Protein AF-0000000080322980 (afdb_homodimer)

Sequence (576 aa):
MQPLLIETKTVLQHTIFIKEVNVKSLNNPLHFHNEYEMVLITKSNGRRIVGDSVENFSAGDLVIMGPDLPHVMYNDKEYYEAENKLEVSAIVTYFRLDWLNEDFVASSEVSQFNQLLKDINMGIRVYGDSRKKVIKLLNELLLNTGLKRIINLLNILNLLSETREYECLSSLGYVNPHTQKDVQRIDKVYNYIMNNFTEQIPLKDIAMLANMTTASFCKYFKAQTQKTFTHFVNEVRIGYACKLLYNDSLSISQVCFRSGFNNLTNFNRNFKHYTKISPSDFKKKLKIMQPLLIETKTVLQHTIFIKEVNVKSLNNPLHFHNEYEMVLITKSNGRRIVGDSVENFSAGDLVIMGPDLPHVMYNDKEYYEAENKLEVSAIVTYFRLDWLNEDFVASSEVSQFNQLLKDINMGIRVYGDSRKKVIKLLNELLLNTGLKRIINLLNILNLLSETREYECLSSLGYVNPHTQKDVQRIDKVYNYIMNNFTEQIPLKDIAMLANMTTASFCKYFKAQTQKTFTHFVNEVRIGYACKLLYNDSLSISQVCFRSGFNNLTNFNRNFKHYTKISPSDFKKKLKI

pLDDT: mean 91.13, std 12.01, range [19.55, 98.69]

Structure (mmCIF, N/CA/C/O backbone):
data_AF-0000000080322980-model_v1
#
loop_
_entity.id
_entity.type
_entity.pdbx_description
1 polymer 'HTH araC/xylS-type domain-containing protein'
#
loop_
_atom_site.group_PDB
_atom_site.id
_atom_site.type_symbol
_atom_site.label_atom_id
_atom_site.label_alt_id
_atom_site.label_comp_id
_atom_site.label_asym_id
_atom_site.label_entity_id
_atom_site.label_seq_id
_atom_site.pdbx_PDB_ins_code
_atom_site.Cartn_x
_atom_site.Cartn_y
_atom_site.Cartn_z
_atom_site.occupancy
_atom_site.B_iso_or_equiv
_atom_site.auth_seq_id
_atom_site.auth_comp_id
_atom_site.auth_asym_id
_atom_site.auth_atom_id
_atom_site.pdbx_PDB_model_num
ATOM 1 N N . MET A 1 1 ? -11.734 -16.688 -33.312 1 19.55 1 MET A N 1
ATOM 2 C CA . MET A 1 1 ? -12.195 -17.016 -31.984 1 19.55 1 MET A CA 1
ATOM 3 C C . MET A 1 1 ? -11.125 -16.688 -30.938 1 19.55 1 MET A C 1
ATOM 5 O O . MET A 1 1 ? -10 -17.188 -31.031 1 19.55 1 MET A O 1
ATOM 9 N N . GLN A 1 2 ? -10.883 -15.484 -30.297 1 27 2 GLN A N 1
ATOM 10 C CA . GLN A 1 2 ? -9.852 -14.805 -29.516 1 27 2 GLN A CA 1
ATOM 11 C C . GLN A 1 2 ? -9.344 -15.688 -28.391 1 27 2 GLN A C 1
ATOM 13 O O . GLN A 1 2 ? -10.094 -16.5 -27.844 1 27 2 GLN A O 1
ATOM 18 N N . PRO A 1 3 ? -8.133 -16 -28.281 1 35.12 3 PRO A N 1
ATOM 19 C CA . PRO A 1 3 ? -7.785 -16.797 -27.109 1 35.12 3 PRO A CA 1
ATOM 20 C C . PRO A 1 3 ? -8.758 -16.594 -25.953 1 35.12 3 PRO A C 1
ATOM 22 O O . PRO A 1 3 ? -9.352 -15.523 -25.812 1 35.12 3 PRO A O 1
ATOM 25 N N . LEU A 1 4 ? -9.398 -17.5 -25.469 1 36.44 4 LEU A N 1
ATOM 26 C CA . LEU A 1 4 ? -10.445 -17.312 -24.453 1 36.44 4 LEU A CA 1
ATOM 27 C C . LEU A 1 4 ? -9.961 -16.391 -23.344 1 36.44 4 LEU A C 1
ATOM 29 O O . LEU A 1 4 ? -9.07 -16.766 -22.562 1 36.44 4 LEU A O 1
ATOM 33 N N . LEU A 1 5 ? -9.586 -15.133 -23.547 1 40.34 5 LEU A N 1
ATOM 34 C CA . LEU A 1 5 ? -9.602 -14.094 -22.531 1 40.34 5 LEU A CA 1
ATOM 35 C C . LEU A 1 5 ? -10.672 -14.383 -21.484 1 40.34 5 LEU A C 1
ATOM 37 O O . LEU A 1 5 ? -11.867 -14.297 -21.766 1 40.34 5 LEU A O 1
ATOM 41 N N . ILE A 1 6 ? -10.57 -15.516 -20.938 1 45.19 6 ILE A N 1
ATOM 42 C CA . ILE A 1 6 ? -11.539 -15.492 -19.844 1 45.19 6 ILE A CA 1
ATOM 43 C C . ILE A 1 6 ? -11.688 -14.07 -19.312 1 45.19 6 ILE A C 1
ATOM 45 O O . ILE A 1 6 ? -10.711 -13.469 -18.875 1 45.19 6 ILE A O 1
ATOM 49 N N . GLU A 1 7 ? -12.469 -13.297 -20.031 1 46.16 7 GLU A N 1
ATOM 50 C CA . GLU A 1 7 ? -12.875 -11.945 -19.656 1 46.16 7 GLU A CA 1
ATOM 51 C C . GLU A 1 7 ? -12.969 -11.797 -18.141 1 46.16 7 GLU A C 1
ATOM 53 O O . GLU A 1 7 ? -14 -12.109 -17.547 1 46.16 7 GLU A O 1
ATOM 58 N N . THR A 1 8 ? -11.961 -12.234 -17.547 1 46.16 8 THR A N 1
ATOM 59 C CA . THR A 1 8 ? -12 -11.68 -16.203 1 46.16 8 THR A CA 1
ATOM 60 C C . THR A 1 8 ? -12.391 -10.203 -16.219 1 46.16 8 THR A C 1
ATOM 62 O O . THR A 1 8 ? -12.352 -9.523 -15.195 1 46.16 8 THR A O 1
ATOM 65 N N . LYS A 1 9 ? -12.18 -9.664 -17.562 1 48.47 9 LYS A N 1
ATOM 66 C CA . LYS A 1 9 ? -12.664 -8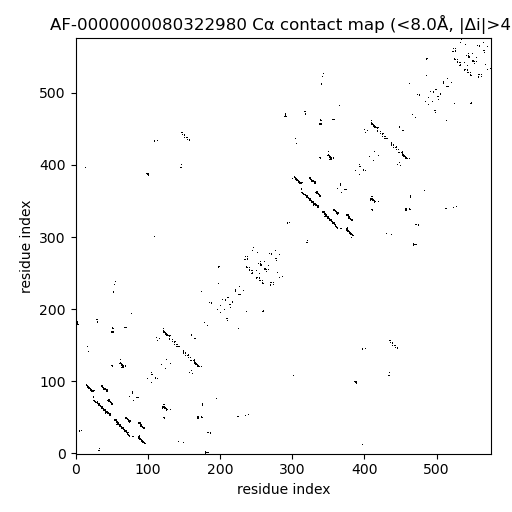.289 -17.703 1 48.47 9 LYS A CA 1
ATOM 67 C C . LYS A 1 9 ? -13.891 -8.055 -16.828 1 48.47 9 LYS A C 1
ATOM 69 O O . LYS A 1 9 ? -14.164 -6.918 -16.422 1 48.47 9 LYS A O 1
ATOM 74 N N . THR A 1 10 ? -14.773 -8.844 -17.359 1 46.5 10 THR A N 1
ATOM 75 C CA . THR A 1 10 ? -16.016 -8.453 -16.703 1 46.5 10 THR A CA 1
ATOM 76 C C . THR A 1 10 ? -15.758 -8.008 -15.273 1 46.5 10 THR A C 1
ATOM 78 O O . THR A 1 10 ? -16.391 -7.066 -14.789 1 46.5 10 THR A O 1
ATOM 81 N N . VAL A 1 11 ? -14.984 -8.875 -14.508 1 47.97 11 VAL A N 1
ATOM 82 C CA . VAL A 1 11 ? -15.266 -8.906 -13.078 1 47.97 11 VAL A CA 1
ATOM 83 C C . VAL A 1 11 ? -14.438 -7.832 -12.367 1 47.97 11 VAL A C 1
ATOM 85 O O . VAL A 1 11 ? -14.836 -7.316 -11.32 1 47.97 11 VAL A O 1
ATOM 88 N N . LEU A 1 12 ? -13.016 -7.57 -12.875 1 63.69 12 LEU A N 1
ATOM 89 C CA . LEU A 1 12 ? -12.445 -7.02 -11.656 1 63.69 12 LEU A CA 1
ATOM 90 C C . LEU A 1 12 ? -12.797 -5.547 -11.5 1 63.69 12 LEU A C 1
ATOM 92 O O . LEU A 1 12 ? -12.195 -4.688 -12.156 1 63.69 12 LEU A O 1
ATOM 96 N N . GLN A 1 13 ? -13.836 -5.211 -11.305 1 72.31 13 GLN A N 1
ATOM 97 C CA . GLN A 1 13 ? -14.234 -3.867 -10.898 1 72.31 13 GLN A CA 1
ATOM 98 C C . GLN A 1 13 ? -13.344 -3.34 -9.781 1 72.31 13 GLN A C 1
ATOM 100 O O . GLN A 1 13 ? -13.25 -2.127 -9.578 1 72.31 13 GLN A O 1
ATOM 105 N N . HIS A 1 14 ? -12.57 -4.355 -9.234 1 85.88 14 HIS A N 1
ATOM 106 C CA . HIS A 1 14 ? -11.75 -4.012 -8.078 1 85.88 14 HIS A CA 1
ATOM 107 C C . HIS A 1 14 ? -10.297 -4.414 -8.297 1 85.88 14 HIS A C 1
ATOM 109 O O . HIS A 1 14 ? -9.992 -5.207 -9.188 1 85.88 14 HIS A O 1
ATOM 115 N N . THR A 1 15 ? -9.438 -3.838 -7.605 1 92.19 15 THR A N 1
ATOM 116 C CA . THR A 1 15 ? -8.016 -4.129 -7.668 1 92.19 15 THR A CA 1
ATOM 117 C C . THR A 1 15 ? -7.742 -5.594 -7.336 1 92.19 15 THR A C 1
ATOM 119 O O . THR A 1 15 ? -6.82 -6.199 -7.887 1 92.19 15 THR A O 1
ATOM 122 N N . ILE A 1 16 ? -8.586 -6.133 -6.48 1 94.69 16 ILE A N 1
ATOM 123 C CA . ILE A 1 16 ? -8.438 -7.508 -6.023 1 94.69 16 ILE A CA 1
ATOM 124 C C . ILE A 1 16 ? -9.773 -8.234 -6.137 1 94.69 16 ILE A C 1
ATOM 126 O O . ILE A 1 16 ? -10.82 -7.684 -5.789 1 94.69 16 ILE A O 1
ATOM 130 N N . PHE A 1 17 ? -9.789 -9.359 -6.684 1 93.12 17 PHE A N 1
ATOM 131 C CA . PHE A 1 17 ? -10.953 -10.234 -6.758 1 93.12 17 PHE A CA 1
ATOM 132 C C . PHE A 1 17 ? -10.617 -11.633 -6.254 1 93.12 17 PHE A C 1
ATOM 134 O O . PHE A 1 17 ? -9.703 -12.281 -6.77 1 93.12 17 PHE A O 1
ATOM 141 N N . ILE A 1 18 ? -11.312 -12.078 -5.23 1 92.62 18 ILE A N 1
ATOM 142 C CA . ILE A 1 18 ? -11.062 -13.383 -4.641 1 92.62 18 ILE A CA 1
ATOM 143 C C . ILE A 1 18 ? -12.297 -14.266 -4.801 1 92.62 18 ILE A C 1
ATOM 145 O O . ILE A 1 18 ? -13.422 -13.82 -4.57 1 92.62 18 ILE A O 1
ATOM 149 N N . LYS A 1 19 ? -12.086 -15.453 -5.215 1 91.25 19 LYS A N 1
ATOM 150 C CA . LYS A 1 19 ? -13.195 -16.391 -5.332 1 91.25 19 LYS A CA 1
ATOM 151 C C . LYS A 1 19 ? -12.805 -17.781 -4.84 1 91.25 19 LYS A C 1
ATOM 153 O O . LYS A 1 19 ? -11.641 -18.172 -4.945 1 91.25 19 LYS A O 1
ATOM 158 N N . GLU A 1 20 ? -13.742 -18.453 -4.297 1 92.81 20 GLU A N 1
ATOM 159 C CA . GLU A 1 20 ? -13.602 -19.859 -3.979 1 92.81 20 GLU A CA 1
ATOM 160 C C . GLU A 1 20 ? -14.102 -20.734 -5.129 1 92.81 20 GLU A C 1
ATOM 162 O O . GLU A 1 20 ? -15.164 -20.484 -5.695 1 92.81 20 GLU A O 1
ATOM 167 N N . VAL A 1 21 ? -13.328 -21.625 -5.453 1 94.62 21 VAL A N 1
ATOM 168 C CA . VAL A 1 21 ? -13.688 -22.562 -6.512 1 94.62 21 VAL A CA 1
ATOM 169 C C . VAL A 1 21 ? -14.031 -23.922 -5.902 1 94.62 21 VAL A C 1
ATOM 171 O O . VAL A 1 21 ? -13.227 -24.5 -5.168 1 94.62 21 VAL A O 1
ATOM 174 N N . ASN A 1 22 ? -15.188 -24.359 -6.074 1 94.94 22 ASN A N 1
ATOM 175 C CA . ASN A 1 22 ? -15.672 -25.688 -5.715 1 94.94 22 ASN A CA 1
ATOM 176 C C . ASN A 1 22 ? -16.344 -26.375 -6.898 1 94.94 22 ASN A C 1
ATOM 178 O O . ASN A 1 22 ? -17.469 -26.047 -7.254 1 94.94 22 ASN A O 1
ATOM 182 N N . VAL A 1 23 ? -15.633 -27.344 -7.449 1 94.12 23 VAL A N 1
ATOM 183 C CA . VAL A 1 23 ? -16.141 -28.031 -8.633 1 94.12 23 VAL A CA 1
ATOM 184 C C . VAL A 1 23 ? -15.781 -29.516 -8.57 1 94.12 23 VAL A C 1
ATOM 186 O O . VAL A 1 23 ? -14.992 -29.922 -7.727 1 94.12 23 VAL A O 1
ATOM 189 N N . LYS A 1 24 ? -16.391 -30.25 -9.383 1 93.62 24 LYS A N 1
ATOM 190 C CA . LYS A 1 24 ? -16.094 -31.688 -9.445 1 93.62 24 LYS A CA 1
ATOM 191 C C . LYS A 1 24 ? -14.734 -31.938 -10.07 1 93.62 24 LYS A C 1
ATOM 193 O O . LYS A 1 24 ? -14.008 -32.844 -9.648 1 93.62 24 LYS A O 1
ATOM 198 N N . SER A 1 25 ? -14.391 -31.172 -11.141 1 93.75 25 SER A N 1
ATOM 199 C CA . SER A 1 25 ? -13.117 -31.281 -11.844 1 93.75 25 SER A CA 1
ATOM 200 C C . SER A 1 25 ? -12.766 -29.984 -12.57 1 93.75 25 SER A C 1
ATOM 202 O O . SER A 1 25 ? -13.641 -29.172 -12.859 1 93.75 25 SER A O 1
ATOM 204 N N . LEU A 1 26 ? -11.492 -29.844 -12.711 1 92.12 26 LEU A N 1
ATOM 205 C CA . LEU A 1 26 ? -11.023 -28.672 -13.461 1 92.12 26 LEU A CA 1
ATOM 206 C C . LEU A 1 26 ? -11.211 -28.891 -14.961 1 92.12 26 LEU A C 1
ATOM 208 O O . LEU A 1 26 ? -10.969 -29.984 -15.469 1 92.12 26 LEU A O 1
ATOM 212 N N . ASN A 1 27 ? -11.695 -27.828 -15.656 1 87.19 27 ASN A N 1
ATOM 213 C CA . ASN A 1 27 ? -11.969 -27.969 -17.078 1 87.19 27 ASN A CA 1
ATOM 214 C C . ASN A 1 27 ? -11.562 -26.719 -17.859 1 87.19 27 ASN A C 1
ATOM 216 O O . ASN A 1 27 ? -11.93 -26.562 -19.031 1 87.19 27 ASN A O 1
ATOM 220 N N . ASN A 1 28 ? -10.852 -25.875 -17.25 1 89.19 28 ASN A N 1
ATOM 221 C CA . ASN A 1 28 ? -10.414 -24.688 -17.969 1 89.19 28 ASN A CA 1
ATOM 222 C C . ASN A 1 28 ? -9.305 -25 -18.969 1 89.19 28 ASN A C 1
ATOM 224 O O . ASN A 1 28 ? -8.367 -25.734 -18.641 1 89.19 28 ASN A O 1
ATOM 228 N N . PRO A 1 29 ? -9.391 -24.5 -20.156 1 91.44 29 PRO A N 1
ATOM 229 C CA . PRO A 1 29 ? -8.312 -24.672 -21.125 1 91.44 29 PRO A CA 1
ATOM 230 C C . PRO A 1 29 ? -7.078 -23.844 -20.797 1 91.44 29 PRO A C 1
ATOM 232 O O . PRO A 1 29 ? -7.121 -23.016 -19.891 1 91.44 29 PRO A O 1
ATOM 235 N N . LEU A 1 30 ? -6.043 -24.172 -21.562 1 92.56 30 LEU A N 1
ATOM 236 C CA . LEU A 1 30 ? -4.867 -23.312 -21.484 1 92.56 30 LEU A CA 1
ATOM 237 C C . LEU A 1 30 ? -5.238 -21.859 -21.75 1 92.56 30 LEU A C 1
ATOM 239 O O . LEU A 1 30 ? -5.957 -21.562 -22.703 1 92.56 30 LEU A O 1
ATOM 243 N N . HIS A 1 31 ? -4.832 -20.953 -20.828 1 90.5 31 HIS A N 1
ATOM 244 C CA . HIS A 1 31 ? -5.219 -19.547 -20.969 1 90.5 31 HIS A CA 1
ATOM 245 C C . HIS A 1 31 ? -4.203 -18.625 -20.297 1 90.5 31 HIS A C 1
ATOM 247 O O . HIS A 1 31 ? -3.275 -19.094 -19.625 1 90.5 31 HIS A O 1
ATOM 253 N N . PHE A 1 32 ? -4.328 -17.422 -20.625 1 89.25 32 PHE A N 1
ATOM 254 C CA . PHE A 1 32 ? -3.588 -16.344 -19.969 1 89.25 32 PHE A CA 1
ATOM 255 C C . PHE A 1 32 ? -4.449 -15.102 -19.812 1 89.25 32 PHE A C 1
ATOM 257 O O . PHE A 1 32 ? -5.52 -15.008 -20.422 1 89.25 32 PHE A O 1
ATOM 264 N N . HIS A 1 33 ? -4.109 -14.234 -18.969 1 89.12 33 HIS A N 1
ATOM 265 C CA . HIS A 1 33 ? -4.809 -12.977 -18.719 1 89.12 33 HIS A CA 1
ATOM 266 C C . HIS A 1 33 ? -3.857 -11.914 -18.172 1 89.12 33 HIS A C 1
ATOM 268 O O . HIS A 1 33 ? -2.693 -12.203 -17.891 1 89.12 33 HIS A O 1
ATOM 274 N N . ASN A 1 34 ? -4.348 -10.703 -18.094 1 91.69 34 ASN A N 1
ATOM 275 C CA . ASN A 1 34 ? -3.51 -9.555 -17.781 1 91.69 34 ASN A CA 1
ATOM 276 C C . ASN A 1 34 ? -3.381 -9.352 -16.266 1 91.69 34 ASN A C 1
ATOM 278 O O . ASN A 1 34 ? -2.582 -8.531 -15.82 1 91.69 34 ASN A O 1
ATOM 282 N N . GLU A 1 35 ? -4.066 -10.078 -15.5 1 94.31 35 GLU A N 1
ATOM 283 C CA . GLU A 1 35 ? -4.008 -9.977 -14.039 1 94.31 35 GLU A CA 1
ATOM 284 C C . GLU A 1 35 ? -2.975 -10.945 -13.469 1 94.31 35 GLU A C 1
ATOM 286 O O . GLU A 1 35 ? -2.619 -11.938 -14.109 1 94.31 35 GLU A O 1
ATOM 291 N N . TYR A 1 36 ? -2.516 -10.57 -12.367 1 97.06 36 TYR A N 1
ATOM 292 C CA . TYR A 1 36 ? -1.845 -11.578 -11.555 1 97.06 36 TYR A CA 1
ATOM 293 C C . TYR A 1 36 ? -2.846 -12.57 -10.984 1 97.06 36 TYR A C 1
ATOM 295 O O . TYR A 1 36 ? -4.016 -12.242 -10.781 1 97.06 36 TYR A O 1
ATOM 303 N N . GLU A 1 37 ? -2.383 -13.711 -10.805 1 97.38 37 GLU A N 1
ATOM 304 C CA . GLU A 1 37 ? -3.25 -14.742 -10.25 1 97.38 37 GLU A CA 1
ATOM 305 C C . GLU A 1 37 ? -2.531 -15.555 -9.172 1 97.38 37 GLU A C 1
ATOM 307 O O . GLU A 1 37 ? -1.395 -15.984 -9.367 1 97.38 37 GLU A O 1
ATOM 312 N N . MET A 1 38 ? -3.074 -15.602 -8.031 1 98.12 38 MET A N 1
ATOM 313 C CA . MET A 1 38 ? -2.621 -16.453 -6.934 1 98.12 38 MET A CA 1
ATOM 314 C C . MET A 1 38 ? -3.6 -17.594 -6.691 1 98.12 38 MET A C 1
ATOM 316 O O . MET A 1 38 ? -4.789 -17.359 -6.469 1 98.12 38 MET A O 1
ATOM 320 N N . VAL A 1 39 ? -3.158 -18.844 -6.695 1 98 39 VAL A N 1
ATOM 321 C CA . VAL A 1 39 ? -4.02 -20.016 -6.566 1 98 39 VAL A CA 1
ATOM 322 C C . VAL A 1 39 ? -3.574 -20.859 -5.371 1 98 39 VAL A C 1
ATOM 324 O O . VAL A 1 39 ? -2.438 -21.328 -5.328 1 98 39 VAL A O 1
ATOM 327 N N . LEU A 1 40 ? -4.41 -21 -4.422 1 98.19 40 LEU A N 1
ATOM 328 C CA . LEU A 1 40 ? -4.23 -21.922 -3.299 1 98.19 40 LEU A CA 1
ATOM 329 C C . LEU A 1 40 ? -5.137 -23.141 -3.443 1 98.19 40 LEU A C 1
ATOM 331 O O . LEU A 1 40 ? -6.359 -23.016 -3.371 1 98.19 40 LEU A O 1
ATOM 335 N N . ILE A 1 41 ? -4.547 -24.281 -3.609 1 97.88 41 ILE A N 1
ATOM 336 C CA . ILE A 1 41 ? -5.312 -25.516 -3.695 1 97.88 41 ILE A CA 1
ATOM 337 C C . ILE A 1 41 ? -5.629 -26.031 -2.291 1 97.88 41 ILE A C 1
ATOM 339 O O . ILE A 1 41 ? -4.719 -26.266 -1.493 1 97.88 41 ILE A O 1
ATOM 343 N N . THR A 1 42 ? -6.859 -26.172 -2.02 1 96.94 42 THR A N 1
ATOM 344 C CA . THR A 1 42 ? -7.227 -26.672 -0.696 1 96.94 42 THR A CA 1
ATOM 345 C C . THR A 1 42 ? -7.609 -28.141 -0.756 1 96.94 42 THR A C 1
ATOM 347 O O . THR A 1 42 ? -7.426 -28.875 0.219 1 96.94 42 THR A O 1
ATOM 350 N N . LYS A 1 43 ? -8.242 -28.578 -1.794 1 96.12 43 LYS A N 1
ATOM 351 C CA . LYS A 1 43 ? -8.562 -29.969 -2.084 1 96.12 43 LYS A CA 1
ATOM 352 C C . LYS A 1 43 ? -8.445 -30.266 -3.576 1 96.12 43 LYS A C 1
ATOM 354 O O . LYS A 1 43 ? -9.188 -29.703 -4.387 1 96.12 43 LYS A O 1
ATOM 359 N N . SER A 1 44 ? -7.527 -31.125 -3.873 1 94.56 44 SER A N 1
ATOM 360 C CA . SER A 1 44 ? -7.348 -31.516 -5.27 1 94.56 44 SER A CA 1
ATOM 361 C C . SER A 1 44 ? -5.953 -32.094 -5.512 1 94.56 44 SER A C 1
ATOM 363 O O . SER A 1 44 ? -5.043 -31.859 -4.707 1 94.56 44 SER A O 1
ATOM 365 N N . ASN A 1 45 ? -5.77 -32.844 -6.539 1 94.81 45 ASN A N 1
ATOM 366 C CA . ASN A 1 45 ? -4.461 -33.25 -7.047 1 94.81 45 ASN A CA 1
ATOM 367 C C . ASN A 1 45 ? -4.453 -33.344 -8.57 1 94.81 45 ASN A C 1
ATOM 369 O O . ASN A 1 45 ? -5.508 -33.469 -9.195 1 94.81 45 ASN A O 1
ATOM 373 N N . GLY A 1 46 ? -3.369 -33.188 -9.094 1 95.25 46 GLY A N 1
ATOM 374 C CA . GLY A 1 46 ? -3.203 -33.25 -10.539 1 95.25 46 GLY A CA 1
ATOM 375 C C . GLY A 1 46 ? -1.894 -32.656 -11.016 1 95.25 46 GLY A C 1
ATOM 376 O O . GLY A 1 46 ? -0.87 -32.75 -10.336 1 95.25 46 GLY A O 1
ATOM 377 N N . ARG A 1 47 ? -1.941 -32.156 -12.242 1 95.44 47 ARG A N 1
ATOM 378 C CA . ARG A 1 47 ? -0.762 -31.562 -12.867 1 95.44 47 ARG A CA 1
ATOM 379 C C . ARG A 1 47 ? -1.077 -30.188 -13.438 1 95.44 47 ARG A C 1
ATOM 381 O O . ARG A 1 47 ? -2.182 -29.953 -13.93 1 95.44 47 ARG A O 1
ATOM 388 N N . ARG A 1 48 ? -0.104 -29.359 -13.336 1 96.31 48 ARG A N 1
ATOM 389 C CA . ARG A 1 48 ? -0.261 -28 -13.867 1 96.31 48 ARG A CA 1
ATOM 390 C C . ARG A 1 48 ? 0.852 -27.672 -14.852 1 96.31 48 ARG A C 1
ATOM 392 O O . ARG A 1 48 ? 1.982 -28.141 -14.703 1 96.31 48 ARG A O 1
ATOM 399 N N . ILE A 1 49 ? 0.491 -26.953 -15.836 1 95 49 ILE A N 1
ATOM 400 C CA . ILE A 1 49 ? 1.444 -26.359 -16.766 1 95 49 ILE A CA 1
ATOM 401 C C . ILE A 1 49 ? 1.452 -24.844 -16.609 1 95 49 ILE A C 1
ATOM 403 O O . ILE A 1 49 ? 0.405 -24.203 -16.703 1 95 49 ILE A O 1
ATOM 407 N N . VAL A 1 50 ? 2.545 -24.281 -16.312 1 95.12 50 VAL A N 1
ATOM 408 C CA . VAL A 1 50 ? 2.777 -22.844 -16.266 1 95.12 50 VAL A CA 1
ATOM 409 C C . VAL A 1 50 ? 3.961 -22.484 -17.156 1 95.12 50 VAL A C 1
ATOM 411 O O . VAL A 1 50 ? 5.109 -22.797 -16.844 1 95.12 50 VAL A O 1
ATOM 414 N N . GLY A 1 51 ? 3.68 -21.734 -18.203 1 91.94 51 GLY A N 1
ATOM 415 C CA . GLY A 1 51 ? 4.73 -21.562 -19.203 1 91.94 51 GLY A CA 1
ATOM 416 C C . GLY A 1 51 ? 5.23 -22.875 -19.766 1 91.94 51 GLY A C 1
ATOM 417 O O . GLY A 1 51 ? 4.457 -23.641 -20.359 1 91.94 51 GLY A O 1
ATOM 418 N N . ASP A 1 52 ? 6.484 -23.188 -19.469 1 90.5 52 ASP A N 1
ATOM 419 C CA . ASP A 1 52 ? 7.055 -24.438 -19.969 1 90.5 52 ASP A CA 1
ATOM 420 C C . ASP A 1 52 ? 7.281 -25.438 -18.828 1 90.5 52 ASP A C 1
ATOM 422 O O . ASP A 1 52 ? 7.922 -26.469 -19.031 1 90.5 52 ASP A O 1
ATOM 426 N N . SER A 1 53 ? 6.727 -25.078 -17.734 1 92.94 53 SER A N 1
ATOM 427 C CA . SER A 1 53 ? 6.887 -25.953 -16.578 1 92.94 53 SER A CA 1
ATOM 428 C C . SER A 1 53 ? 5.703 -26.906 -16.438 1 92.94 53 SER A C 1
ATOM 430 O O . SER A 1 53 ? 4.555 -26.516 -16.672 1 92.94 53 SER A O 1
ATOM 432 N N . VAL A 1 54 ? 6.031 -28.156 -16.109 1 93.38 54 VAL A N 1
ATOM 433 C CA . VAL A 1 54 ? 5.02 -29.141 -15.781 1 93.38 54 VAL A CA 1
ATOM 434 C C . VAL A 1 54 ? 5.246 -29.672 -14.367 1 93.38 54 VAL A C 1
ATOM 436 O O . VAL A 1 54 ? 6.312 -30.203 -14.062 1 93.38 54 VAL A O 1
ATOM 439 N N . GLU A 1 55 ? 4.207 -29.469 -13.508 1 93 55 GLU A N 1
ATOM 440 C CA . GLU A 1 55 ? 4.379 -29.875 -12.117 1 93 55 GLU A CA 1
ATOM 441 C C . GLU A 1 55 ? 3.102 -30.5 -11.562 1 93 55 GLU A C 1
ATOM 443 O O . GLU A 1 55 ? 1.999 -30.156 -11.992 1 93 55 GLU A O 1
ATOM 448 N N . ASN A 1 56 ? 3.354 -31.422 -10.633 1 94.25 56 ASN A N 1
ATOM 449 C CA . ASN A 1 56 ? 2.221 -31.906 -9.859 1 94.25 56 ASN A CA 1
ATOM 450 C C . ASN A 1 56 ? 1.717 -30.859 -8.875 1 94.25 56 ASN A C 1
ATOM 452 O O . ASN A 1 56 ? 2.477 -30 -8.438 1 94.25 56 ASN A O 1
ATOM 456 N N . PHE A 1 57 ? 0.435 -30.906 -8.57 1 96.12 57 PHE A N 1
ATOM 457 C CA . PHE A 1 57 ? -0.107 -30.109 -7.469 1 96.12 57 PHE A CA 1
ATOM 458 C C . PHE A 1 57 ? -0.995 -30.969 -6.57 1 96.12 57 PHE A C 1
ATOM 460 O O . PHE A 1 57 ? -1.506 -32 -7 1 96.12 57 PHE A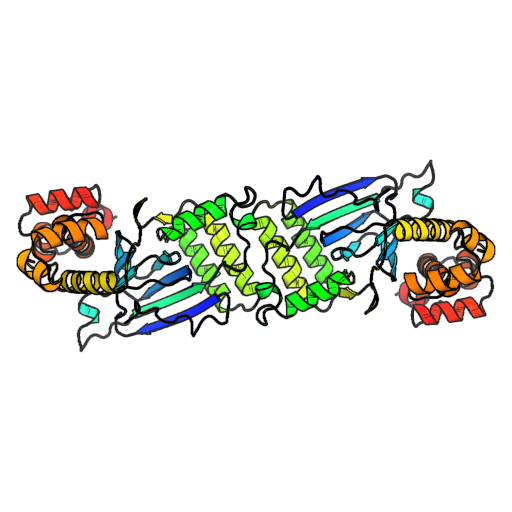 O 1
ATOM 467 N N . SER A 1 58 ? -1.073 -30.625 -5.348 1 95.75 58 SER A N 1
ATOM 468 C CA . SER A 1 58 ? -1.92 -31.25 -4.336 1 95.75 58 SER A CA 1
ATOM 469 C C . SER A 1 58 ? -2.412 -30.219 -3.318 1 95.75 58 SER A C 1
ATOM 471 O O . SER A 1 58 ? -2.115 -29.031 -3.434 1 95.75 58 SER A O 1
ATOM 473 N N . ALA A 1 59 ? -3.225 -30.656 -2.367 1 96.62 59 ALA A N 1
ATOM 474 C CA . ALA A 1 59 ? -3.707 -29.766 -1.317 1 96.62 59 ALA A CA 1
ATOM 475 C C . ALA A 1 59 ? -2.549 -29.047 -0.64 1 96.62 59 ALA A C 1
ATOM 477 O O . ALA A 1 59 ? -1.537 -29.656 -0.296 1 96.62 59 ALA A O 1
ATOM 478 N N . GLY A 1 60 ? -2.707 -27.703 -0.577 1 97 60 GLY A N 1
ATOM 479 C CA . GLY A 1 60 ? -1.682 -26.875 0.044 1 97 60 GLY A CA 1
ATOM 480 C C . GLY A 1 60 ? -0.814 -26.141 -0.962 1 97 60 GLY A C 1
ATOM 481 O O . GLY A 1 60 ? -0.1 -25.203 -0.606 1 97 60 GLY A O 1
ATOM 482 N N . ASP A 1 61 ? -0.892 -26.562 -2.168 1 97.62 61 ASP A N 1
ATOM 483 C CA . ASP A 1 61 ? -0.082 -25.938 -3.207 1 97.62 61 ASP A CA 1
ATOM 484 C C . ASP A 1 61 ? -0.463 -24.469 -3.393 1 97.62 61 ASP A C 1
ATOM 486 O O . ASP A 1 61 ? -1.648 -24.125 -3.443 1 97.62 61 ASP A O 1
ATOM 490 N N . LEU A 1 62 ? 0.551 -23.578 -3.387 1 98.56 62 LEU A N 1
ATOM 491 C CA . LEU A 1 62 ? 0.363 -22.141 -3.557 1 98.56 62 LEU A CA 1
ATOM 492 C C . LEU A 1 62 ? 1.238 -21.609 -4.688 1 98.56 62 LEU A C 1
ATOM 494 O O . LEU A 1 62 ? 2.467 -21.641 -4.594 1 98.56 62 LEU A O 1
ATOM 498 N N . VAL A 1 63 ? 0.588 -21.109 -5.723 1 98.62 63 VAL A N 1
ATOM 499 C CA . VAL A 1 63 ? 1.299 -20.594 -6.887 1 98.62 63 VAL A CA 1
ATOM 500 C C . VAL A 1 63 ? 0.827 -19.172 -7.195 1 98.62 63 VAL A C 1
ATOM 502 O O . VAL A 1 63 ? -0.357 -18.859 -7.051 1 98.62 63 VAL A O 1
ATOM 505 N N . ILE A 1 64 ? 1.714 -18.344 -7.602 1 98.62 64 ILE A N 1
ATOM 506 C CA . ILE A 1 64 ? 1.413 -17 -8.062 1 98.62 64 ILE A CA 1
ATOM 507 C C . ILE A 1 64 ? 1.962 -16.797 -9.477 1 98.62 64 ILE A C 1
ATOM 509 O O . ILE A 1 64 ? 3.125 -17.109 -9.742 1 98.62 64 ILE A O 1
ATOM 513 N N . MET A 1 65 ? 1.143 -16.344 -10.359 1 97.69 65 MET A N 1
ATOM 514 C CA . MET A 1 65 ? 1.491 -16.188 -11.766 1 97.69 65 MET A CA 1
ATOM 515 C C . MET A 1 65 ? 1.279 -14.758 -12.234 1 97.69 65 MET A C 1
ATOM 517 O O . MET A 1 65 ? 0.306 -14.109 -11.844 1 97.69 65 MET A O 1
ATOM 521 N N . GLY A 1 66 ? 2.17 -14.336 -13.094 1 95.69 66 GLY A N 1
ATOM 522 C CA . GLY A 1 66 ? 2.092 -12.977 -13.594 1 95.69 66 GLY A CA 1
ATOM 523 C C . GLY A 1 66 ? 1.236 -12.844 -14.836 1 95.69 66 GLY A C 1
ATOM 524 O O . GLY A 1 66 ? 0.717 -13.836 -15.352 1 95.69 66 GLY A O 1
ATOM 525 N N . PRO A 1 67 ? 1.046 -11.578 -15.266 1 93.38 67 PRO A N 1
ATOM 526 C CA . PRO A 1 67 ? 0.256 -11.312 -16.469 1 93.38 67 PRO A CA 1
ATOM 527 C C . PRO A 1 67 ? 0.821 -12.008 -17.703 1 93.38 67 PRO A C 1
ATOM 529 O O . PRO A 1 67 ? 2.041 -12.094 -17.875 1 93.38 67 PRO A O 1
ATOM 532 N N . ASP A 1 68 ? -0.084 -12.578 -18.453 1 89.31 68 ASP A N 1
ATOM 533 C CA . ASP A 1 68 ? 0.181 -13.094 -19.797 1 89.31 68 ASP A CA 1
ATOM 534 C C . ASP A 1 68 ? 0.965 -14.406 -19.734 1 89.31 68 ASP A C 1
ATOM 536 O O . ASP A 1 68 ? 1.524 -14.844 -20.75 1 89.31 68 ASP A O 1
ATOM 540 N N . LEU A 1 69 ? 1.093 -14.938 -18.641 1 91.88 69 LEU A N 1
ATOM 541 C CA . LEU A 1 69 ? 1.732 -16.234 -18.5 1 91.88 69 LEU A CA 1
ATOM 542 C C . LEU A 1 69 ? 0.732 -17.359 -18.734 1 91.88 69 LEU A C 1
ATOM 544 O O . LEU A 1 69 ? -0.161 -17.594 -17.906 1 91.88 69 LEU A O 1
ATOM 548 N N . PRO A 1 70 ? 0.84 -18.109 -19.797 1 92.06 70 PRO A N 1
ATOM 549 C CA . PRO A 1 70 ? -0.104 -19.188 -20.062 1 92.06 70 PRO A CA 1
ATOM 550 C C . PRO A 1 70 ? -0.042 -20.297 -19 1 92.06 70 PRO A C 1
ATOM 552 O O . PRO A 1 70 ? 1.045 -20.656 -18.547 1 92.06 70 PRO A O 1
ATOM 555 N N . HIS A 1 71 ? -1.207 -20.766 -18.625 1 94.31 71 HIS A N 1
ATOM 556 C CA . HIS A 1 71 ? -1.253 -21.828 -17.625 1 94.31 71 HIS A CA 1
ATOM 557 C C . HIS A 1 71 ? -2.521 -22.656 -17.766 1 94.31 71 HIS A C 1
ATOM 559 O O . HIS A 1 71 ? -3.51 -22.203 -18.344 1 94.31 71 HIS A O 1
ATOM 565 N N . VAL A 1 72 ? -2.449 -23.859 -17.266 1 95.12 72 VAL A N 1
ATOM 566 C CA . VAL A 1 72 ? -3.572 -24.797 -17.25 1 95.12 72 VAL A CA 1
ATOM 567 C C . VAL A 1 72 ? -3.359 -25.859 -16.188 1 95.12 72 VAL A C 1
ATOM 569 O O . VAL A 1 72 ? -2.221 -26.172 -15.836 1 95.12 72 VAL A O 1
ATOM 572 N N . MET A 1 73 ? -4.414 -26.281 -15.609 1 96.19 73 MET A N 1
ATOM 573 C CA . MET A 1 73 ? -4.379 -27.344 -14.602 1 96.19 73 MET A CA 1
ATOM 574 C C . MET A 1 73 ? -5.27 -28.516 -15.008 1 96.19 73 MET A C 1
ATOM 576 O O . MET A 1 73 ? -6.363 -28.312 -15.531 1 96.19 73 MET A O 1
ATOM 580 N N . TYR A 1 74 ? -4.781 -29.656 -14.766 1 94.81 74 TYR A N 1
ATOM 581 C CA . TYR A 1 74 ? -5.508 -30.906 -15.016 1 94.81 74 TYR A CA 1
ATOM 582 C C . TYR A 1 74 ? -5.613 -31.734 -13.742 1 94.81 74 TYR A C 1
ATOM 584 O O . TYR A 1 74 ? -4.617 -31.953 -13.047 1 94.81 74 TYR A O 1
ATOM 592 N N . ASN A 1 75 ? -6.801 -32.219 -13.477 1 95.5 75 ASN A N 1
ATOM 593 C CA . ASN A 1 75 ? -6.938 -33.156 -12.359 1 95.5 75 ASN A CA 1
ATOM 594 C C . ASN A 1 75 ? -6.453 -34.531 -12.734 1 95.5 75 ASN A C 1
ATOM 596 O O . ASN A 1 75 ? -6.355 -34.875 -13.914 1 95.5 75 ASN A O 1
ATOM 600 N N . ASP A 1 76 ? -6.152 -35.344 -11.711 1 91.69 76 ASP A N 1
ATOM 601 C CA . ASP A 1 76 ? -5.934 -36.75 -11.93 1 91.69 76 ASP A CA 1
ATOM 602 C C . ASP A 1 76 ? -7.195 -37.438 -12.477 1 91.69 76 ASP A C 1
ATOM 604 O O . ASP A 1 76 ? -8.305 -36.938 -12.266 1 91.69 76 ASP A O 1
ATOM 608 N N . LYS A 1 77 ? -7.062 -38.5 -13.109 1 88.38 77 LYS A N 1
ATOM 609 C CA . LYS A 1 77 ? -8.094 -39.188 -13.891 1 88.38 77 LYS A CA 1
ATOM 610 C C . LYS A 1 77 ? -9.328 -39.469 -13.039 1 88.38 77 LYS A C 1
ATOM 612 O O . LYS A 1 77 ? -10.453 -39.438 -13.531 1 88.38 77 LYS A O 1
ATOM 617 N N . GLU A 1 78 ? -9.109 -39.781 -11.781 1 89.44 78 GLU A N 1
ATOM 618 C CA . GLU A 1 78 ? -10.195 -40.156 -10.883 1 89.44 78 GLU A CA 1
ATOM 619 C C . GLU A 1 78 ? -11.234 -39.062 -10.766 1 89.44 78 GLU A C 1
ATOM 621 O O . GLU A 1 78 ? -12.422 -39.344 -10.547 1 89.44 78 GLU A O 1
ATOM 626 N N . TYR A 1 79 ? -10.828 -37.812 -10.969 1 92.56 79 TYR A N 1
ATOM 627 C CA . TYR A 1 79 ? -11.734 -36.656 -10.82 1 92.56 79 TYR A CA 1
ATOM 628 C C . TYR A 1 79 ? -12.703 -36.594 -11.992 1 92.56 79 TYR A C 1
ATOM 630 O O . TYR A 1 79 ? -13.727 -35.906 -11.906 1 92.56 79 TYR A O 1
ATOM 638 N N . TYR A 1 80 ? -12.352 -37.219 -13.07 1 89.31 80 TYR A N 1
ATOM 639 C CA . TYR A 1 80 ? -13.164 -37.125 -14.273 1 89.31 80 TYR A CA 1
ATOM 640 C C . TYR A 1 80 ? -14.102 -38.312 -14.414 1 89.31 80 TYR A C 1
ATOM 642 O O . TYR A 1 80 ? -14.93 -38.344 -15.32 1 89.31 80 TYR A O 1
ATOM 650 N N . GLU A 1 81 ? -14 -39.188 -13.484 1 88.38 81 GLU A N 1
ATOM 651 C CA . GLU A 1 81 ? -14.875 -40.344 -13.5 1 88.38 81 GLU A CA 1
ATOM 652 C C . GLU A 1 81 ? -16.281 -40 -13.031 1 88.38 81 GLU A C 1
ATOM 654 O O . GLU A 1 81 ? -16.453 -39.188 -12.109 1 88.38 81 GLU A O 1
ATOM 659 N N . ALA A 1 82 ? -17.328 -40.5 -13.641 1 83.44 82 ALA A N 1
ATOM 660 C CA . ALA A 1 82 ? -18.734 -40.188 -13.391 1 83.44 82 ALA A CA 1
ATOM 661 C C . ALA A 1 82 ? -19.109 -40.469 -11.945 1 83.44 82 ALA A C 1
ATOM 663 O O . ALA A 1 82 ? -19.844 -39.688 -11.328 1 83.44 82 ALA A O 1
ATOM 664 N N . GLU A 1 83 ? -18.688 -41.469 -11.375 1 83.31 83 GLU A N 1
ATOM 665 C CA . GLU A 1 83 ? -19.156 -41.906 -10.055 1 83.31 83 GLU A CA 1
ATOM 666 C C . GLU A 1 83 ? -18.188 -41.438 -8.969 1 83.31 83 GLU A C 1
ATOM 668 O O . GLU A 1 83 ? -18.297 -41.875 -7.812 1 83.31 83 GLU A O 1
ATOM 673 N N . ASN A 1 84 ? -17.422 -40.438 -9.312 1 81.75 84 ASN A N 1
ATOM 674 C CA . ASN A 1 84 ? -16.422 -40.094 -8.305 1 81.75 84 ASN A CA 1
ATOM 675 C C . ASN A 1 84 ? -17.031 -39.219 -7.211 1 81.75 84 ASN A C 1
ATOM 677 O O . ASN A 1 84 ? -18.016 -38.5 -7.449 1 81.75 84 ASN A O 1
ATOM 681 N N . LYS A 1 85 ? -16.562 -39.312 -5.996 1 89.69 85 LYS A N 1
ATOM 682 C CA . LYS A 1 85 ? -17.031 -38.5 -4.863 1 89.69 85 LYS A CA 1
ATOM 683 C C . LYS A 1 85 ? -16.031 -37.406 -4.516 1 89.69 85 LYS A C 1
ATOM 685 O O . LYS A 1 85 ? -16.156 -36.75 -3.479 1 89.69 85 LYS A O 1
ATOM 690 N N . LEU A 1 86 ? -15.016 -37.281 -5.422 1 91 86 LEU A N 1
ATOM 691 C CA . LEU A 1 86 ? -13.977 -36.281 -5.184 1 91 86 LEU A CA 1
ATOM 692 C C . LEU A 1 86 ? -14.445 -34.875 -5.613 1 91 86 LEU A C 1
ATOM 694 O O . LEU A 1 86 ? -15.336 -34.75 -6.465 1 91 86 LEU A O 1
ATOM 698 N N . GLU A 1 87 ? -13.922 -33.875 -4.934 1 93.44 87 GLU A N 1
ATOM 699 C CA . GLU A 1 87 ? -14.219 -32.469 -5.277 1 93.44 87 GLU A CA 1
ATOM 700 C C . GLU A 1 87 ? -12.953 -31.625 -5.301 1 93.44 87 GLU A C 1
ATOM 702 O O . GLU A 1 87 ? -11.992 -31.922 -4.586 1 93.44 87 GLU A O 1
ATOM 707 N N . VAL A 1 88 ? -12.953 -30.703 -6.141 1 95.56 88 VAL A N 1
ATOM 708 C CA . VAL A 1 88 ? -11.867 -29.734 -6.238 1 95.56 88 VAL A CA 1
ATOM 709 C C . VAL A 1 88 ? -12.242 -28.469 -5.461 1 95.56 88 VAL A C 1
ATOM 711 O O . VAL A 1 88 ? -13.328 -27.922 -5.645 1 95.56 88 VAL A O 1
ATOM 714 N N . SER A 1 89 ? -11.359 -28.078 -4.566 1 97.31 89 SER A N 1
ATOM 715 C CA . SER A 1 89 ? -11.523 -26.797 -3.875 1 97.31 89 SER A CA 1
ATOM 716 C C . SER A 1 89 ? -10.242 -25.969 -3.941 1 97.31 89 SER A C 1
ATOM 718 O O . SER A 1 89 ? -9.141 -26.5 -3.805 1 97.31 89 SER A O 1
ATOM 720 N N . ALA A 1 90 ? -10.391 -24.719 -4.23 1 96.94 90 ALA A N 1
ATOM 721 C CA . ALA A 1 90 ? -9.258 -23.812 -4.332 1 96.94 90 ALA A CA 1
ATOM 722 C C . ALA A 1 90 ? -9.688 -22.375 -4.043 1 96.94 90 ALA A C 1
ATOM 724 O O . ALA A 1 90 ? -10.875 -22.047 -4.113 1 96.94 90 ALA A O 1
ATOM 725 N N . ILE A 1 91 ? -8.82 -21.578 -3.59 1 96.5 91 ILE A N 1
ATOM 726 C CA . ILE A 1 91 ? -8.992 -20.125 -3.5 1 96.5 91 ILE A CA 1
ATOM 727 C C . ILE A 1 91 ? -8.18 -19.438 -4.594 1 96.5 91 ILE A C 1
ATOM 729 O O . ILE A 1 91 ? -6.957 -19.609 -4.66 1 96.5 91 ILE A O 1
ATOM 733 N N . VAL A 1 92 ? -8.844 -18.734 -5.438 1 96.62 92 VAL A N 1
ATOM 734 C CA . VAL A 1 92 ? -8.188 -18.031 -6.535 1 96.62 92 VAL A CA 1
ATOM 735 C C . VAL A 1 92 ? -8.281 -16.516 -6.316 1 96.62 92 VAL A C 1
ATOM 737 O O . VAL A 1 92 ? -9.375 -15.984 -6.133 1 96.62 92 VAL A O 1
ATOM 740 N N . THR A 1 93 ? -7.176 -15.859 -6.328 1 96.12 93 THR A N 1
ATOM 741 C CA . THR A 1 93 ? -7.109 -14.414 -6.164 1 96.12 93 THR A CA 1
ATOM 742 C C . THR A 1 93 ? -6.527 -13.758 -7.414 1 96.12 93 THR A C 1
ATOM 744 O O . THR A 1 93 ? -5.383 -14.023 -7.781 1 96.12 93 THR A O 1
ATOM 747 N N . TYR A 1 94 ? -7.316 -12.977 -8.039 1 96.19 94 TYR A N 1
ATOM 748 C CA . TYR A 1 94 ? -6.824 -12.109 -9.102 1 96.19 94 TYR A CA 1
ATOM 749 C C . TYR A 1 94 ? -6.5 -10.719 -8.562 1 96.19 94 TYR A C 1
ATOM 751 O O . TYR A 1 94 ? -7.23 -10.18 -7.73 1 96.19 94 TYR A O 1
ATOM 759 N N . PHE A 1 95 ? -5.426 -10.156 -9.023 1 96.06 95 PHE A N 1
ATOM 760 C CA . PHE A 1 95 ? -5.141 -8.789 -8.594 1 96.06 95 PHE A CA 1
ATOM 761 C C . PHE A 1 95 ? -4.352 -8.039 -9.656 1 96.06 95 PHE A C 1
ATOM 763 O O . PHE A 1 95 ? -3.752 -8.656 -10.539 1 96.06 95 PHE A O 1
ATOM 770 N N . ARG A 1 96 ? -4.43 -6.777 -9.609 1 94.81 96 ARG A N 1
ATOM 771 C CA . ARG A 1 96 ? -3.719 -5.867 -10.5 1 94.81 96 ARG A CA 1
ATOM 772 C C . ARG A 1 96 ? -2.758 -4.977 -9.719 1 94.81 96 ARG A C 1
ATOM 774 O O . ARG A 1 96 ? -2.957 -4.738 -8.523 1 94.81 96 ARG A O 1
ATOM 781 N N . LEU A 1 97 ? -1.745 -4.531 -10.391 1 96.19 97 LEU A N 1
ATOM 782 C CA . LEU A 1 97 ? -0.791 -3.613 -9.773 1 96.19 97 LEU A CA 1
ATOM 783 C C . LEU A 1 97 ? -0.61 -2.363 -10.625 1 96.19 97 LEU A C 1
ATOM 785 O O . LEU A 1 97 ? 0.33 -1.593 -10.414 1 96.19 97 LEU A O 1
ATOM 789 N N . ASP A 1 98 ? -1.554 -2.176 -11.531 1 93.62 98 ASP A N 1
ATOM 790 C CA . ASP A 1 98 ? -1.429 -1.057 -12.461 1 93.62 98 ASP A CA 1
ATOM 791 C C . ASP A 1 98 ? -1.702 0.272 -11.758 1 93.62 98 ASP A C 1
ATOM 793 O O . ASP A 1 98 ? -1.515 1.34 -12.344 1 93.62 98 ASP A O 1
ATOM 797 N N . TRP A 1 99 ? -2.172 0.215 -10.555 1 94.5 99 TRP A N 1
ATOM 798 C CA . TRP A 1 99 ? -2.367 1.424 -9.758 1 94.5 99 TRP A CA 1
ATOM 799 C C . TRP A 1 99 ? -1.035 1.958 -9.242 1 94.5 99 TRP A C 1
ATOM 801 O O . TRP A 1 99 ? -0.954 3.098 -8.781 1 94.5 99 TRP A O 1
ATOM 811 N N . LEU A 1 100 ? 0.032 1.182 -9.281 1 95.88 100 LEU A N 1
ATOM 812 C CA . LEU A 1 100 ? 1.396 1.626 -9.023 1 95.88 100 LEU A CA 1
ATOM 813 C C . LEU A 1 100 ? 2.041 2.176 -10.289 1 95.88 100 LEU A C 1
ATOM 815 O O . LEU A 1 100 ? 1.979 1.545 -11.344 1 95.88 100 LEU A O 1
ATOM 819 N N . ASN A 1 101 ? 2.652 3.236 -10.164 1 92.31 101 ASN A N 1
ATOM 820 C CA . ASN A 1 101 ? 3.297 3.748 -11.367 1 92.31 101 ASN A CA 1
ATOM 821 C C . ASN A 1 101 ? 4.605 3.02 -11.656 1 92.31 101 ASN A C 1
ATOM 823 O O . ASN A 1 101 ? 5.238 2.484 -10.75 1 92.31 101 ASN A O 1
ATOM 827 N N . GLU A 1 102 ? 5.082 3.076 -12.867 1 91.56 102 GLU A N 1
ATOM 828 C CA . GLU A 1 102 ? 6.242 2.318 -13.328 1 91.56 102 GLU A CA 1
ATOM 829 C C . GLU A 1 102 ? 7.523 2.811 -12.664 1 91.56 102 GLU A C 1
ATOM 831 O O . GLU A 1 102 ? 8.422 2.018 -12.367 1 91.56 102 GLU A O 1
ATOM 836 N N . ASP A 1 103 ? 7.594 4.078 -12.484 1 91.06 103 ASP A N 1
ATOM 837 C CA . ASP A 1 103 ? 8.781 4.652 -11.852 1 91.06 103 ASP A CA 1
ATOM 838 C C . ASP A 1 103 ? 8.953 4.129 -10.43 1 91.06 103 ASP A C 1
ATOM 840 O O . ASP A 1 103 ? 10.07 3.877 -9.984 1 91.06 103 ASP A O 1
ATOM 844 N N . PHE A 1 104 ? 7.824 3.984 -9.781 1 93.12 104 PHE A N 1
ATOM 845 C CA . PHE A 1 104 ? 7.859 3.459 -8.422 1 93.12 104 PHE A CA 1
ATOM 846 C C . PHE A 1 104 ? 8.344 2.016 -8.414 1 93.12 104 PHE A C 1
ATOM 848 O O . PHE A 1 104 ? 9.25 1.664 -7.648 1 93.12 104 PHE A O 1
ATOM 855 N N . VAL A 1 105 ? 7.789 1.233 -9.234 1 94.25 105 VAL A N 1
ATOM 856 C CA . VAL A 1 105 ? 8.094 -0.192 -9.281 1 94.25 105 VAL A CA 1
ATOM 857 C C . VAL A 1 105 ? 9.562 -0.394 -9.648 1 94.25 105 VAL A C 1
ATOM 859 O O . VAL A 1 105 ? 10.211 -1.328 -9.164 1 94.25 105 VAL A O 1
ATOM 862 N N . ALA A 1 106 ? 10.086 0.493 -10.383 1 92.31 106 ALA A N 1
ATOM 863 C CA . ALA A 1 106 ? 11.453 0.363 -10.875 1 92.31 106 ALA A CA 1
ATOM 864 C C . ALA A 1 106 ? 12.445 1 -9.898 1 92.31 106 ALA A C 1
ATOM 866 O O . ALA A 1 106 ? 13.656 0.886 -10.086 1 92.31 106 ALA A O 1
ATOM 867 N N . SER A 1 107 ? 11.977 1.655 -8.93 1 92.69 107 SER A N 1
ATOM 868 C CA . SER A 1 107 ? 12.836 2.42 -8.031 1 92.69 107 SER A CA 1
ATOM 869 C C . SER A 1 107 ? 13.703 1.498 -7.184 1 92.69 107 SER A C 1
ATOM 871 O O . SER A 1 107 ? 13.305 0.377 -6.859 1 92.69 107 SER A O 1
ATOM 873 N N . SER A 1 108 ? 14.891 1.978 -6.785 1 92.56 108 SER A N 1
ATOM 874 C CA . SER A 1 108 ? 15.797 1.225 -5.926 1 92.56 108 SER A CA 1
ATOM 875 C C . SER A 1 108 ? 15.203 1.033 -4.531 1 92.56 108 SER A C 1
ATOM 877 O O . SER A 1 108 ? 15.562 0.092 -3.824 1 92.56 108 SER A O 1
ATOM 879 N N . GLU A 1 109 ? 14.234 1.85 -4.238 1 92.12 109 GLU A N 1
ATOM 880 C CA . GLU A 1 109 ? 13.578 1.809 -2.934 1 92.12 109 GLU A CA 1
ATOM 881 C C . GLU A 1 109 ? 12.844 0.489 -2.729 1 92.12 109 GLU A C 1
ATOM 883 O O . GLU A 1 109 ? 12.781 -0.028 -1.611 1 92.12 109 GLU A O 1
ATOM 888 N N . VAL A 1 110 ? 12.352 -0.017 -3.814 1 96.19 110 VAL A N 1
ATOM 889 C CA . VAL A 1 110 ? 11.586 -1.257 -3.725 1 96.19 110 VAL A CA 1
ATOM 890 C C . VAL A 1 110 ? 12.195 -2.309 -4.648 1 96.19 110 VAL A C 1
ATOM 892 O O . VAL A 1 110 ? 11.469 -3.031 -5.34 1 96.19 110 VAL A O 1
ATOM 895 N N . SER A 1 111 ? 13.469 -2.441 -4.664 1 96 111 SER A N 1
ATOM 896 C CA . SER A 1 111 ? 14.195 -3.301 -5.594 1 96 111 SER A CA 1
ATOM 897 C C . SER A 1 111 ? 13.836 -4.766 -5.391 1 96 111 SER A C 1
ATOM 899 O O . SER A 1 111 ? 13.695 -5.52 -6.359 1 96 111 SER A O 1
ATOM 901 N N . GLN A 1 112 ? 13.719 -5.195 -4.152 1 96.62 112 GLN A N 1
ATOM 902 C CA . GLN A 1 112 ? 13.367 -6.586 -3.877 1 96.62 112 GLN A CA 1
ATOM 903 C C . GLN A 1 112 ? 11.953 -6.906 -4.367 1 96.62 112 GLN A C 1
ATOM 905 O O . GLN A 1 112 ? 11.695 -8.008 -4.852 1 96.62 112 GLN A O 1
ATOM 910 N N . PHE A 1 113 ? 11.133 -5.977 -4.199 1 97.69 113 PHE A N 1
ATOM 911 C CA . PHE A 1 113 ? 9.773 -6.098 -4.715 1 97.69 113 PHE A CA 1
ATOM 912 C C . PHE A 1 113 ? 9.773 -6.234 -6.23 1 97.69 113 PHE A C 1
ATOM 914 O O . PHE A 1 113 ? 9.07 -7.082 -6.785 1 97.69 113 PHE A O 1
ATOM 921 N N . ASN A 1 114 ? 10.523 -5.398 -6.848 1 97.25 114 ASN A N 1
ATOM 922 C CA . ASN A 1 114 ? 10.656 -5.457 -8.297 1 97.25 114 ASN A CA 1
ATOM 923 C C . ASN A 1 114 ? 11.18 -6.812 -8.766 1 97.25 114 ASN A C 1
ATOM 925 O O . ASN A 1 114 ? 10.695 -7.359 -9.758 1 97.25 114 ASN A O 1
ATOM 929 N N . GLN A 1 115 ? 12.125 -7.289 -8.078 1 97 115 GLN A N 1
ATOM 930 C CA . GLN A 1 115 ? 12.664 -8.602 -8.406 1 97 115 GLN A CA 1
ATOM 931 C C . GLN A 1 115 ? 11.609 -9.688 -8.234 1 97 115 GLN A C 1
ATOM 933 O O . GLN A 1 115 ? 11.5 -10.594 -9.062 1 97 115 GLN A O 1
ATOM 938 N N . LEU A 1 116 ? 10.867 -9.617 -7.18 1 98 116 LEU A N 1
ATOM 939 C CA . LEU A 1 116 ? 9.789 -10.578 -6.965 1 98 116 LEU A CA 1
ATOM 940 C C . LEU A 1 116 ? 8.812 -10.57 -8.133 1 98 116 LEU A C 1
ATOM 942 O O . LEU A 1 116 ? 8.383 -11.625 -8.602 1 98 116 LEU A O 1
ATOM 946 N N . LEU A 1 117 ? 8.406 -9.359 -8.578 1 97.25 117 LEU A N 1
ATOM 947 C CA . LEU A 1 117 ? 7.457 -9.25 -9.68 1 97.25 117 LEU A CA 1
ATOM 948 C C . LEU A 1 117 ? 8 -9.914 -10.938 1 97.25 117 LEU A C 1
ATOM 950 O O . LEU A 1 117 ? 7.254 -10.547 -11.688 1 97.25 117 LEU A O 1
ATOM 954 N N . LYS A 1 118 ? 9.289 -9.758 -11.148 1 95.69 118 LYS A N 1
ATOM 955 C CA . LYS A 1 118 ? 9.922 -10.422 -12.281 1 95.69 118 LYS A CA 1
ATOM 956 C C . LYS A 1 118 ? 9.836 -11.938 -12.148 1 95.69 118 LYS A C 1
ATOM 958 O O . LYS A 1 118 ? 9.57 -12.641 -13.125 1 95.69 118 LYS A O 1
ATOM 963 N N . ASP A 1 119 ? 10.062 -12.367 -10.977 1 97.12 119 ASP A N 1
ATOM 964 C CA . ASP A 1 119 ? 9.969 -13.797 -10.719 1 97.12 119 ASP A CA 1
ATOM 965 C C . ASP A 1 119 ? 8.531 -14.297 -10.906 1 97.12 119 ASP A C 1
ATOM 967 O O . ASP A 1 119 ? 8.312 -15.359 -11.492 1 97.12 119 ASP A O 1
ATOM 971 N N . ILE A 1 120 ? 7.594 -13.539 -10.43 1 97.44 120 ILE A N 1
ATOM 972 C CA . ILE A 1 120 ? 6.188 -13.906 -10.531 1 97.44 120 ILE A CA 1
ATOM 973 C C . ILE A 1 120 ? 5.781 -13.977 -12.008 1 97.44 120 ILE A C 1
ATOM 975 O O . ILE A 1 120 ? 4.941 -14.797 -12.383 1 97.44 120 ILE A O 1
ATOM 979 N N . ASN A 1 121 ? 6.406 -13.188 -12.812 1 95.25 121 ASN A N 1
ATOM 980 C CA . ASN A 1 121 ? 6.121 -13.227 -14.242 1 95.25 121 ASN A CA 1
ATOM 981 C C . ASN A 1 121 ? 6.504 -14.578 -14.852 1 95.25 121 ASN A C 1
ATOM 983 O O . ASN A 1 121 ? 6.031 -14.93 -15.93 1 95.25 121 ASN A O 1
ATOM 987 N N . MET A 1 122 ? 7.301 -15.289 -14.141 1 95.31 122 MET A N 1
ATOM 988 C CA . MET A 1 122 ? 7.664 -16.641 -14.539 1 95.31 122 MET A CA 1
ATOM 989 C C . MET A 1 122 ? 6.859 -17.672 -13.766 1 95.31 122 MET A C 1
ATOM 991 O O . MET A 1 122 ? 7.133 -18.875 -13.852 1 95.31 122 MET A O 1
ATOM 995 N N . GLY A 1 123 ? 5.941 -17.203 -13.016 1 97.25 123 GLY A N 1
ATOM 996 C CA . GLY A 1 123 ? 5.242 -18.094 -12.094 1 97.25 123 GLY A CA 1
ATOM 997 C C . GLY A 1 123 ? 6.105 -18.547 -10.93 1 97.25 123 GLY A C 1
ATOM 998 O O . GLY A 1 123 ? 7.258 -18.938 -11.125 1 97.25 123 GLY A O 1
ATOM 999 N N . ILE A 1 124 ? 5.523 -18.453 -9.719 1 98.25 124 ILE A N 1
ATOM 1000 C CA . ILE A 1 124 ? 6.305 -18.938 -8.586 1 98.25 124 ILE A CA 1
ATOM 1001 C C . ILE A 1 124 ? 5.453 -19.891 -7.742 1 98.25 124 ILE A C 1
ATOM 1003 O O . ILE A 1 124 ? 4.242 -19.703 -7.617 1 98.25 124 ILE A O 1
ATOM 1007 N N . ARG A 1 125 ? 6.047 -20.906 -7.188 1 98.56 125 ARG A N 1
ATOM 1008 C CA . ARG A 1 125 ? 5.461 -21.781 -6.18 1 98.56 125 ARG A CA 1
ATOM 1009 C C . ARG A 1 125 ? 6.059 -21.5 -4.801 1 98.56 125 ARG A C 1
ATOM 1011 O O . ARG A 1 125 ? 7.277 -21.578 -4.621 1 98.56 125 ARG A O 1
ATOM 1018 N N . VAL A 1 126 ? 5.242 -21.125 -3.902 1 98.62 126 VAL A N 1
ATOM 1019 C CA . VAL A 1 126 ? 5.672 -20.75 -2.562 1 98.62 126 VAL A CA 1
ATOM 1020 C C . VAL A 1 126 ? 5.656 -21.969 -1.646 1 98.62 126 VAL A C 1
ATOM 1022 O O . VAL A 1 126 ? 4.734 -22.797 -1.708 1 98.62 126 VAL A O 1
ATOM 1025 N N . TYR A 1 127 ? 6.691 -22.125 -0.836 1 97.62 127 TYR A N 1
ATOM 1026 C CA . TYR A 1 127 ? 6.766 -23.266 0.066 1 97.62 127 TYR A CA 1
ATOM 1027 C C . TYR A 1 127 ? 7.332 -22.859 1.422 1 97.62 127 TYR A C 1
ATOM 1029 O O . TYR A 1 127 ? 7.559 -21.672 1.673 1 97.62 127 TYR A O 1
ATOM 1037 N N . GLY A 1 128 ? 7.285 -23.75 2.352 1 97.12 128 GLY A N 1
ATOM 1038 C CA . GLY A 1 128 ? 7.902 -23.516 3.646 1 97.12 128 GLY A CA 1
ATOM 1039 C C . GLY A 1 128 ? 7.062 -22.625 4.555 1 97.12 128 GLY A C 1
ATOM 1040 O O . GLY A 1 128 ? 5.832 -22.641 4.477 1 97.12 128 GLY A O 1
ATOM 1041 N N . ASP A 1 129 ? 7.707 -21.969 5.438 1 97.56 129 ASP A N 1
ATOM 1042 C CA . ASP A 1 129 ? 7.047 -21.078 6.395 1 97.56 129 ASP A CA 1
ATOM 1043 C C . ASP A 1 129 ? 6.355 -19.922 5.68 1 97.56 129 ASP A C 1
ATOM 1045 O O . ASP A 1 129 ? 5.309 -19.438 6.129 1 97.56 129 ASP A O 1
ATOM 1049 N N . SER A 1 130 ? 6.961 -19.484 4.605 1 98.12 130 SER A N 1
ATOM 1050 C CA . SER A 1 130 ? 6.367 -18.406 3.838 1 98.12 130 SER A CA 1
ATOM 1051 C C . SER A 1 130 ? 4.988 -18.781 3.311 1 98.12 130 SER A C 1
ATOM 1053 O O . SER A 1 130 ? 4.066 -17.969 3.307 1 98.12 130 SER A O 1
ATOM 1055 N N . ARG A 1 131 ? 4.867 -20 2.887 1 98.44 131 ARG A N 1
ATOM 1056 C CA . ARG A 1 131 ? 3.566 -20.469 2.424 1 98.44 131 ARG A CA 1
ATOM 1057 C C . ARG A 1 131 ? 2.523 -20.375 3.531 1 98.44 131 ARG A C 1
ATOM 1059 O O . ARG A 1 131 ? 1.408 -19.906 3.303 1 98.44 131 ARG A O 1
ATOM 1066 N N . LYS A 1 132 ? 2.875 -20.812 4.727 1 98 132 LYS A N 1
ATOM 1067 C CA . LYS A 1 132 ? 1.975 -20.75 5.871 1 98 132 LYS A CA 1
ATOM 1068 C C . LYS A 1 132 ? 1.568 -19.312 6.168 1 98 132 LYS A C 1
ATOM 1070 O O . LYS A 1 132 ? 0.394 -19.031 6.418 1 98 132 LYS A O 1
ATOM 1075 N N . LYS A 1 133 ? 2.521 -18.453 6.129 1 98.19 133 LYS A N 1
ATOM 1076 C CA . LYS A 1 133 ? 2.277 -17.047 6.414 1 98.19 133 LYS A CA 1
ATOM 1077 C C . LYS A 1 133 ? 1.387 -16.406 5.344 1 98.19 133 LYS A C 1
ATOM 1079 O O . LYS A 1 133 ? 0.482 -15.641 5.66 1 98.19 133 LYS A O 1
ATOM 1084 N N . VAL A 1 134 ? 1.646 -16.734 4.098 1 98.38 134 VAL A N 1
ATOM 1085 C CA . VAL A 1 134 ? 0.838 -16.203 3.006 1 98.38 134 VAL A CA 1
ATOM 1086 C C . VAL A 1 134 ? -0.602 -16.688 3.139 1 98.38 134 VAL A C 1
ATOM 1088 O O . VAL A 1 134 ? -1.547 -15.922 2.943 1 98.38 134 VAL A O 1
ATOM 1091 N N . ILE A 1 135 ? -0.744 -17.922 3.482 1 97.25 135 ILE A N 1
ATOM 1092 C CA . ILE A 1 135 ? -2.08 -18.5 3.633 1 97.25 135 ILE A CA 1
ATOM 1093 C C . ILE A 1 135 ? -2.83 -17.766 4.742 1 97.25 135 ILE A C 1
ATOM 1095 O O . ILE A 1 135 ? -4.016 -17.453 4.598 1 97.25 135 ILE A O 1
ATOM 1099 N N . LYS A 1 136 ? -2.162 -17.484 5.805 1 97 136 LYS A N 1
ATOM 1100 C CA . LYS A 1 136 ? -2.766 -16.719 6.887 1 97 136 LYS A CA 1
ATOM 1101 C C . LYS A 1 136 ? -3.193 -15.336 6.406 1 97 136 LYS A C 1
ATOM 1103 O O . LYS A 1 136 ? -4.301 -14.883 6.707 1 97 136 LYS A O 1
ATOM 1108 N N . LEU A 1 137 ? -2.344 -14.633 5.68 1 96.88 137 LEU A N 1
ATOM 1109 C CA . LEU A 1 137 ? -2.631 -13.297 5.172 1 96.88 137 LEU A CA 1
ATOM 1110 C C . LEU A 1 137 ? -3.754 -13.336 4.141 1 96.88 137 LEU A C 1
ATOM 1112 O O . LEU A 1 137 ? -4.543 -12.391 4.043 1 96.88 137 LEU A O 1
ATOM 1116 N N . LEU A 1 138 ? -3.793 -14.438 3.373 1 95.56 138 LEU A N 1
ATOM 1117 C CA . LEU A 1 138 ? -4.859 -14.617 2.396 1 95.56 138 LEU A CA 1
ATOM 1118 C C . LEU A 1 138 ? -6.223 -14.664 3.08 1 95.56 138 LEU A C 1
ATOM 1120 O O . LEU A 1 138 ? -7.207 -14.141 2.553 1 95.56 138 LEU A O 1
ATOM 1124 N N . ASN A 1 139 ? -6.254 -15.289 4.195 1 92.75 139 ASN A N 1
ATOM 1125 C CA . ASN A 1 139 ? -7.496 -15.328 4.961 1 92.75 139 ASN A CA 1
ATOM 1126 C C . ASN A 1 139 ? -7.926 -13.93 5.402 1 92.75 139 ASN A C 1
ATOM 1128 O O . ASN A 1 139 ? -9.117 -13.617 5.426 1 92.75 139 ASN A O 1
ATOM 1132 N N . GLU A 1 140 ? -6.977 -13.125 5.75 1 92.94 140 GLU A N 1
ATOM 1133 C CA . GLU A 1 140 ? -7.27 -11.734 6.098 1 92.94 140 GLU A CA 1
ATOM 1134 C C . GLU A 1 140 ? -7.754 -10.953 4.879 1 92.94 140 GLU A C 1
ATOM 1136 O O . GLU A 1 140 ? -8.633 -10.102 5 1 92.94 140 GLU A O 1
ATOM 1141 N N . LEU A 1 141 ? -7.137 -11.266 3.807 1 91.88 141 LEU A N 1
ATOM 1142 C CA . LEU A 1 141 ? -7.496 -10.617 2.549 1 91.88 141 LEU A CA 1
ATOM 1143 C C . LEU A 1 141 ? -8.969 -10.844 2.221 1 91.88 141 LEU A C 1
ATOM 1145 O O . LEU A 1 141 ? -9.641 -9.953 1.706 1 91.88 141 LEU A O 1
ATOM 1149 N N . LEU A 1 142 ? -9.469 -11.977 2.551 1 90.12 142 LEU A N 1
ATOM 1150 C CA . LEU A 1 142 ? -10.852 -12.367 2.301 1 90.12 142 LEU A CA 1
ATOM 1151 C C . LEU A 1 142 ? -11.812 -11.539 3.156 1 90.12 142 LEU A C 1
ATOM 1153 O O . LEU A 1 142 ? -12.945 -11.273 2.748 1 90.12 142 LEU A O 1
ATOM 1157 N N . LEU A 1 143 ? -11.336 -11.055 4.266 1 90.88 143 LEU A N 1
ATOM 1158 C CA . LEU A 1 143 ? -12.188 -10.391 5.242 1 90.88 143 LEU A CA 1
ATOM 1159 C C . LEU A 1 143 ? -12.148 -8.875 5.066 1 90.88 143 LEU A C 1
ATOM 1161 O O . LEU A 1 143 ? -12.992 -8.156 5.605 1 90.88 143 LEU A O 1
ATOM 1165 N N . ASN A 1 144 ? -11.195 -8.422 4.352 1 92.25 144 ASN A N 1
ATOM 1166 C CA . ASN A 1 144 ? -10.984 -6.98 4.246 1 92.25 144 ASN A CA 1
ATOM 1167 C C . ASN A 1 144 ? -11.508 -6.43 2.926 1 92.25 144 ASN A C 1
ATOM 1169 O O . ASN A 1 144 ? -11.766 -7.188 1.988 1 92.25 144 ASN A O 1
ATOM 1173 N N . THR A 1 145 ? -11.758 -5.184 2.934 1 91.31 145 THR A N 1
ATOM 1174 C CA . THR A 1 145 ? -12.156 -4.457 1.733 1 91.31 145 THR A CA 1
ATOM 1175 C C . THR A 1 145 ? -11.398 -3.137 1.626 1 91.31 145 THR A C 1
ATOM 1177 O O . THR A 1 145 ? -10.641 -2.773 2.531 1 91.31 145 THR A O 1
ATOM 1180 N N . GLY A 1 146 ? -11.508 -2.531 0.452 1 92.31 146 GLY A N 1
ATOM 1181 C CA . GLY A 1 146 ? -10.953 -1.199 0.263 1 92.31 146 GLY A CA 1
ATOM 1182 C C . GLY A 1 146 ? -9.445 -1.153 0.412 1 92.31 146 GLY A C 1
ATOM 1183 O O . GLY A 1 146 ? -8.742 -2.055 -0.049 1 92.31 146 GLY A O 1
ATOM 1184 N N . LEU A 1 147 ? -8.969 -0.1 1.026 1 95.88 147 LEU A N 1
ATOM 1185 C CA . LEU A 1 147 ? -7.531 0.121 1.147 1 95.88 147 LEU A CA 1
ATOM 1186 C C . LEU A 1 147 ? -6.891 -0.947 2.027 1 95.88 147 LEU A C 1
ATOM 1188 O O . LEU A 1 147 ? -5.754 -1.358 1.781 1 95.88 147 LEU A O 1
ATOM 1192 N N . LYS A 1 148 ? -7.617 -1.385 3.002 1 96.62 148 LYS A N 1
ATOM 1193 C CA . LYS A 1 148 ? -7.098 -2.416 3.895 1 96.62 148 LYS A CA 1
ATOM 1194 C C . LYS A 1 148 ? -6.781 -3.697 3.127 1 96.62 148 LYS A C 1
ATOM 1196 O O . LYS A 1 148 ? -5.785 -4.367 3.412 1 96.62 148 LYS A O 1
ATOM 1201 N N . ARG A 1 149 ? -7.637 -4.082 2.242 1 96.25 149 ARG A N 1
ATOM 1202 C CA . ARG A 1 149 ? -7.418 -5.27 1.421 1 96.25 149 ARG A CA 1
ATOM 1203 C C . ARG A 1 149 ? -6.18 -5.105 0.546 1 96.25 149 ARG A C 1
ATOM 1205 O O . ARG A 1 149 ? -5.391 -6.043 0.399 1 96.25 149 ARG A O 1
ATOM 1212 N N . ILE A 1 150 ? -6.012 -3.932 0.029 1 96.69 150 ILE A N 1
ATOM 1213 C CA . ILE A 1 150 ? -4.863 -3.625 -0.813 1 96.69 150 ILE A CA 1
ATOM 1214 C C . ILE A 1 150 ? -3.584 -3.686 0.018 1 96.69 150 ILE A C 1
ATOM 1216 O O . ILE A 1 150 ? -2.572 -4.238 -0.424 1 96.69 150 ILE A O 1
ATOM 1220 N N . ILE A 1 151 ? -3.637 -3.158 1.167 1 97.5 151 ILE A N 1
ATOM 1221 C CA . ILE A 1 151 ? -2.498 -3.195 2.078 1 97.5 151 ILE A CA 1
ATOM 1222 C C . ILE A 1 151 ? -2.137 -4.645 2.395 1 97.5 151 ILE A C 1
ATOM 1224 O O . ILE A 1 151 ? -0.958 -5.004 2.426 1 97.5 151 ILE A O 1
ATOM 1228 N N . ASN A 1 152 ? -3.139 -5.461 2.627 1 97.31 152 ASN A N 1
ATOM 1229 C CA . ASN A 1 152 ? -2.891 -6.871 2.908 1 97.31 152 ASN A CA 1
ATOM 1230 C C . ASN A 1 152 ? -2.225 -7.57 1.728 1 97.31 152 ASN A C 1
ATOM 1232 O O . ASN A 1 152 ? -1.352 -8.422 1.916 1 97.31 152 ASN A O 1
ATOM 1236 N N . LEU A 1 153 ? -2.662 -7.277 0.551 1 97.88 153 LEU A N 1
ATOM 1237 C CA . LEU A 1 153 ? -1.99 -7.801 -0.634 1 97.88 153 LEU A CA 1
ATOM 1238 C C . LEU A 1 153 ? -0.522 -7.387 -0.654 1 97.88 153 LEU A C 1
ATOM 1240 O O . LEU A 1 153 ? 0.359 -8.219 -0.885 1 97.88 153 LEU A O 1
ATOM 1244 N N . LEU A 1 154 ? -0.255 -6.09 -0.386 1 98.12 154 LEU A N 1
ATOM 1245 C CA . LEU A 1 154 ? 1.116 -5.594 -0.387 1 98.12 154 LEU A CA 1
ATOM 1246 C C . LEU A 1 154 ? 1.943 -6.277 0.696 1 98.12 154 LEU A C 1
ATOM 1248 O O . LEU A 1 154 ? 3.143 -6.508 0.516 1 98.12 154 LEU A O 1
ATOM 1252 N N . ASN A 1 155 ? 1.311 -6.594 1.79 1 97.88 155 ASN A N 1
ATOM 1253 C CA . ASN A 1 155 ? 1.997 -7.336 2.842 1 97.88 155 ASN A CA 1
ATOM 1254 C C . ASN A 1 155 ? 2.439 -8.711 2.357 1 97.88 155 ASN A C 1
ATOM 1256 O O . ASN A 1 155 ? 3.541 -9.164 2.678 1 97.88 155 ASN A O 1
ATOM 1260 N N . ILE A 1 156 ? 1.579 -9.359 1.633 1 98.38 156 ILE A N 1
ATOM 1261 C CA . ILE A 1 156 ? 1.913 -10.656 1.069 1 98.38 156 ILE A CA 1
ATOM 1262 C C . ILE A 1 156 ? 3.109 -10.523 0.13 1 98.38 156 ILE A C 1
ATOM 1264 O O . ILE A 1 156 ? 4.082 -11.273 0.239 1 98.38 156 ILE A O 1
ATOM 1268 N N . LEU A 1 157 ? 3.023 -9.578 -0.723 1 98.5 157 LEU A N 1
ATOM 1269 C CA . LEU A 1 157 ? 4.082 -9.383 -1.706 1 98.5 157 LEU A CA 1
ATOM 1270 C C . LEU A 1 157 ? 5.387 -8.969 -1.028 1 98.5 157 LEU A C 1
ATOM 1272 O O . LEU A 1 157 ? 6.469 -9.391 -1.446 1 98.5 157 LEU A O 1
ATOM 1276 N N . ASN A 1 158 ? 5.27 -8.133 -0.004 1 98.12 158 ASN A N 1
ATOM 1277 C CA . ASN A 1 158 ? 6.457 -7.75 0.75 1 98.12 158 ASN A CA 1
ATOM 1278 C C . ASN A 1 158 ? 7.105 -8.953 1.427 1 98.12 158 ASN A C 1
ATOM 1280 O O . ASN A 1 158 ? 8.328 -9.086 1.417 1 98.12 158 ASN A O 1
ATOM 1284 N N . LEU A 1 159 ? 6.289 -9.781 2.061 1 98.06 159 LEU A N 1
ATOM 1285 C CA . LEU A 1 159 ? 6.777 -11 2.699 1 98.06 159 LEU A CA 1
ATOM 1286 C C . LEU A 1 159 ? 7.574 -11.852 1.714 1 98.06 159 LEU A C 1
ATOM 1288 O O . LEU A 1 159 ? 8.688 -12.281 2.018 1 98.06 159 LEU A O 1
ATOM 1292 N N . LEU A 1 160 ? 7.043 -12.039 0.515 1 98.5 160 LEU A N 1
ATOM 1293 C CA . LEU A 1 160 ? 7.664 -12.891 -0.491 1 98.5 160 LEU A CA 1
ATOM 1294 C C . LEU A 1 160 ? 8.922 -12.234 -1.061 1 98.5 160 LEU A C 1
ATOM 1296 O O . LEU A 1 160 ? 9.859 -12.93 -1.455 1 98.5 160 LEU A O 1
ATOM 1300 N N . SER A 1 161 ? 8.891 -10.906 -1.089 1 97.75 161 SER A N 1
ATOM 1301 C CA . SER A 1 161 ? 10.055 -10.195 -1.602 1 97.75 161 SER A CA 1
ATOM 1302 C C . SER A 1 161 ? 11.25 -10.352 -0.667 1 97.75 161 SER A C 1
ATOM 1304 O O . SER A 1 161 ? 12.398 -10.203 -1.09 1 97.75 161 SER A O 1
ATOM 1306 N N . GLU A 1 162 ? 10.969 -10.703 0.545 1 95.38 162 GLU A N 1
ATOM 1307 C CA . GLU A 1 162 ? 12.031 -10.742 1.543 1 95.38 162 GLU A CA 1
ATOM 1308 C C . GLU A 1 162 ? 12.43 -12.188 1.859 1 95.38 162 GLU A C 1
ATOM 1310 O O . GLU A 1 162 ? 13.312 -12.422 2.693 1 95.38 162 GLU A O 1
ATOM 1315 N N . THR A 1 163 ? 11.766 -13.086 1.206 1 94.94 163 THR A N 1
ATOM 1316 C CA . THR A 1 163 ? 12.055 -14.484 1.514 1 94.94 163 THR A CA 1
ATOM 1317 C C . THR A 1 163 ? 12.766 -15.164 0.345 1 94.94 163 THR A C 1
ATOM 1319 O O . THR A 1 163 ? 12.914 -14.562 -0.724 1 94.94 163 THR A O 1
ATOM 1322 N N . ARG A 1 164 ? 13.258 -16.297 0.515 1 90.19 164 ARG A N 1
ATOM 1323 C CA . ARG A 1 164 ? 13.836 -17.141 -0.526 1 90.19 164 ARG A CA 1
ATOM 1324 C C . ARG A 1 164 ? 13.07 -18.453 -0.653 1 90.19 164 ARG A C 1
ATOM 1326 O O . ARG A 1 164 ? 13.562 -19.406 -1.249 1 90.19 164 ARG A O 1
ATOM 1333 N N . GLU A 1 165 ? 11.883 -18.469 -0.122 1 97.38 165 GLU A N 1
ATOM 1334 C CA . GLU A 1 165 ? 11.125 -19.703 -0.062 1 97.38 165 GLU A CA 1
ATOM 1335 C C . GLU A 1 165 ? 10.109 -19.797 -1.196 1 97.38 165 GLU A C 1
ATOM 1337 O O . GLU A 1 165 ? 8.922 -20.031 -0.957 1 97.38 165 GLU A O 1
ATOM 1342 N N . TYR A 1 166 ? 10.508 -19.594 -2.338 1 97.69 166 TYR A N 1
ATOM 1343 C CA . TYR A 1 166 ? 9.727 -19.875 -3.541 1 97.69 166 TYR A CA 1
ATOM 1344 C C . TYR A 1 166 ? 10.641 -20.281 -4.695 1 97.69 166 TYR A C 1
ATOM 1346 O O . TYR A 1 166 ? 11.852 -20.062 -4.645 1 97.69 166 TYR A O 1
ATOM 1354 N N . GLU A 1 167 ? 10.148 -20.969 -5.645 1 96.38 167 GLU A N 1
ATOM 1355 C CA . GLU A 1 167 ? 10.875 -21.328 -6.859 1 96.38 167 GLU A CA 1
ATOM 1356 C C . GLU A 1 167 ? 10.109 -20.891 -8.109 1 96.38 167 GLU A C 1
ATOM 1358 O O . GLU A 1 167 ? 8.883 -20.969 -8.141 1 96.38 167 GLU A O 1
ATOM 1363 N N . CYS A 1 168 ? 10.82 -20.422 -9.078 1 96.19 168 CYS A N 1
ATOM 1364 C CA . CYS A 1 168 ? 10.219 -20.078 -10.367 1 96.19 168 CYS A CA 1
ATOM 1365 C C . CYS A 1 168 ? 9.82 -21.328 -11.133 1 96.19 168 CYS A C 1
ATOM 1367 O O . CYS A 1 168 ? 10.508 -22.359 -11.062 1 96.19 168 CYS A O 1
ATOM 1369 N N . LEU A 1 169 ? 8.766 -21.172 -11.797 1 95.25 169 LEU A N 1
ATOM 1370 C CA . LEU A 1 169 ? 8.234 -22.328 -12.523 1 95.25 169 LEU A CA 1
ATOM 1371 C C . LEU A 1 169 ? 8.727 -22.328 -13.969 1 95.25 169 LEU A C 1
ATOM 1373 O O . LEU A 1 169 ? 9.414 -23.266 -14.391 1 95.25 169 LEU A O 1
ATOM 1377 N N . SER A 1 170 ? 8.5 -21.25 -14.664 1 92.19 170 SER A N 1
ATOM 1378 C CA . SER A 1 170 ? 8.898 -21.203 -16.062 1 92.19 170 SER A CA 1
ATOM 1379 C C . SER A 1 170 ? 10.359 -20.797 -16.203 1 92.19 170 SER A C 1
ATOM 1381 O O . SER A 1 170 ? 10.938 -20.172 -15.312 1 92.19 170 SER A O 1
ATOM 1383 N N . SER A 1 171 ? 11.008 -21.219 -17.281 1 86.31 171 SER A N 1
ATOM 1384 C CA . SER A 1 171 ? 12.406 -20.906 -17.562 1 86.31 171 SER A CA 1
ATOM 1385 C C . SER A 1 171 ? 12.586 -19.438 -17.891 1 86.31 171 SER A C 1
ATOM 1387 O O . SER A 1 171 ? 11.641 -18.766 -18.312 1 86.31 171 SER A O 1
ATOM 1389 N N . LEU A 1 172 ? 13.859 -19.141 -17.625 1 79.25 172 LEU A N 1
ATOM 1390 C CA . LEU A 1 172 ? 14.234 -17.797 -18.047 1 79.25 172 LEU A CA 1
ATOM 1391 C C . LEU A 1 172 ? 14.133 -17.641 -19.562 1 79.25 172 LEU A C 1
ATOM 1393 O O . LEU A 1 172 ? 14.531 -18.547 -20.297 1 79.25 172 LEU A O 1
ATOM 1397 N N . GLY A 1 173 ? 13.453 -16.844 -20.125 1 72.44 173 GLY A N 1
ATOM 1398 C CA . GLY A 1 173 ? 13.391 -16.656 -21.562 1 72.44 173 GLY A CA 1
ATOM 1399 C C . GLY A 1 173 ? 12.086 -17.141 -22.172 1 72.44 173 GLY A C 1
ATOM 1400 O O . GLY A 1 173 ? 11.859 -16.969 -23.375 1 72.44 173 GLY A O 1
ATOM 1401 N N . TYR A 1 174 ? 11.391 -17.844 -21.297 1 78.44 174 TYR A N 1
ATOM 1402 C CA . TYR A 1 174 ? 10.086 -18.219 -21.828 1 78.44 174 TYR A CA 1
ATOM 1403 C C . TYR A 1 174 ? 9.32 -17 -22.312 1 78.44 174 TYR A C 1
ATOM 1405 O O . TYR A 1 174 ? 9.195 -16.016 -21.594 1 78.44 174 TYR A O 1
ATOM 1413 N N . VAL A 1 175 ? 9.078 -16.922 -23.578 1 68.69 175 VAL A N 1
ATOM 1414 C CA . VAL A 1 175 ? 8.297 -15.836 -24.172 1 68.69 175 VAL A CA 1
ATOM 1415 C C . VAL A 1 175 ? 6.984 -16.391 -24.719 1 68.69 175 VAL A C 1
ATOM 1417 O O . VAL A 1 175 ? 6.98 -17.375 -25.453 1 68.69 175 VAL A O 1
ATOM 1420 N N . ASN A 1 176 ? 5.914 -15.773 -24.188 1 67.44 176 ASN A N 1
ATOM 1421 C CA . ASN A 1 176 ? 4.605 -16.188 -24.672 1 67.44 176 ASN A CA 1
ATOM 1422 C C . ASN A 1 176 ? 4.293 -15.594 -26.047 1 67.44 176 ASN A C 1
ATOM 1424 O O . ASN A 1 176 ? 3.82 -14.461 -26.141 1 67.44 176 ASN A O 1
ATOM 1428 N N . PRO A 1 177 ? 4.918 -16.031 -27.125 1 57.22 177 PRO A N 1
ATOM 1429 C CA . PRO A 1 177 ? 4.617 -15.406 -28.422 1 57.22 177 PRO A CA 1
ATOM 1430 C C . PRO A 1 177 ? 3.236 -15.789 -28.953 1 57.22 177 PRO A C 1
ATOM 1432 O O . PRO A 1 177 ? 2.979 -15.672 -30.156 1 57.22 177 PRO A O 1
ATOM 1435 N N . HIS A 1 178 ? 2.217 -16 -28.078 1 65.62 178 HIS A N 1
ATOM 1436 C CA . HIS A 1 178 ? 1.341 -16.875 -28.859 1 65.62 178 HIS A CA 1
ATOM 1437 C C . HIS A 1 178 ? 0.006 -16.188 -29.141 1 65.62 178 HIS A C 1
ATOM 1439 O O . HIS A 1 178 ? -0.487 -15.414 -28.328 1 65.62 178 HIS A O 1
ATOM 1445 N N . THR A 1 179 ? -0.294 -16.266 -30.406 1 71.62 179 THR A N 1
ATOM 1446 C CA . THR A 1 179 ? -1.634 -15.953 -30.891 1 71.62 179 THR A CA 1
ATOM 1447 C C . THR A 1 179 ? -2.666 -16.891 -30.266 1 71.62 179 THR A C 1
ATOM 1449 O O . THR A 1 179 ? -2.309 -17.938 -29.719 1 71.62 179 THR A O 1
ATOM 1452 N N . GLN A 1 180 ? -3.773 -16.469 -30.328 1 76.44 180 GLN A N 1
ATOM 1453 C CA . GLN A 1 180 ? -4.871 -17.312 -29.859 1 76.44 180 GLN A CA 1
ATOM 1454 C C . GLN A 1 180 ? -4.863 -18.672 -30.547 1 76.44 180 GLN A C 1
ATOM 1456 O O . GLN A 1 180 ? -5.141 -19.703 -29.922 1 76.44 180 GLN A O 1
ATOM 1461 N N . LYS A 1 181 ? -4.562 -18.641 -31.766 1 78.56 181 LYS A N 1
ATOM 1462 C CA . LYS A 1 181 ? -4.523 -19.875 -32.562 1 78.56 181 LYS A CA 1
ATOM 1463 C C . LYS A 1 181 ? -3.455 -20.828 -32.031 1 78.56 181 LYS A C 1
ATOM 1465 O O . LYS A 1 181 ? -3.68 -22.031 -31.938 1 78.56 181 LYS A O 1
ATOM 1470 N N . ASP A 1 182 ? -2.381 -20.297 -31.672 1 82.44 182 ASP A N 1
ATOM 1471 C CA . ASP A 1 182 ? -1.288 -21.094 -31.141 1 82.44 182 ASP A CA 1
ATOM 1472 C C . ASP A 1 182 ? -1.653 -21.688 -29.781 1 82.44 182 ASP A C 1
ATOM 1474 O O . ASP A 1 182 ? -1.319 -22.828 -29.469 1 82.44 182 ASP A O 1
ATOM 1478 N N . VAL A 1 183 ? -2.389 -20.922 -29.094 1 85.44 183 VAL A N 1
ATOM 1479 C CA . VAL A 1 183 ? -2.803 -21.375 -27.766 1 85.44 183 VAL A CA 1
ATOM 1480 C C . VAL A 1 183 ? -3.781 -22.531 -27.906 1 85.44 183 VAL A C 1
ATOM 1482 O O . VAL A 1 183 ? -3.678 -23.531 -27.172 1 85.44 183 VAL A O 1
ATOM 1485 N N . GLN A 1 184 ? -4.664 -22.422 -28.766 1 87.81 184 GLN A N 1
ATOM 1486 C CA . GLN A 1 184 ? -5.645 -23.484 -28.969 1 87.81 184 GLN A CA 1
ATOM 1487 C C . GLN A 1 184 ? -4.973 -24.766 -29.469 1 87.81 184 GLN A C 1
ATOM 1489 O O . GLN A 1 184 ? -5.344 -25.859 -29.047 1 87.81 184 GLN A O 1
ATOM 1494 N N . ARG A 1 185 ? -4.082 -24.594 -30.344 1 90.94 185 ARG A N 1
ATOM 1495 C CA . ARG A 1 185 ? -3.361 -25.734 -30.891 1 90.94 185 ARG A CA 1
ATOM 1496 C C . ARG A 1 185 ? -2.576 -26.469 -29.812 1 90.94 185 ARG A C 1
ATOM 1498 O O . ARG A 1 185 ? -2.682 -27.688 -29.672 1 90.94 185 ARG A O 1
ATOM 1505 N N . ILE A 1 186 ? -1.875 -25.734 -29.109 1 92.38 186 ILE A N 1
ATOM 1506 C 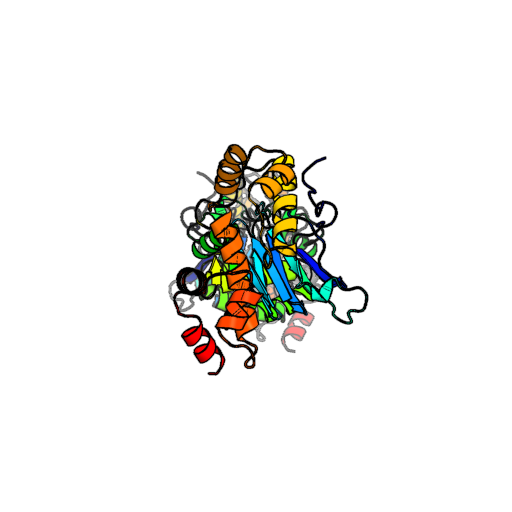CA . ILE A 1 186 ? -1.047 -26.359 -28.078 1 92.38 186 ILE A CA 1
ATOM 1507 C C . ILE A 1 186 ? -1.935 -26.906 -26.969 1 92.38 186 ILE A C 1
ATOM 1509 O O . ILE A 1 186 ? -1.609 -27.938 -26.359 1 92.38 186 ILE A O 1
ATOM 1513 N N . ASP A 1 187 ? -3.029 -26.281 -26.75 1 93.25 187 ASP A N 1
ATOM 1514 C CA . ASP A 1 187 ? -3.986 -26.766 -25.75 1 93.25 187 ASP A CA 1
ATOM 1515 C C . ASP A 1 187 ? -4.477 -28.172 -26.125 1 93.25 187 ASP A C 1
ATOM 1517 O O . ASP A 1 187 ? -4.594 -29.031 -25.25 1 93.25 187 ASP A O 1
ATOM 1521 N N . LYS A 1 188 ? -4.773 -28.344 -27.328 1 94.06 188 LYS A N 1
ATOM 1522 C CA . LYS A 1 188 ? -5.211 -29.641 -27.797 1 94.06 188 LYS A CA 1
ATOM 1523 C C . LYS A 1 188 ? -4.137 -30.703 -27.562 1 94.06 188 LYS A C 1
ATOM 1525 O O . LYS A 1 188 ? -4.445 -31.828 -27.172 1 94.06 188 LYS A O 1
ATOM 1530 N N . VAL A 1 189 ? -2.988 -30.312 -27.797 1 95.25 189 VAL A N 1
ATOM 1531 C CA . VAL A 1 189 ? -1.855 -31.219 -27.625 1 95.25 189 VAL A CA 1
ATOM 1532 C C . VAL A 1 189 ? -1.691 -31.562 -26.156 1 95.25 189 VAL A C 1
ATOM 1534 O O . VAL A 1 189 ? -1.586 -32.75 -25.797 1 95.25 189 VAL A O 1
ATOM 1537 N N . TYR A 1 190 ? -1.737 -30.547 -25.297 1 94.94 190 TYR A N 1
ATOM 1538 C CA . TYR A 1 190 ? -1.615 -30.766 -23.859 1 94.94 190 TYR A CA 1
ATOM 1539 C C . TYR A 1 190 ? -2.717 -31.688 -23.344 1 94.94 190 TYR A C 1
ATOM 1541 O O . TYR A 1 190 ? -2.447 -32.625 -22.594 1 94.94 190 TYR A O 1
ATOM 1549 N N . ASN A 1 191 ? -3.85 -31.391 -23.766 1 94.19 191 ASN A N 1
ATOM 1550 C CA . ASN A 1 191 ? -4.988 -32.188 -23.344 1 94.19 191 ASN A CA 1
ATOM 1551 C C . ASN A 1 191 ? -4.816 -33.656 -23.719 1 94.19 191 ASN A C 1
ATOM 1553 O O . ASN A 1 191 ? -5.082 -34.562 -22.906 1 94.19 191 ASN A O 1
ATOM 1557 N N . TYR A 1 192 ? -4.43 -33.906 -24.875 1 95.25 192 TYR A N 1
ATOM 1558 C CA . TYR A 1 192 ? -4.215 -35.25 -25.328 1 95.25 192 TYR A CA 1
ATOM 1559 C C . TYR A 1 192 ? -3.145 -35.969 -24.5 1 95.25 192 TYR A C 1
ATOM 1561 O O . TYR A 1 192 ? -3.33 -37.094 -24.062 1 95.25 192 TYR A O 1
ATOM 1569 N N . ILE A 1 193 ? -2.061 -35.281 -24.328 1 95.5 193 ILE A N 1
ATOM 1570 C CA . ILE A 1 193 ? -0.947 -35.844 -23.578 1 95.5 193 ILE A CA 1
ATOM 1571 C C . ILE A 1 193 ? -1.402 -36.188 -22.172 1 95.5 193 ILE A C 1
ATOM 1573 O O . ILE A 1 193 ? -1.166 -37.312 -21.688 1 95.5 193 ILE A O 1
ATOM 1577 N N . MET A 1 194 ? -2.084 -35.281 -21.531 1 94.25 194 MET A N 1
ATOM 1578 C CA . MET A 1 194 ? -2.461 -35.438 -20.125 1 94.25 194 MET A CA 1
ATOM 1579 C C . MET A 1 194 ? -3.443 -36.594 -19.953 1 94.25 194 MET A C 1
ATOM 1581 O O . MET A 1 194 ? -3.473 -37.25 -18.906 1 94.25 194 MET A O 1
ATOM 1585 N N . ASN A 1 195 ? -4.094 -36.906 -21.031 1 92.25 195 ASN A N 1
ATOM 1586 C CA . ASN A 1 195 ? -5.082 -37.969 -20.953 1 92.25 195 ASN A CA 1
ATOM 1587 C C . ASN A 1 195 ? -4.512 -39.312 -21.453 1 92.25 195 ASN A C 1
ATOM 1589 O O . ASN A 1 195 ? -5.113 -40.375 -21.234 1 92.25 195 ASN A O 1
ATOM 1593 N N . ASN A 1 196 ? -3.256 -39.281 -22.016 1 94.19 196 ASN A N 1
ATOM 1594 C CA . ASN A 1 196 ? -2.803 -40.5 -22.672 1 94.19 196 ASN A CA 1
ATOM 1595 C C . ASN A 1 196 ? -1.336 -40.781 -22.375 1 94.19 196 ASN A C 1
ATOM 1597 O O . ASN A 1 196 ? -0.741 -41.688 -22.984 1 94.19 196 ASN A O 1
ATOM 1601 N N . PHE A 1 197 ? -0.75 -40.094 -21.484 1 95.06 197 PHE A N 1
ATOM 1602 C CA . PHE A 1 197 ? 0.698 -40.156 -21.328 1 95.06 197 PHE A CA 1
ATOM 1603 C C . PHE A 1 197 ? 1.141 -41.531 -20.828 1 95.06 197 PHE A C 1
ATOM 1605 O O . PHE A 1 197 ? 2.324 -41.875 -20.906 1 95.06 197 PHE A O 1
ATOM 1612 N N . THR A 1 198 ? 0.29 -42.312 -20.266 1 95.69 198 THR A N 1
ATOM 1613 C CA . THR A 1 198 ? 0.674 -43.656 -19.781 1 95.69 198 THR A CA 1
ATOM 1614 C C . THR A 1 198 ? 0.706 -44.656 -20.922 1 95.69 198 THR A C 1
ATOM 1616 O O . THR A 1 198 ? 1.123 -45.812 -20.734 1 95.69 198 THR A O 1
ATOM 1619 N N . GLU A 1 199 ? 0.268 -44.25 -22.047 1 95.25 199 GLU A N 1
ATOM 1620 C CA . GLU A 1 199 ? 0.27 -45.062 -23.25 1 95.25 199 GLU A CA 1
ATOM 1621 C C . GLU A 1 199 ? 1.276 -44.531 -24.266 1 95.25 199 GLU A C 1
ATOM 1623 O O . GLU A 1 199 ? 1.878 -43.469 -24.078 1 95.25 199 GLU A O 1
ATOM 1628 N N . GLN A 1 200 ? 1.478 -45.375 -25.297 1 94.5 200 GLN A N 1
ATOM 1629 C CA . GLN A 1 200 ? 2.309 -44.906 -26.391 1 94.5 200 GLN A CA 1
ATOM 1630 C C . GLN A 1 200 ? 1.606 -43.781 -27.172 1 94.5 200 GLN A C 1
ATOM 1632 O O . GLN A 1 200 ? 0.427 -43.906 -27.5 1 94.5 200 GLN A O 1
ATOM 1637 N N . ILE A 1 201 ? 2.324 -42.688 -27.359 1 94.94 201 ILE A N 1
ATOM 1638 C CA . ILE A 1 201 ? 1.807 -41.562 -28.156 1 94.94 201 ILE A CA 1
ATOM 1639 C C . ILE A 1 201 ? 2.66 -41.406 -29.406 1 94.94 201 ILE A C 1
ATOM 1641 O O . ILE A 1 201 ? 3.686 -40.719 -29.375 1 94.94 201 ILE A O 1
ATOM 1645 N N . PRO A 1 202 ? 2.232 -42 -30.453 1 94.75 202 PRO A N 1
ATOM 1646 C CA . PRO A 1 202 ? 3.025 -41.844 -31.672 1 94.75 202 PRO A CA 1
ATOM 1647 C C . PRO A 1 202 ? 3.115 -40.375 -32.125 1 94.75 202 PRO A C 1
ATOM 1649 O O . PRO A 1 202 ? 2.121 -39.656 -32.094 1 94.75 202 PRO A O 1
ATOM 1652 N N . LEU A 1 203 ? 4.301 -40 -32.594 1 95.31 203 LEU A N 1
ATOM 1653 C CA . LEU A 1 203 ? 4.547 -38.625 -33.062 1 95.31 203 LEU A CA 1
ATOM 1654 C C . LEU A 1 203 ? 3.617 -38.281 -34.219 1 95.31 203 LEU A C 1
ATOM 1656 O O . LEU A 1 203 ? 3.162 -37.125 -34.312 1 95.31 203 LEU A O 1
ATOM 1660 N N . LYS A 1 204 ? 3.363 -39.219 -35.031 1 95.38 204 LYS A N 1
ATOM 1661 C CA . LYS A 1 204 ? 2.498 -39 -36.188 1 95.38 204 LYS A CA 1
ATOM 1662 C C . LYS A 1 204 ? 1.088 -38.594 -35.719 1 95.38 204 LYS A C 1
ATOM 1664 O O . LYS A 1 204 ? 0.464 -37.719 -36.344 1 95.38 204 LYS A O 1
ATOM 1669 N N . ASP A 1 205 ? 0.574 -39.25 -34.781 1 94.81 205 ASP A N 1
ATOM 1670 C CA . ASP A 1 205 ? -0.782 -39.031 -34.281 1 94.81 205 ASP A CA 1
ATOM 1671 C C . ASP A 1 205 ? -0.908 -37.625 -33.656 1 94.81 205 ASP A C 1
ATOM 1673 O O . ASP A 1 205 ? -1.887 -36.938 -33.906 1 94.81 205 ASP A O 1
ATOM 1677 N N . ILE A 1 206 ? 0.099 -37.312 -32.875 1 95.25 206 ILE A N 1
ATOM 1678 C CA . ILE A 1 206 ? 0.059 -36.031 -32.188 1 95.25 206 ILE A CA 1
ATOM 1679 C C . ILE A 1 206 ? 0.26 -34.906 -33.219 1 95.25 206 ILE A C 1
ATOM 1681 O O . ILE A 1 206 ? -0.299 -33.812 -33.062 1 95.25 206 ILE A O 1
ATOM 1685 N N . ALA A 1 207 ? 1.09 -35.094 -34.156 1 96.88 207 ALA A N 1
ATOM 1686 C CA . ALA A 1 207 ? 1.278 -34.125 -35.219 1 96.88 207 ALA A CA 1
ATOM 1687 C C . ALA A 1 207 ? -0.025 -33.875 -35.969 1 96.88 207 ALA A C 1
ATOM 1689 O O . ALA A 1 207 ? -0.356 -32.719 -36.312 1 96.88 207 ALA A O 1
ATOM 1690 N N . MET A 1 208 ? -0.702 -34.969 -36.219 1 96 208 MET A N 1
ATOM 1691 C CA . MET A 1 208 ? -1.99 -34.844 -36.906 1 96 208 MET A CA 1
ATOM 1692 C C . MET A 1 208 ? -2.988 -34.062 -36.062 1 96 208 MET A C 1
ATOM 1694 O O . MET A 1 208 ? -3.758 -33.25 -36.594 1 96 208 MET A O 1
ATOM 1698 N N . LEU A 1 209 ? -2.949 -34.312 -34.844 1 94.81 209 LEU A N 1
ATOM 1699 C CA . LEU A 1 209 ? -3.811 -33.594 -33.906 1 94.81 209 LEU A CA 1
ATOM 1700 C C . LEU A 1 209 ? -3.549 -32.094 -34 1 94.81 209 LEU A C 1
ATOM 1702 O O . LEU A 1 209 ? -4.473 -31.297 -33.844 1 94.81 209 LEU A O 1
ATOM 1706 N N . ALA A 1 210 ? -2.312 -31.703 -34.219 1 94.88 210 ALA A N 1
ATOM 1707 C CA . ALA A 1 210 ? -1.901 -30.312 -34.312 1 94.88 210 ALA A CA 1
ATOM 1708 C C . ALA A 1 210 ? -2.031 -29.797 -35.719 1 94.88 210 ALA A C 1
ATOM 1710 O O . ALA A 1 210 ? -1.701 -28.641 -36.031 1 94.88 210 ALA A O 1
ATOM 1711 N N . ASN A 1 211 ? -2.475 -30.656 -36.625 1 95.12 211 ASN A N 1
ATOM 1712 C CA . ASN A 1 211 ? -2.621 -30.344 -38.062 1 95.12 211 ASN A CA 1
ATOM 1713 C C . ASN A 1 211 ? -1.286 -29.953 -38.688 1 95.12 211 ASN A C 1
ATOM 1715 O O . ASN A 1 211 ? -1.196 -28.953 -39.375 1 95.12 211 ASN A O 1
ATOM 1719 N N . MET A 1 212 ? -0.292 -30.797 -38.344 1 96.44 212 MET A N 1
ATOM 1720 C CA . MET A 1 212 ? 1.055 -30.547 -38.844 1 96.44 212 MET A CA 1
ATOM 1721 C C . MET A 1 212 ? 1.701 -31.844 -39.312 1 96.44 212 MET A C 1
ATOM 1723 O O . MET A 1 212 ? 1.244 -32.938 -38.969 1 96.44 212 MET A O 1
ATOM 1727 N N . THR A 1 213 ? 2.758 -31.641 -40.156 1 97.12 213 THR A N 1
ATOM 1728 C CA . THR A 1 213 ? 3.637 -32.781 -40.375 1 97.12 213 THR A CA 1
ATOM 1729 C C . THR A 1 213 ? 4.465 -33.094 -39.125 1 97.12 213 THR A C 1
ATOM 1731 O O . THR A 1 213 ? 4.605 -32.219 -38.25 1 97.12 213 THR A O 1
ATOM 1734 N N . THR A 1 214 ? 4.953 -34.25 -39.031 1 97.12 214 THR A N 1
ATOM 1735 C CA . THR A 1 214 ? 5.734 -34.656 -37.875 1 97.12 214 THR A CA 1
ATOM 1736 C C . THR A 1 214 ? 6.934 -33.719 -37.688 1 97.12 214 THR A C 1
ATOM 1738 O O . THR A 1 214 ? 7.215 -33.281 -36.562 1 97.12 214 THR A O 1
ATOM 1741 N N . ALA A 1 215 ? 7.578 -33.406 -38.781 1 96.94 215 ALA A N 1
ATOM 1742 C CA . ALA A 1 215 ? 8.758 -32.531 -38.719 1 96.94 215 ALA A CA 1
ATOM 1743 C C . ALA A 1 215 ? 8.391 -31.141 -38.25 1 96.94 215 ALA A C 1
ATOM 1745 O O . ALA A 1 215 ? 9.07 -30.562 -37.375 1 96.94 215 ALA A O 1
ATOM 1746 N N . SER A 1 216 ? 7.375 -30.609 -38.781 1 96.75 216 SER A N 1
ATOM 1747 C CA . SER A 1 216 ? 6.914 -29.281 -38.406 1 96.75 216 SER A CA 1
ATOM 1748 C C . SER A 1 216 ? 6.441 -29.25 -36.969 1 96.75 216 SER A C 1
ATOM 1750 O O . SER A 1 216 ? 6.664 -28.266 -36.25 1 96.75 216 SER A O 1
ATOM 1752 N N . PHE A 1 217 ? 5.793 -30.297 -36.562 1 96.56 217 PHE A N 1
ATOM 1753 C CA . PHE A 1 217 ? 5.301 -30.391 -35.219 1 96.56 217 PHE A CA 1
ATOM 1754 C C . PHE A 1 217 ? 6.457 -30.391 -34.219 1 96.56 217 PHE A C 1
ATOM 1756 O O . PHE A 1 217 ? 6.402 -29.688 -33.188 1 96.56 217 PHE A O 1
ATOM 1763 N N . CYS A 1 218 ? 7.457 -31.188 -34.469 1 96.81 218 CYS A N 1
ATOM 1764 C CA . CYS A 1 218 ? 8.594 -31.25 -33.531 1 96.81 218 CYS A CA 1
ATOM 1765 C C . CYS A 1 218 ? 9.234 -29.875 -33.375 1 96.81 218 CYS A C 1
ATOM 1767 O O . CYS A 1 218 ? 9.555 -29.469 -32.25 1 96.81 218 CYS A O 1
ATOM 1769 N N . LYS A 1 219 ? 9.367 -29.125 -34.469 1 95.88 219 LYS A N 1
ATOM 1770 C CA . LYS A 1 219 ? 9.938 -27.781 -34.406 1 95.88 219 LYS A CA 1
ATOM 1771 C C . LYS A 1 219 ? 9.023 -26.828 -33.625 1 95.88 219 LYS A C 1
ATOM 1773 O O . LYS A 1 219 ? 9.492 -26.047 -32.812 1 95.88 219 LYS A O 1
ATOM 1778 N N . TYR A 1 220 ? 7.809 -26.922 -33.969 1 92.06 220 TYR A N 1
ATOM 1779 C CA . TYR A 1 220 ? 6.793 -26.094 -33.344 1 92.06 220 TYR A CA 1
ATOM 1780 C C . TYR A 1 220 ? 6.75 -26.344 -31.828 1 92.06 220 TYR A C 1
ATOM 1782 O O . TYR A 1 220 ? 6.777 -25.391 -31.031 1 92.06 220 TYR A O 1
ATOM 1790 N N . PHE A 1 221 ? 6.66 -27.609 -31.469 1 93.88 221 PHE A N 1
ATOM 1791 C CA . PHE A 1 221 ? 6.523 -27.984 -30.062 1 93.88 221 PHE A CA 1
ATOM 1792 C C . PHE A 1 221 ? 7.734 -27.531 -29.266 1 93.88 221 PHE A C 1
ATOM 1794 O O . PHE A 1 221 ? 7.594 -27 -28.156 1 93.88 221 PHE A O 1
ATOM 1801 N N . LYS A 1 222 ? 8.875 -27.703 -29.797 1 93 222 LYS A N 1
ATOM 1802 C CA . LYS A 1 222 ? 10.094 -27.281 -29.125 1 93 222 LYS A CA 1
ATOM 1803 C C . LYS A 1 222 ? 10.125 -25.766 -28.953 1 93 222 LYS A C 1
ATOM 1805 O O . LYS A 1 222 ? 10.531 -25.266 -27.906 1 93 222 LYS A O 1
ATOM 1810 N N . ALA A 1 223 ? 9.688 -25.125 -29.969 1 88.44 223 ALA A N 1
ATOM 1811 C CA . ALA A 1 223 ? 9.648 -23.656 -29.906 1 88.44 223 ALA A CA 1
ATOM 1812 C C . ALA A 1 223 ? 8.68 -23.188 -28.828 1 88.44 223 ALA A C 1
ATOM 1814 O O . ALA A 1 223 ? 8.945 -22.188 -28.141 1 88.44 223 ALA A O 1
ATOM 1815 N N . GLN A 1 224 ? 7.57 -23.922 -28.672 1 86.88 224 GLN A N 1
ATOM 1816 C CA . GLN A 1 224 ? 6.512 -23.516 -27.75 1 86.88 224 GLN A CA 1
ATOM 1817 C C . GLN A 1 224 ? 6.855 -23.906 -26.312 1 86.88 224 GLN A C 1
ATOM 1819 O O . GLN A 1 224 ? 6.473 -23.219 -25.375 1 86.88 224 GLN A O 1
ATOM 1824 N N . THR A 1 225 ? 7.535 -25.031 -26.141 1 89.62 225 THR A N 1
ATOM 1825 C CA . THR A 1 225 ? 7.672 -25.594 -24.797 1 89.62 225 THR A CA 1
ATOM 1826 C C . THR A 1 225 ? 9.133 -25.594 -24.359 1 89.62 225 THR A C 1
ATOM 1828 O O . THR A 1 225 ? 9.438 -25.891 -23.203 1 89.62 225 THR A O 1
ATOM 1831 N N . GLN A 1 226 ? 10.055 -25.312 -25.234 1 88.75 226 GLN A N 1
ATOM 1832 C CA . GLN A 1 226 ? 11.5 -25.25 -25.016 1 88.75 226 GLN A CA 1
ATOM 1833 C C . GLN A 1 226 ? 12.062 -26.656 -24.797 1 88.75 226 GLN A C 1
ATOM 1835 O O . GLN A 1 226 ? 13.18 -26.797 -24.281 1 88.75 226 GLN A O 1
ATOM 1840 N N . LYS A 1 227 ? 11.258 -27.641 -25.109 1 92.06 227 LYS A N 1
ATOM 1841 C CA . LYS A 1 227 ? 11.695 -29.031 -25.016 1 92.06 227 LYS A CA 1
ATOM 1842 C C . LYS A 1 227 ? 11.125 -29.875 -26.141 1 92.06 227 LYS A C 1
ATOM 1844 O O . LYS A 1 227 ? 10.156 -29.469 -26.797 1 92.06 227 LYS A O 1
ATOM 1849 N N . THR A 1 228 ? 11.781 -31.031 -26.375 1 95.31 228 THR A N 1
ATOM 1850 C CA . THR A 1 228 ? 11.234 -31.938 -27.375 1 95.31 228 THR A CA 1
ATOM 1851 C C . THR A 1 228 ? 9.953 -32.594 -26.859 1 95.31 228 THR A C 1
ATOM 1853 O O . THR A 1 228 ? 9.711 -32.656 -25.656 1 95.31 228 THR A O 1
ATOM 1856 N N . PHE A 1 229 ? 9.203 -33.094 -27.828 1 95.88 229 PHE A N 1
ATOM 1857 C CA . PHE A 1 229 ? 7.957 -33.75 -27.484 1 95.88 229 PHE A CA 1
ATOM 1858 C C . PHE A 1 229 ? 8.211 -34.938 -26.547 1 95.88 229 PHE A C 1
ATOM 1860 O O . PHE A 1 229 ? 7.543 -35.062 -25.531 1 95.88 229 PHE A O 1
ATOM 1867 N N . THR A 1 230 ? 9.18 -35.719 -26.797 1 94.75 230 THR A N 1
ATOM 1868 C CA . THR A 1 230 ? 9.508 -36.875 -26 1 94.75 230 THR A CA 1
ATOM 1869 C C . THR A 1 230 ? 9.906 -36.469 -24.578 1 94.75 230 THR A C 1
ATOM 1871 O O . THR A 1 230 ? 9.477 -37.094 -23.609 1 94.75 230 THR A O 1
ATOM 1874 N N . HIS A 1 231 ? 10.688 -35.438 -24.531 1 94.69 231 HIS A N 1
ATOM 1875 C CA . HIS A 1 231 ? 11.109 -34.969 -23.219 1 94.69 231 HIS A CA 1
ATOM 1876 C C . HIS A 1 231 ? 9.914 -34.5 -22.391 1 94.69 231 HIS A C 1
ATOM 1878 O O . HIS A 1 231 ? 9.836 -34.75 -21.188 1 94.69 231 HIS A O 1
ATOM 1884 N N . PHE A 1 232 ? 9.039 -33.844 -23.094 1 95.31 232 PHE A N 1
ATOM 1885 C CA . PHE A 1 232 ? 7.848 -33.312 -22.422 1 95.31 232 PHE A CA 1
ATOM 1886 C C . PHE A 1 232 ? 7.004 -34.469 -21.875 1 95.31 232 PHE A C 1
ATOM 1888 O O . PHE A 1 232 ? 6.605 -34.469 -20.719 1 95.31 232 PHE A O 1
ATOM 1895 N N . VAL A 1 233 ? 6.734 -35.469 -22.688 1 96.44 233 VAL A N 1
ATOM 1896 C CA . VAL A 1 233 ? 5.926 -36.625 -22.297 1 96.44 233 VAL A CA 1
ATOM 1897 C C . VAL A 1 233 ? 6.609 -37.344 -21.141 1 96.44 233 VAL A C 1
ATOM 1899 O O . VAL A 1 233 ? 5.949 -37.75 -20.172 1 96.44 233 VAL A O 1
ATOM 1902 N N . ASN A 1 234 ? 7.906 -37.5 -21.234 1 96.06 234 ASN A N 1
ATOM 1903 C CA . ASN A 1 234 ? 8.641 -38.188 -20.172 1 96.06 234 ASN A CA 1
ATOM 1904 C C . ASN A 1 234 ? 8.57 -37.406 -18.859 1 96.06 234 ASN A C 1
ATOM 1906 O O . ASN A 1 234 ? 8.508 -38 -17.781 1 96.06 234 ASN A O 1
ATOM 1910 N N . GLU A 1 235 ? 8.609 -36.125 -18.984 1 95.12 235 GLU A N 1
ATOM 1911 C CA . GLU A 1 235 ? 8.477 -35.281 -17.797 1 95.12 235 GLU A CA 1
ATOM 1912 C C . GLU A 1 235 ? 7.129 -35.5 -17.109 1 95.12 235 GLU A C 1
ATOM 1914 O O . GLU A 1 235 ? 7.055 -35.594 -15.891 1 95.12 235 GLU A O 1
ATOM 1919 N N . VAL A 1 236 ? 6.094 -35.5 -17.906 1 96.25 236 VAL A N 1
ATOM 1920 C CA . VAL A 1 236 ? 4.754 -35.781 -17.391 1 96.25 236 VAL A CA 1
ATOM 1921 C C . VAL A 1 236 ? 4.719 -37.156 -16.734 1 96.25 236 VAL A C 1
ATOM 1923 O O . VAL A 1 236 ? 4.199 -37.312 -15.625 1 96.25 236 VAL A O 1
ATOM 1926 N N . ARG A 1 237 ? 5.305 -38.125 -17.375 1 96.81 237 ARG A N 1
ATOM 1927 C CA . ARG A 1 237 ? 5.328 -39.5 -16.875 1 96.81 237 ARG A CA 1
ATOM 1928 C C . ARG A 1 237 ? 6.102 -39.562 -15.555 1 96.81 237 ARG A C 1
ATOM 1930 O O . ARG A 1 237 ? 5.684 -40.281 -14.633 1 96.81 237 ARG A O 1
ATOM 1937 N N . ILE A 1 238 ? 7.207 -38.906 -15.492 1 96.19 238 ILE A N 1
ATOM 1938 C CA . ILE A 1 238 ? 8.016 -38.906 -14.273 1 96.19 238 ILE A CA 1
ATOM 1939 C C . ILE A 1 238 ? 7.223 -38.281 -13.125 1 96.19 238 ILE A C 1
ATOM 1941 O O . ILE A 1 238 ? 7.281 -38.781 -11.992 1 96.19 238 ILE A O 1
ATOM 1945 N N . GLY A 1 239 ? 6.527 -37.219 -13.414 1 94.38 239 GLY A N 1
ATOM 1946 C CA . GLY A 1 239 ? 5.656 -36.656 -12.398 1 94.38 239 GLY A CA 1
ATOM 1947 C C . GLY A 1 239 ? 4.66 -37.656 -11.836 1 94.38 239 GLY A C 1
ATOM 1948 O O . GLY A 1 239 ? 4.477 -37.75 -10.617 1 94.38 239 GLY A O 1
ATOM 1949 N N . TYR A 1 240 ? 4.105 -38.344 -12.688 1 94.19 240 TYR A N 1
ATOM 1950 C CA . TYR A 1 240 ? 3.148 -39.375 -12.289 1 94.19 240 TYR A CA 1
ATOM 1951 C C . TYR A 1 240 ? 3.838 -40.5 -11.523 1 94.19 240 TYR A C 1
ATOM 1953 O O . TYR A 1 240 ? 3.295 -41 -10.539 1 94.19 240 TYR A O 1
ATOM 1961 N N . ALA A 1 241 ? 4.988 -40.812 -11.953 1 95.62 241 ALA A N 1
ATOM 1962 C CA . ALA A 1 241 ? 5.766 -41.844 -11.266 1 95.62 241 ALA A CA 1
ATOM 1963 C C . ALA A 1 241 ? 6.051 -41.438 -9.82 1 95.62 241 ALA A C 1
ATOM 1965 O O . ALA A 1 241 ? 5.949 -42.25 -8.906 1 95.62 241 ALA A O 1
ATOM 1966 N N . CYS A 1 242 ? 6.414 -40.219 -9.688 1 94.06 242 CYS A N 1
ATOM 1967 C CA . CYS A 1 242 ? 6.676 -39.719 -8.344 1 94.06 242 CYS A CA 1
ATOM 1968 C C . CYS A 1 242 ? 5.449 -39.875 -7.457 1 94.06 242 CYS A C 1
ATOM 1970 O O . CYS A 1 242 ? 5.566 -40.219 -6.285 1 94.06 242 CYS A O 1
ATOM 1972 N N . LYS A 1 243 ? 4.363 -39.656 -7.977 1 91.56 243 LYS A N 1
ATOM 1973 C CA . LYS A 1 243 ? 3.117 -39.844 -7.234 1 91.56 243 LYS A CA 1
ATOM 1974 C C . LYS A 1 243 ? 2.896 -41.312 -6.859 1 91.56 243 LYS A C 1
ATOM 1976 O O . LYS A 1 243 ? 2.494 -41.594 -5.734 1 91.56 243 LYS A O 1
ATOM 1981 N N . LEU A 1 244 ? 3.195 -42.125 -7.789 1 93.31 244 LEU A N 1
ATOM 1982 C CA . LEU A 1 244 ? 2.994 -43.562 -7.582 1 93.31 244 LEU A CA 1
ATOM 1983 C C . LEU A 1 244 ? 3.93 -44.094 -6.496 1 93.31 244 LEU A C 1
ATOM 1985 O O . LEU A 1 244 ? 3.588 -45.031 -5.785 1 93.31 244 LEU A O 1
ATOM 1989 N N . LEU A 1 245 ? 5.008 -43.438 -6.359 1 93.88 245 LEU A N 1
ATOM 1990 C CA . LEU A 1 245 ? 6.035 -43.938 -5.441 1 93.88 245 LEU A CA 1
ATOM 1991 C C . LEU A 1 245 ? 5.617 -43.688 -3.992 1 93.88 245 LEU A C 1
ATOM 1993 O O . LEU A 1 245 ? 6.207 -44.281 -3.076 1 93.88 245 LEU A O 1
ATOM 1997 N N . TYR A 1 246 ? 4.66 -42.875 -3.855 1 88.81 246 TYR A N 1
ATOM 1998 C CA . TYR A 1 246 ? 4.113 -42.719 -2.514 1 88.81 246 TYR A CA 1
ATOM 1999 C C . TYR A 1 246 ? 3.414 -44 -2.045 1 88.81 246 TYR A C 1
ATOM 2001 O O . TYR A 1 246 ? 3.25 -44.219 -0.842 1 88.81 246 TYR A O 1
ATOM 2009 N N . ASN A 1 247 ? 2.928 -44.75 -3.023 1 88.5 247 ASN A N 1
ATOM 2010 C CA . ASN A 1 247 ? 2.326 -46.062 -2.723 1 88.5 247 ASN A CA 1
ATOM 2011 C C . ASN A 1 247 ? 3.389 -47.125 -2.465 1 88.5 247 ASN A C 1
ATOM 2013 O O . ASN A 1 247 ? 3.988 -47.656 -3.404 1 88.5 247 ASN A O 1
ATOM 2017 N N . ASP A 1 248 ? 3.434 -47.625 -1.344 1 86.06 248 ASP A N 1
ATOM 2018 C CA . ASP A 1 248 ? 4.5 -48.531 -0.903 1 86.06 248 ASP A CA 1
ATOM 2019 C C . ASP A 1 248 ? 4.344 -49.906 -1.517 1 86.06 248 ASP A C 1
ATOM 2021 O O . ASP A 1 248 ? 5.301 -50.688 -1.549 1 86.06 248 ASP A O 1
ATOM 2025 N N . SER A 1 249 ? 3.307 -50.219 -1.989 1 92.06 249 SER A N 1
ATOM 2026 C CA . SER A 1 249 ? 3.047 -51.562 -2.484 1 92.06 249 SER A CA 1
ATOM 2027 C C . SER A 1 249 ? 3.559 -51.719 -3.912 1 92.06 249 SER A C 1
ATOM 2029 O O . SER A 1 249 ? 3.664 -52.844 -4.406 1 92.06 249 SER A O 1
ATOM 2031 N N . LEU A 1 250 ? 3.916 -50.688 -4.5 1 94.44 250 LEU A N 1
ATOM 2032 C CA . LEU A 1 250 ? 4.359 -50.781 -5.887 1 94.44 250 LEU A CA 1
ATOM 2033 C C . LEU A 1 250 ? 5.875 -50.906 -5.969 1 94.44 250 LEU A C 1
ATOM 2035 O O . LEU A 1 250 ? 6.602 -50.188 -5.266 1 94.44 250 LEU A O 1
ATOM 2039 N N . SER A 1 251 ? 6.297 -51.812 -6.781 1 95.25 251 SER A N 1
ATOM 2040 C CA . SER A 1 251 ? 7.723 -51.906 -7.074 1 95.25 251 SER A CA 1
ATOM 2041 C C . SER A 1 251 ? 8.164 -50.812 -8.062 1 95.25 251 SER A C 1
ATOM 2043 O O . SER A 1 251 ? 7.324 -50.219 -8.734 1 95.25 251 SER A O 1
ATOM 2045 N N . ILE A 1 252 ? 9.445 -50.656 -8.141 1 96 252 ILE A N 1
ATOM 2046 C CA . ILE A 1 252 ? 9.992 -49.688 -9.07 1 96 252 ILE A CA 1
ATOM 2047 C C . ILE A 1 252 ? 9.609 -50.062 -10.5 1 96 252 ILE A C 1
ATOM 2049 O O . ILE A 1 252 ? 9.289 -49.188 -11.312 1 96 252 ILE A O 1
ATOM 2053 N N . SER A 1 253 ? 9.648 -51.281 -10.742 1 96.38 253 SER A N 1
ATOM 2054 C CA . SER A 1 253 ? 9.281 -51.781 -12.07 1 96.38 253 SER A CA 1
ATOM 2055 C C . SER A 1 253 ? 7.812 -51.5 -12.375 1 96.38 253 SER A C 1
ATOM 2057 O O . SER A 1 253 ? 7.477 -51.062 -13.477 1 96.38 253 SER A O 1
ATOM 2059 N N . GLN A 1 254 ? 6.992 -51.719 -11.445 1 96.62 254 GLN A N 1
ATOM 2060 C CA . GLN A 1 254 ? 5.57 -51.469 -11.625 1 96.62 254 GLN A CA 1
ATOM 2061 C C . GLN A 1 254 ? 5.324 -49.969 -11.859 1 96.62 254 GLN A C 1
ATOM 2063 O O . GLN A 1 254 ? 4.52 -49.594 -12.711 1 96.62 254 GLN A O 1
ATOM 2068 N N . VAL A 1 255 ? 5.996 -49.188 -11.086 1 97.25 255 VAL A N 1
ATOM 2069 C CA . VAL A 1 255 ? 5.879 -47.719 -11.242 1 97.25 255 VAL A CA 1
ATOM 2070 C C . VAL A 1 255 ? 6.332 -47.312 -12.641 1 97.25 255 VAL A C 1
ATOM 2072 O O . VAL A 1 255 ? 5.684 -46.5 -13.289 1 97.25 255 VAL A O 1
ATOM 2075 N N . CYS A 1 256 ? 7.414 -47.875 -13.117 1 97.12 256 CYS A N 1
ATOM 2076 C CA . CYS A 1 256 ? 7.953 -47.625 -14.445 1 97.12 256 CYS A CA 1
ATOM 2077 C C . CYS A 1 256 ? 6.902 -47.875 -15.516 1 97.12 256 CYS A C 1
ATOM 2079 O O . CYS A 1 256 ? 6.59 -46.969 -16.297 1 97.12 256 CYS A O 1
ATOM 2081 N N . PHE A 1 257 ? 6.262 -48.969 -15.438 1 96.81 257 PHE A N 1
ATOM 2082 C CA . PHE A 1 257 ? 5.34 -49.375 -16.5 1 96.81 257 PHE A CA 1
ATOM 2083 C C . PHE A 1 257 ? 4.004 -48.656 -16.344 1 96.81 257 PHE A C 1
ATOM 2085 O O . PHE A 1 257 ? 3.385 -48.25 -17.344 1 96.81 257 PHE A O 1
ATOM 2092 N N . ARG A 1 258 ? 3.607 -48.406 -15.172 1 95.44 258 ARG A N 1
ATOM 2093 C CA . ARG A 1 258 ? 2.34 -47.719 -14.93 1 95.44 258 ARG A CA 1
ATOM 2094 C C . ARG A 1 258 ? 2.422 -46.25 -15.305 1 95.44 258 ARG A C 1
ATOM 2096 O O . ARG A 1 258 ? 1.403 -45.625 -15.617 1 95.44 258 ARG A O 1
ATOM 2103 N N . SER A 1 259 ? 3.584 -45.781 -15.273 1 96.44 259 SER A N 1
ATOM 2104 C CA . SER A 1 259 ? 3.756 -44.375 -15.594 1 96.44 259 SER A CA 1
ATOM 2105 C C . SER A 1 259 ? 3.889 -44.156 -17.094 1 96.44 259 SER A C 1
ATOM 2107 O O . SER A 1 259 ? 3.932 -43 -17.562 1 96.44 259 SER A O 1
ATOM 2109 N N . GLY A 1 260 ? 4.02 -45.219 -17.844 1 96.19 260 GLY A N 1
ATOM 2110 C CA . GLY A 1 260 ? 3.992 -45.125 -19.297 1 96.19 260 GLY A CA 1
ATOM 2111 C C . GLY A 1 260 ? 5.324 -45.438 -19.953 1 96.19 260 GLY A C 1
ATOM 2112 O O . GLY A 1 260 ? 5.449 -45.406 -21.172 1 96.19 260 GLY A O 1
ATOM 2113 N N . PHE A 1 261 ? 6.344 -45.781 -19.109 1 96.81 261 PHE A N 1
ATOM 2114 C CA . PHE A 1 261 ? 7.629 -46.219 -19.656 1 96.81 261 PHE A CA 1
ATOM 2115 C C . PHE A 1 261 ? 7.594 -47.688 -20.031 1 96.81 261 PHE A C 1
ATOM 2117 O O . PHE A 1 261 ? 6.828 -48.469 -19.469 1 96.81 261 PHE A O 1
ATOM 2124 N N . ASN A 1 262 ? 8.422 -48.031 -21 1 94.38 262 ASN A N 1
ATOM 2125 C CA . ASN A 1 262 ? 8.445 -49.406 -21.438 1 94.38 262 ASN A CA 1
ATOM 2126 C C . ASN A 1 262 ? 9.82 -50.031 -21.234 1 94.38 262 ASN A C 1
ATOM 2128 O O . ASN A 1 262 ? 10.062 -51.188 -21.656 1 94.38 262 ASN A O 1
ATOM 2132 N N . ASN A 1 263 ? 10.648 -49.25 -20.609 1 94.12 263 ASN A N 1
ATOM 2133 C CA . ASN A 1 263 ? 12.039 -49.656 -20.406 1 94.12 263 ASN A CA 1
ATOM 2134 C C . ASN A 1 263 ? 12.594 -49.094 -19.094 1 94.12 263 ASN A C 1
ATOM 2136 O O . ASN A 1 263 ? 12.641 -47.875 -18.906 1 94.12 263 ASN A O 1
ATOM 2140 N N . LEU A 1 264 ? 13.109 -50 -18.219 1 95.94 264 LEU A N 1
ATOM 2141 C CA . LEU A 1 264 ? 13.562 -49.625 -16.891 1 95.94 264 LEU A CA 1
ATOM 2142 C C . LEU A 1 264 ? 14.789 -48.719 -16.969 1 95.94 264 LEU A C 1
ATOM 2144 O O . LEU A 1 264 ? 14.953 -47.812 -16.172 1 95.94 264 LEU A O 1
ATOM 2148 N N . THR A 1 265 ? 15.633 -49.031 -17.891 1 96.38 265 THR A N 1
ATOM 2149 C CA . THR A 1 265 ? 16.844 -48.219 -18.062 1 96.38 265 THR A CA 1
ATOM 2150 C C . THR A 1 265 ? 16.484 -46.781 -18.438 1 96.38 265 THR A C 1
ATOM 2152 O O . THR A 1 265 ? 17.016 -45.844 -17.844 1 96.38 265 THR A O 1
ATOM 2155 N N . ASN A 1 266 ? 15.555 -46.688 -19.375 1 95.94 266 ASN A N 1
ATOM 2156 C CA . ASN A 1 266 ? 15.094 -45.375 -19.781 1 95.94 266 ASN A CA 1
ATOM 2157 C C . ASN A 1 266 ? 14.383 -44.656 -18.641 1 95.94 266 ASN A C 1
ATOM 2159 O O . ASN A 1 266 ? 14.562 -43.438 -18.469 1 95.94 266 ASN A O 1
ATOM 2163 N N . PHE A 1 267 ? 13.586 -45.406 -17.922 1 97.62 267 PHE A N 1
ATOM 2164 C CA . PHE A 1 267 ? 12.875 -44.844 -16.781 1 97.62 267 PHE A CA 1
ATOM 2165 C C . PHE A 1 267 ? 13.852 -44.312 -15.75 1 97.62 267 PHE A C 1
ATOM 2167 O O . PHE A 1 267 ? 13.727 -43.156 -15.32 1 97.62 267 PHE A O 1
ATOM 2174 N N . ASN A 1 268 ? 14.797 -45.062 -15.398 1 96.88 268 ASN A N 1
ATOM 2175 C CA . ASN A 1 268 ? 15.758 -44.688 -14.367 1 96.88 268 ASN A CA 1
ATOM 2176 C C . ASN A 1 268 ? 16.562 -43.438 -14.789 1 96.88 268 ASN A C 1
ATOM 2178 O O . ASN A 1 268 ? 16.828 -42.562 -13.977 1 96.88 268 ASN A O 1
ATOM 2182 N N . ARG A 1 269 ? 16.891 -43.438 -15.992 1 96.56 269 ARG A N 1
ATOM 2183 C CA . ARG A 1 269 ? 17.656 -42.312 -16.516 1 96.56 269 ARG A CA 1
ATOM 2184 C C . ARG A 1 269 ? 16.859 -41.031 -16.469 1 96.56 269 ARG A C 1
ATOM 2186 O O . ARG A 1 269 ? 17.344 -40 -16 1 96.56 269 ARG A O 1
ATOM 2193 N N . ASN A 1 270 ? 15.656 -41.062 -16.969 1 95.94 270 ASN A N 1
ATOM 2194 C CA . ASN A 1 270 ? 14.797 -39.875 -16.984 1 95.94 270 ASN A CA 1
ATOM 2195 C C . ASN A 1 270 ? 14.438 -39.438 -15.562 1 95.94 270 ASN A C 1
ATOM 2197 O O . ASN A 1 270 ? 14.414 -38.25 -15.266 1 95.94 270 ASN A O 1
ATOM 2201 N N . PHE A 1 271 ? 14.141 -40.406 -14.703 1 97.06 271 PHE A N 1
ATOM 2202 C CA . PHE A 1 271 ? 13.789 -40.094 -13.32 1 97.06 271 PHE A CA 1
ATOM 2203 C C . PHE A 1 271 ? 14.914 -39.312 -12.641 1 97.06 271 PHE A C 1
ATOM 2205 O O . PHE A 1 271 ? 14.672 -38.281 -12.008 1 97.06 271 PHE A O 1
ATOM 2212 N N . LYS A 1 272 ? 16.078 -39.781 -12.828 1 95.5 272 LYS A N 1
ATOM 2213 C CA . LYS A 1 272 ? 17.25 -39.125 -12.227 1 95.5 272 LYS A CA 1
ATOM 2214 C C . LYS A 1 272 ? 17.469 -37.75 -12.836 1 95.5 272 LYS A C 1
ATOM 2216 O O . LYS A 1 272 ? 17.844 -36.812 -12.125 1 95.5 272 LYS A O 1
ATOM 2221 N N . HIS A 1 273 ? 17.312 -37.75 -14.078 1 93.62 273 HIS A N 1
ATOM 2222 C CA . HIS A 1 273 ? 17.484 -36.469 -14.773 1 93.62 273 HIS A CA 1
ATOM 2223 C C . HIS A 1 273 ? 16.562 -35.406 -14.219 1 93.62 273 HIS A C 1
ATOM 2225 O O . HIS A 1 273 ? 16.984 -34.281 -13.93 1 93.62 273 HIS A O 1
ATOM 2231 N N . TYR A 1 274 ? 15.297 -35.719 -14.016 1 90.38 274 TYR A N 1
ATOM 2232 C CA . TYR A 1 274 ? 14.281 -34.75 -13.656 1 90.38 274 TYR A CA 1
ATOM 2233 C C . TYR A 1 274 ? 14.273 -34.5 -12.148 1 90.38 274 TYR A C 1
ATOM 2235 O O . TYR A 1 274 ? 14.055 -33.375 -11.703 1 90.38 274 TYR A O 1
ATOM 2243 N N . THR A 1 275 ? 14.523 -35.5 -11.32 1 91.44 275 THR A N 1
ATOM 2244 C CA . THR A 1 275 ? 14.391 -35.375 -9.875 1 91.44 275 THR A CA 1
ATOM 2245 C C . THR A 1 275 ? 15.758 -35.25 -9.211 1 91.44 275 THR A C 1
ATOM 2247 O O . THR A 1 275 ? 15.859 -34.875 -8.039 1 91.44 275 THR A O 1
ATOM 2250 N N . LYS A 1 276 ? 16.797 -35.656 -9.922 1 93 276 LYS A N 1
ATOM 2251 C CA . LYS A 1 276 ? 18.188 -35.562 -9.508 1 93 276 LYS A CA 1
ATOM 2252 C C . LYS A 1 276 ? 18.547 -36.719 -8.562 1 93 276 LYS A C 1
ATOM 2254 O O . LYS A 1 276 ? 19.672 -36.812 -8.07 1 93 276 LYS A O 1
ATOM 2259 N N . ILE A 1 277 ? 17.625 -37.656 -8.352 1 93.5 277 ILE A N 1
ATOM 2260 C CA . ILE A 1 277 ? 17.906 -38.844 -7.559 1 93.5 277 ILE A CA 1
ATOM 2261 C C . ILE A 1 277 ? 17.25 -40.062 -8.219 1 93.5 277 ILE A C 1
ATOM 2263 O O . ILE A 1 277 ? 16.406 -39.906 -9.109 1 93.5 277 ILE A O 1
ATOM 2267 N N . SER A 1 278 ? 17.641 -41.188 -7.766 1 95.69 278 SER A N 1
ATOM 2268 C CA . SER A 1 278 ? 17.062 -42.406 -8.328 1 95.69 278 SER A CA 1
ATOM 2269 C C . SER A 1 278 ? 15.672 -42.688 -7.77 1 95.69 278 SER A C 1
ATOM 2271 O O . SER A 1 278 ? 15.32 -42.156 -6.703 1 95.69 278 SER A O 1
ATOM 2273 N N . PRO A 1 279 ? 14.906 -43.469 -8.531 1 95.12 279 PRO A N 1
ATOM 2274 C CA . PRO A 1 279 ? 13.586 -43.812 -8.008 1 95.12 279 PRO A CA 1
ATOM 2275 C C . PRO A 1 279 ? 13.656 -44.469 -6.633 1 95.12 279 PRO A C 1
ATOM 2277 O O . PRO A 1 279 ? 12.828 -44.188 -5.762 1 95.12 279 PRO A O 1
ATOM 2280 N N . SER A 1 280 ? 14.617 -45.344 -6.484 1 93.81 280 SER A N 1
ATOM 2281 C CA . SER A 1 280 ? 14.766 -46.031 -5.207 1 93.81 280 SER A CA 1
ATOM 2282 C C . SER A 1 280 ? 15.086 -45.062 -4.082 1 93.81 280 SER A C 1
ATOM 2284 O O . SER A 1 280 ? 14.523 -45.156 -2.99 1 93.81 280 SER A O 1
ATOM 2286 N N . ASP A 1 281 ? 15.945 -44.156 -4.348 1 94 281 ASP A N 1
ATOM 2287 C CA . ASP A 1 281 ? 16.297 -43.156 -3.357 1 94 281 ASP A CA 1
ATOM 2288 C C . ASP A 1 281 ? 15.109 -42.25 -3.049 1 94 281 ASP A C 1
ATOM 2290 O O . ASP A 1 281 ? 14.914 -41.844 -1.9 1 94 281 ASP A O 1
ATOM 2294 N N . PHE A 1 282 ? 14.445 -41.938 -4.086 1 93.31 282 PHE A N 1
ATOM 2295 C CA . PHE A 1 282 ? 13.25 -41.125 -3.92 1 93.31 282 PHE A CA 1
ATOM 2296 C C . PHE A 1 282 ? 12.25 -41.812 -2.992 1 93.31 282 PHE A C 1
ATOM 2298 O O . PHE A 1 282 ? 11.711 -41.188 -2.08 1 93.31 282 PHE A O 1
ATOM 2305 N N . LYS A 1 283 ? 11.984 -43 -3.211 1 91.44 283 LYS A N 1
ATOM 2306 C CA . LYS A 1 283 ? 11.062 -43.781 -2.398 1 91.44 283 LYS A CA 1
ATOM 2307 C C . LYS A 1 283 ? 11.531 -43.844 -0.946 1 91.44 283 LYS A C 1
ATOM 2309 O O . LYS A 1 283 ? 10.719 -43.781 -0.024 1 91.44 283 LYS A O 1
ATOM 2314 N N . LYS A 1 284 ? 12.773 -43.938 -0.775 1 89.56 284 LYS A N 1
ATOM 2315 C CA . LYS A 1 284 ? 13.344 -44 0.568 1 89.56 284 LYS A CA 1
ATOM 2316 C C . LYS A 1 284 ? 13.133 -42.656 1.292 1 89.56 284 LYS A C 1
ATOM 2318 O O . LYS A 1 284 ? 12.867 -42.656 2.496 1 89.56 284 LYS A O 1
ATOM 2323 N N . LYS A 1 285 ? 13.297 -41.625 0.533 1 87.31 285 LYS A N 1
ATOM 2324 C CA . LYS A 1 285 ? 13.141 -40.281 1.103 1 87.31 285 LYS A CA 1
ATOM 2325 C C . LYS A 1 285 ? 11.695 -40.031 1.519 1 87.31 285 LYS A C 1
ATOM 2327 O O . LYS A 1 285 ? 11.438 -39.25 2.441 1 87.31 285 LYS A O 1
ATOM 2332 N N . LEU A 1 286 ? 10.875 -40.625 0.773 1 82.31 286 LEU A N 1
ATOM 2333 C CA . LEU A 1 286 ? 9.469 -40.438 1.091 1 82.31 286 LEU A CA 1
ATOM 2334 C C . LEU A 1 286 ? 9.109 -41.156 2.389 1 82.31 286 LEU A C 1
ATOM 2336 O O . LEU A 1 286 ? 8.125 -40.812 3.049 1 82.31 286 LEU A O 1
ATOM 2340 N N . LYS A 1 287 ? 9.742 -42.344 2.783 1 71.75 287 LYS A N 1
ATOM 2341 C CA . LYS A 1 287 ? 9.484 -43.094 3.996 1 71.75 287 LYS A CA 1
ATOM 2342 C C . LYS A 1 287 ? 9.992 -42.344 5.234 1 71.75 287 LYS A C 1
ATOM 2344 O O . LYS A 1 287 ? 9.539 -42.625 6.348 1 71.75 287 LYS A O 1
ATOM 2349 N N . ILE A 1 288 ? 10.875 -41.375 4.988 1 61.62 288 ILE A N 1
ATOM 2350 C CA . ILE A 1 288 ? 11.375 -40.688 6.168 1 61.62 288 ILE A CA 1
ATOM 2351 C C . ILE A 1 288 ? 10.477 -39.469 6.477 1 61.62 288 ILE A C 1
ATOM 2353 O O . ILE A 1 288 ? 10.109 -38.719 5.574 1 61.62 288 ILE A O 1
ATOM 2357 N N . MET B 1 1 ? 12.922 35.562 -7.117 1 19.97 1 MET B N 1
ATOM 2358 C CA . MET B 1 1 ? 13.367 34.812 -5.957 1 19.97 1 MET B CA 1
ATOM 2359 C C . MET B 1 1 ? 12.281 33.812 -5.508 1 19.97 1 MET B C 1
ATOM 2361 O O . MET B 1 1 ? 11.156 34.219 -5.203 1 19.97 1 MET B O 1
ATOM 2365 N N . GLN B 1 2 ? 12.039 32.562 -5.969 1 27.3 2 GLN B N 1
ATOM 2366 C CA . GLN B 1 2 ? 11.016 31.516 -6.004 1 27.3 2 GLN B CA 1
ATOM 2367 C C . GLN B 1 2 ? 10.477 31.219 -4.605 1 27.3 2 GLN B C 1
ATOM 2369 O O . GLN B 1 2 ? 11.211 31.328 -3.621 1 27.3 2 GLN B O 1
ATOM 2374 N N . PRO B 1 3 ? 9.242 31.359 -4.328 1 35.31 3 PRO B N 1
ATOM 2375 C CA . PRO B 1 3 ? 8.859 30.969 -2.967 1 35.31 3 PRO B CA 1
ATOM 2376 C C . PRO B 1 3 ? 9.82 29.969 -2.346 1 35.31 3 PRO B C 1
ATOM 2378 O O . PRO B 1 3 ? 10.445 29.172 -3.062 1 35.31 3 PRO B O 1
ATOM 2381 N N . LEU B 1 4 ? 10.406 30.203 -1.32 1 37.22 4 LEU B N 1
ATOM 2382 C CA . LEU B 1 4 ? 11.422 29.312 -0.764 1 37.22 4 LEU B CA 1
ATOM 2383 C C . LEU B 1 4 ? 10.953 27.859 -0.797 1 37.22 4 LEU B C 1
ATOM 2385 O O . LEU B 1 4 ? 10.039 27.484 -0.06 1 37.22 4 LEU B O 1
ATOM 2389 N N . LEU B 1 5 ? 10.648 27.25 -1.934 1 41.5 5 LEU B N 1
ATOM 2390 C CA . LEU B 1 5 ? 10.656 25.812 -2.125 1 41.5 5 LEU B CA 1
ATOM 2391 C C . LEU B 1 5 ? 11.688 25.141 -1.214 1 41.5 5 LEU B C 1
ATOM 2393 O O . LEU B 1 5 ? 12.891 25.312 -1.409 1 41.5 5 LEU B O 1
ATOM 2397 N N . ILE B 1 6 ? 11.523 25.422 0.034 1 46.25 6 ILE B N 1
ATOM 2398 C CA . ILE B 1 6 ? 12.461 24.547 0.722 1 46.25 6 ILE B CA 1
ATOM 2399 C C . ILE B 1 6 ? 12.648 23.266 -0.079 1 46.25 6 ILE B C 1
ATOM 2401 O O . ILE B 1 6 ? 11.68 22.547 -0.346 1 46.25 6 ILE B O 1
ATOM 2405 N N . GLU B 1 7 ? 13.523 23.359 -1.062 1 46.81 7 GLU B N 1
ATOM 2406 C CA . GLU B 1 7 ? 13.961 22.25 -1.914 1 46.81 7 GLU B CA 1
ATOM 2407 C C . GLU B 1 7 ? 13.984 20.938 -1.143 1 46.81 7 GLU B C 1
ATOM 2409 O O . GLU B 1 7 ? 14.977 20.609 -0.491 1 46.81 7 GLU B O 1
ATOM 2414 N N . THR B 1 8 ? 12.906 20.734 -0.511 1 47.91 8 THR B N 1
ATOM 2415 C CA . THR B 1 8 ? 12.883 19.328 -0.131 1 47.91 8 THR B CA 1
ATOM 2416 C C . THR B 1 8 ? 13.336 18.438 -1.293 1 47.91 8 THR B C 1
ATOM 2418 O O . THR B 1 8 ? 13.305 17.219 -1.195 1 47.91 8 THR B O 1
ATOM 2421 N N . LYS B 1 9 ? 13.227 19.172 -2.529 1 49.22 9 LYS B N 1
ATOM 2422 C CA . LYS B 1 9 ? 13.727 18.422 -3.682 1 49.22 9 LYS B CA 1
ATOM 2423 C C . LYS B 1 9 ? 14.938 17.578 -3.303 1 49.22 9 LYS B C 1
ATOM 2425 O O . LYS B 1 9 ? 15.164 16.516 -3.883 1 49.22 9 LYS B O 1
ATOM 2430 N N . THR B 1 10 ? 15.828 18.453 -2.979 1 47.38 10 THR B N 1
ATOM 2431 C CA . THR B 1 10 ? 17.062 17.703 -2.768 1 47.38 10 THR B CA 1
ATOM 2432 C C . THR B 1 10 ? 16.766 16.359 -2.123 1 47.38 10 THR B C 1
ATOM 2434 O O . THR B 1 10 ? 17.453 15.367 -2.389 1 47.38 10 THR B O 1
ATOM 2437 N N . VAL B 1 11 ? 15.789 16.406 -1.164 1 48.19 11 VAL B N 1
ATOM 2438 C CA . VAL B 1 11 ? 15.859 15.344 -0.169 1 48.19 11 VAL B CA 1
ATOM 2439 C C . VAL B 1 11 ? 15.109 14.109 -0.679 1 48.19 11 VAL B C 1
ATOM 2441 O O . VAL B 1 11 ? 15.523 12.977 -0.426 1 48.19 11 VAL B O 1
ATOM 2444 N N . LEU B 1 12 ? 13.812 14.312 -1.403 1 63.47 12 LEU B N 1
ATOM 2445 C CA . LEU B 1 12 ? 13.164 13.023 -1.207 1 63.47 12 LEU B CA 1
ATOM 2446 C C . LEU B 1 12 ? 13.562 12.039 -2.307 1 63.47 12 LEU B C 1
ATOM 2448 O O . LEU B 1 12 ? 13 12.07 -3.402 1 63.47 12 LEU B O 1
ATOM 2452 N N . GLN B 1 13 ? 14.602 11.648 -2.4 1 72 13 GLN B N 1
ATOM 2453 C CA . GLN B 1 13 ? 15.008 10.523 -3.236 1 72 13 GLN B CA 1
ATOM 2454 C C . GLN B 1 13 ? 14.102 9.32 -3.014 1 72 13 GLN B C 1
ATOM 2456 O O . GLN B 1 13 ? 14.016 8.438 -3.871 1 72 13 GLN B O 1
ATOM 2461 N N . HIS B 1 14 ? 13.336 9.477 -1.891 1 85.62 14 HIS B N 1
ATOM 2462 C CA . HIS B 1 14 ? 12.492 8.352 -1.494 1 85.62 14 HIS B CA 1
ATOM 2463 C C . HIS B 1 14 ? 11.031 8.781 -1.342 1 85.62 14 HIS B C 1
ATOM 2465 O O . HIS B 1 14 ? 10.742 9.977 -1.259 1 85.62 14 HIS B O 1
ATOM 2471 N N . THR B 1 15 ? 10.156 7.895 -1.404 1 92 15 THR B N 1
ATOM 2472 C CA . THR B 1 15 ? 8.727 8.133 -1.248 1 92 15 THR B CA 1
ATOM 2473 C C . THR B 1 15 ? 8.43 8.75 0.114 1 92 15 THR B C 1
ATOM 2475 O O . THR B 1 15 ? 7.512 9.562 0.244 1 92 15 THR B O 1
ATOM 2478 N N . ILE B 1 16 ? 9.25 8.391 1.082 1 94.56 16 ILE B N 1
ATOM 2479 C CA . ILE B 1 16 ? 9.07 8.852 2.455 1 94.56 16 ILE B CA 1
ATOM 2480 C C . ILE B 1 16 ? 10.398 9.359 3.01 1 94.56 16 ILE B C 1
ATOM 2482 O O . ILE B 1 16 ? 11.445 8.734 2.809 1 94.56 16 ILE B O 1
ATOM 2486 N N . PHE B 1 17 ? 10.398 10.469 3.584 1 93 17 PHE B N 1
ATOM 2487 C CA . PHE B 1 17 ? 11.555 11.031 4.277 1 93 17 PHE B CA 1
ATOM 2488 C C . PHE B 1 17 ? 11.172 11.477 5.684 1 93 17 PHE B C 1
ATOM 2490 O O . PHE B 1 17 ? 10.266 12.289 5.863 1 93 17 PHE B O 1
ATOM 2497 N N . ILE B 1 18 ? 11.844 10.922 6.672 1 92.56 18 ILE B N 1
ATOM 2498 C CA . ILE B 1 18 ? 11.547 11.234 8.062 1 92.56 18 IL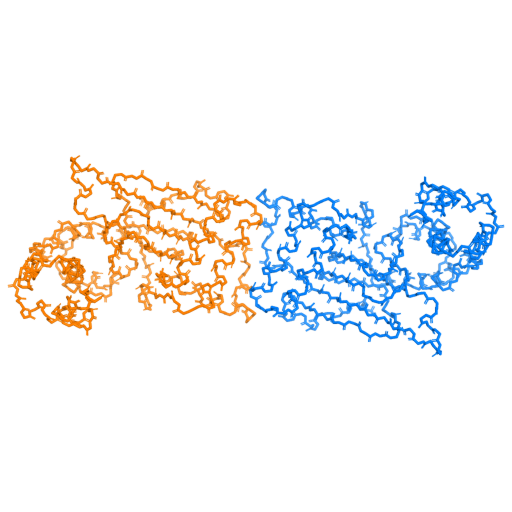E B CA 1
ATOM 2499 C C . ILE B 1 18 ? 12.773 11.875 8.719 1 92.56 18 ILE B C 1
ATOM 2501 O O . ILE B 1 18 ? 13.898 11.406 8.531 1 92.56 18 ILE B O 1
ATOM 2505 N N . LYS B 1 19 ? 12.555 12.914 9.414 1 91.19 19 LYS B N 1
ATOM 2506 C CA . LYS B 1 19 ? 13.656 13.555 10.133 1 91.19 19 LYS B CA 1
ATOM 2507 C C . LYS B 1 19 ? 13.219 14.008 11.523 1 91.19 19 LYS B C 1
ATOM 2509 O O . LYS B 1 19 ? 12.055 14.344 11.734 1 91.19 19 LYS B O 1
ATOM 2514 N N . GLU B 1 20 ? 14.125 13.945 12.414 1 92.81 20 GLU B N 1
ATOM 2515 C CA . GLU B 1 20 ? 13.953 14.555 13.734 1 92.81 20 GLU B CA 1
ATOM 2516 C C . GLU B 1 20 ? 14.477 15.984 13.758 1 92.81 20 GLU B C 1
ATOM 2518 O O . GLU B 1 20 ? 15.555 16.266 13.242 1 92.81 20 GLU B O 1
ATOM 2523 N N . VAL B 1 21 ? 13.695 16.781 14.25 1 94.69 21 VAL B N 1
ATOM 2524 C CA . VAL B 1 21 ? 14.07 18.188 14.375 1 94.69 21 VAL B CA 1
ATOM 2525 C C . VAL B 1 21 ? 14.375 18.516 15.836 1 94.69 21 VAL B C 1
ATOM 2527 O O . VAL B 1 21 ? 13.547 18.297 16.719 1 94.69 21 VAL B O 1
ATOM 2530 N N . ASN B 1 22 ? 15.531 18.906 16.125 1 95 22 ASN B N 1
ATOM 2531 C CA . ASN B 1 22 ? 15.977 19.406 17.406 1 95 22 ASN B CA 1
ATOM 2532 C C . ASN B 1 22 ? 16.672 20.75 17.281 1 95 22 ASN B C 1
ATOM 2534 O O . ASN B 1 22 ? 17.828 20.828 16.828 1 95 22 ASN B O 1
ATOM 2538 N N . VAL B 1 23 ? 15.969 21.781 17.688 1 94.25 23 VAL B N 1
ATOM 2539 C CA . VAL B 1 23 ? 16.5 23.125 17.531 1 94.25 23 VAL B CA 1
ATOM 2540 C C . VAL B 1 23 ? 16.109 23.984 18.734 1 94.25 23 VAL B C 1
ATOM 2542 O O . VAL B 1 23 ? 15.289 23.578 19.562 1 94.25 23 VAL B O 1
ATOM 2545 N N . LYS B 1 24 ? 16.734 25.062 18.859 1 93.81 24 LYS B N 1
ATOM 2546 C CA . LYS B 1 24 ? 16.438 25.984 19.953 1 93.81 24 LYS B CA 1
ATOM 2547 C C . LYS B 1 24 ? 15.078 26.656 19.75 1 93.81 24 LYS B C 1
ATOM 2549 O O . LYS B 1 24 ? 14.328 26.875 20.703 1 93.81 24 LYS B O 1
ATOM 2554 N N . SER B 1 25 ? 14.781 27.047 18.469 1 94 25 SER B N 1
ATOM 2555 C CA . SER B 1 25 ? 13.523 27.703 18.094 1 94 25 SER B CA 1
ATOM 2556 C C . SER B 1 25 ? 13.227 27.5 16.625 1 94 25 SER B C 1
ATOM 2558 O O . SER B 1 25 ? 14.125 27.234 15.828 1 94 25 SER B O 1
ATOM 2560 N N . LEU B 1 26 ? 11.953 27.547 16.359 1 92.25 26 LEU B N 1
ATOM 2561 C CA . LEU B 1 26 ? 11.531 27.453 14.969 1 92.25 26 LEU B CA 1
ATOM 2562 C C . LEU B 1 26 ? 11.758 28.766 14.242 1 92.25 26 LEU B C 1
ATOM 2564 O O . LEU B 1 26 ? 11.5 29.844 14.805 1 92.25 26 LEU B O 1
ATOM 2568 N N . ASN B 1 27 ? 12.273 28.703 12.992 1 87.06 27 ASN B N 1
ATOM 2569 C CA . ASN B 1 27 ? 12.586 29.922 12.258 1 87.06 27 ASN B CA 1
ATOM 2570 C C . ASN B 1 27 ? 12.219 29.797 10.781 1 87.06 27 ASN B C 1
ATOM 2572 O O . ASN B 1 27 ? 12.617 30.641 9.969 1 87.06 27 ASN B O 1
ATOM 2576 N N . ASN B 1 28 ? 11.508 28.812 10.453 1 89 28 ASN B N 1
ATOM 2577 C CA . ASN B 1 28 ? 11.109 28.672 9.055 1 89 28 ASN B CA 1
ATOM 2578 C C . ASN B 1 28 ? 10.031 29.688 8.672 1 89 28 ASN B C 1
ATOM 2580 O O . ASN B 1 28 ? 9.07 29.875 9.422 1 89 28 ASN B O 1
ATOM 2584 N N . PRO B 1 29 ? 10.172 30.344 7.57 1 91.5 29 PRO B N 1
ATOM 2585 C CA . PRO B 1 29 ? 9.117 31.25 7.086 1 91.5 29 PRO B CA 1
ATOM 2586 C C . PRO B 1 29 ? 7.887 30.5 6.586 1 91.5 29 PRO B C 1
ATOM 2588 O O . PRO B 1 29 ? 7.91 29.266 6.465 1 91.5 29 PRO B O 1
ATOM 2591 N N . LEU B 1 30 ? 6.871 31.328 6.344 1 92.56 30 LEU B N 1
ATOM 2592 C CA . LEU B 1 30 ? 5.707 30.766 5.664 1 92.56 30 LEU B CA 1
ATOM 2593 C C . LEU B 1 30 ? 6.117 30.078 4.363 1 92.56 30 LEU B C 1
ATOM 2595 O O . LEU B 1 30 ? 6.867 30.656 3.568 1 92.56 30 LEU B O 1
ATOM 2599 N N . HIS B 1 31 ? 5.688 28.812 4.184 1 90.38 31 HIS B N 1
ATOM 2600 C CA . HIS B 1 31 ? 6.105 28.062 2.998 1 90.38 31 HIS B CA 1
ATOM 2601 C C . HIS B 1 31 ? 5.086 26.984 2.635 1 90.38 31 HIS B C 1
ATOM 2603 O O . HIS B 1 31 ? 4.129 26.766 3.379 1 90.38 31 HIS B O 1
ATOM 2609 N N . PHE B 1 32 ? 5.246 26.516 1.47 1 89.25 32 PHE B N 1
ATOM 2610 C CA . PHE B 1 32 ? 4.508 25.359 0.99 1 89.25 32 PHE B CA 1
ATOM 2611 C C . PHE B 1 32 ? 5.387 24.484 0.111 1 89.25 32 PHE B C 1
ATOM 2613 O O . PHE B 1 32 ? 6.477 24.891 -0.292 1 89.25 32 PHE B O 1
ATOM 2620 N N . HIS B 1 33 ? 5.031 23.281 -0.078 1 89.12 33 HIS B N 1
ATOM 2621 C CA . HIS B 1 33 ? 5.746 22.312 -0.908 1 89.12 33 HIS B CA 1
ATOM 2622 C C . HIS B 1 33 ? 4.793 21.25 -1.465 1 89.12 33 HIS B C 1
ATOM 2624 O O . HIS B 1 33 ? 3.619 21.219 -1.096 1 89.12 33 HIS B O 1
ATOM 2630 N N . ASN B 1 34 ? 5.301 20.469 -2.369 1 91.56 34 ASN B N 1
ATOM 2631 C CA . ASN B 1 34 ? 4.473 19.531 -3.125 1 91.56 34 ASN B CA 1
ATOM 2632 C C . ASN B 1 34 ? 4.293 18.203 -2.383 1 91.56 34 ASN B C 1
ATOM 2634 O O . ASN B 1 34 ? 3.49 17.375 -2.787 1 91.56 34 ASN B O 1
ATOM 2638 N N . GLU B 1 35 ? 4.953 18.016 -1.321 1 94.19 35 GLU B N 1
ATOM 2639 C CA . GLU B 1 35 ? 4.848 16.797 -0.525 1 94.19 35 GLU B CA 1
ATOM 2640 C C . GLU B 1 35 ? 3.775 16.922 0.553 1 94.19 35 GLU B C 1
ATOM 2642 O O . GLU B 1 35 ? 3.426 18.047 0.951 1 94.19 35 GLU B O 1
ATOM 2647 N N . TYR B 1 36 ? 3.287 15.836 0.904 1 97 36 TYR B N 1
ATOM 2648 C CA . TYR B 1 36 ? 2.576 15.797 2.176 1 97 36 TYR B CA 1
ATOM 2649 C C . TYR B 1 36 ? 3.543 15.93 3.348 1 97 36 TYR B C 1
ATOM 2651 O O . TYR B 1 36 ? 4.711 15.555 3.238 1 97 36 TYR B O 1
ATOM 2659 N N . GLU B 1 37 ? 3.057 16.484 4.336 1 97.31 37 GLU B N 1
ATOM 2660 C CA . GLU B 1 37 ? 3.891 16.641 5.523 1 97.31 37 GLU B CA 1
ATOM 2661 C C . GLU B 1 37 ? 3.127 16.281 6.793 1 97.31 37 GLU B C 1
ATOM 2663 O O . GLU B 1 37 ? 1.989 16.719 6.984 1 97.31 37 GLU B O 1
ATOM 2668 N N . MET B 1 38 ? 3.633 15.391 7.547 1 98.12 38 MET B N 1
ATOM 2669 C CA . MET B 1 38 ? 3.133 15.031 8.867 1 98.12 38 MET B CA 1
ATOM 2670 C C . MET B 1 38 ? 4.082 15.516 9.961 1 98.12 38 MET B C 1
ATOM 2672 O O . MET B 1 38 ? 5.27 15.188 9.945 1 98.12 38 MET B O 1
ATOM 2676 N N . VAL B 1 39 ? 3.623 16.281 10.938 1 98.06 39 VAL B N 1
ATOM 2677 C CA . VAL B 1 39 ? 4.461 16.859 11.977 1 98.06 39 VAL B CA 1
ATOM 2678 C C . VAL B 1 39 ? 3.963 16.422 13.352 1 98.06 39 VAL B C 1
ATOM 2680 O O . VAL B 1 39 ? 2.818 16.688 13.727 1 98.06 39 VAL B O 1
ATOM 2683 N N . LEU B 1 40 ? 4.762 15.734 14.07 1 98.25 40 LEU B N 1
ATOM 2684 C CA . LEU B 1 40 ? 4.531 15.391 15.469 1 98.25 40 LEU B CA 1
ATOM 2685 C C . LEU B 1 40 ? 5.422 16.234 16.391 1 98.25 40 LEU B C 1
ATOM 2687 O O . LEU B 1 40 ? 6.645 16.078 16.375 1 98.25 40 LEU B O 1
ATOM 2691 N N . ILE B 1 41 ? 4.82 17.062 17.188 1 97.94 41 ILE B N 1
ATOM 2692 C CA . ILE B 1 41 ? 5.57 17.859 18.141 1 97.94 41 ILE B CA 1
ATOM 2693 C C . ILE B 1 41 ? 5.832 17.031 19.406 1 97.94 41 ILE B C 1
ATOM 2695 O O . ILE B 1 41 ? 4.895 16.562 20.047 1 97.94 41 ILE B O 1
ATOM 2699 N N . THR B 1 42 ? 7.055 16.891 19.719 1 97.06 42 THR B N 1
ATOM 2700 C CA . THR B 1 42 ? 7.371 16.109 20.922 1 97.06 42 THR B CA 1
ATOM 2701 C C . THR B 1 42 ? 7.727 17.047 22.078 1 97.06 42 THR B C 1
ATOM 2703 O O . THR B 1 42 ? 7.508 16.703 23.25 1 97.06 42 THR B O 1
ATOM 2706 N N . LYS B 1 43 ? 8.383 18.109 21.812 1 96.25 43 LYS B N 1
ATOM 2707 C CA . LYS B 1 43 ? 8.695 19.172 22.781 1 96.25 43 LYS B CA 1
ATOM 2708 C C . LYS B 1 43 ? 8.625 20.547 22.109 1 96.25 43 LYS B C 1
ATOM 2710 O O . LYS B 1 43 ? 9.422 20.859 21.234 1 96.25 43 LYS B O 1
ATOM 2715 N N . SER B 1 44 ? 7.684 21.328 22.594 1 94.69 44 SER B N 1
ATOM 2716 C CA . SER B 1 44 ? 7.547 22.672 22.062 1 94.69 44 SER B CA 1
ATOM 2717 C C . SER B 1 44 ? 6.152 23.234 22.328 1 94.69 44 SER B C 1
ATOM 2719 O O . SER B 1 44 ? 5.219 22.484 22.609 1 94.69 44 SER B O 1
ATOM 2721 N N . ASN B 1 45 ? 5.996 24.516 22.297 1 94.94 45 ASN B N 1
ATOM 2722 C CA . ASN B 1 45 ? 4.695 25.188 22.266 1 94.94 45 ASN B CA 1
ATOM 2723 C C . ASN B 1 45 ? 4.738 26.469 21.438 1 94.94 45 ASN B C 1
ATOM 2725 O O . ASN B 1 45 ? 5.809 27.031 21.203 1 94.94 45 ASN B O 1
ATOM 2729 N N . GLY B 1 46 ? 3.668 26.812 20.969 1 95.38 46 GLY B N 1
ATOM 2730 C CA . GLY B 1 46 ? 3.547 28 20.141 1 95.38 46 GLY B CA 1
ATOM 2731 C C . GLY B 1 46 ? 2.262 28.031 19.328 1 95.38 46 GLY B C 1
ATOM 2732 O O . GLY B 1 46 ? 1.215 27.594 19.812 1 95.38 46 GLY B O 1
ATOM 2733 N N . ARG B 1 47 ? 2.361 28.719 18.203 1 95.56 47 ARG B N 1
ATOM 2734 C CA . ARG B 1 47 ? 1.211 28.891 17.328 1 95.56 47 ARG B CA 1
ATOM 2735 C C . ARG B 1 47 ? 1.563 28.5 15.891 1 95.56 47 ARG B C 1
ATOM 2737 O O . ARG B 1 47 ? 2.686 28.75 15.438 1 95.56 47 ARG B O 1
ATOM 2744 N N . ARG B 1 48 ? 0.595 27.938 15.258 1 96.44 48 ARG B N 1
ATOM 2745 C CA . ARG B 1 48 ? 0.789 27.547 13.867 1 96.44 48 ARG B CA 1
ATOM 2746 C C . ARG B 1 48 ? -0.286 28.156 12.969 1 96.44 48 ARG B C 1
ATOM 2748 O O . ARG B 1 48 ? -1.429 28.328 13.398 1 96.44 48 ARG B O 1
ATOM 2755 N N . ILE B 1 49 ? 0.125 28.5 11.812 1 95.12 49 ILE B N 1
ATOM 2756 C CA . ILE B 1 49 ? -0.788 28.922 10.75 1 95.12 49 ILE B CA 1
ATOM 2757 C C . ILE B 1 49 ? -0.778 27.875 9.633 1 95.12 49 ILE B C 1
ATOM 2759 O O . ILE B 1 49 ? 0.282 27.547 9.102 1 95.12 49 ILE B O 1
ATOM 2763 N N . VAL B 1 50 ? -1.867 27.312 9.336 1 95.19 50 VAL B N 1
ATOM 2764 C CA . VAL B 1 50 ? -2.082 26.406 8.211 1 95.19 50 VAL B CA 1
ATOM 2765 C C . VAL B 1 50 ? -3.229 26.922 7.344 1 95.19 50 VAL B C 1
ATOM 2767 O O . VAL B 1 50 ? -4.391 26.891 7.758 1 95.19 50 VAL B O 1
ATOM 2770 N N . GLY B 1 51 ? -2.898 27.312 6.133 1 92 51 GLY B N 1
ATOM 2771 C CA . GLY B 1 51 ? -3.916 28.016 5.367 1 92 51 GLY B CA 1
ATOM 2772 C C . GLY B 1 51 ? -4.422 29.266 6.055 1 92 51 GLY B C 1
ATOM 2773 O O . GLY B 1 51 ? -3.645 30.188 6.344 1 92 51 GLY B O 1
ATOM 2774 N N . ASP B 1 52 ? -5.688 29.234 6.438 1 90.69 52 ASP B N 1
ATOM 2775 C CA . ASP B 1 52 ? -6.262 30.391 7.113 1 90.69 52 ASP B CA 1
ATOM 2776 C C . ASP B 1 52 ? -6.539 30.094 8.586 1 90.69 52 ASP B C 1
ATOM 2778 O O . ASP B 1 52 ? -7.203 30.875 9.266 1 90.69 52 ASP B O 1
ATOM 2782 N N . SER B 1 53 ? -6.012 28.984 8.977 1 93.06 53 SER B N 1
ATOM 2783 C CA . SER B 1 53 ? -6.227 28.594 10.367 1 93.06 53 SER B CA 1
ATOM 2784 C C . SER B 1 53 ? -5.062 29.047 11.25 1 93.06 53 SER B C 1
ATOM 2786 O O . SER B 1 53 ? -3.902 28.969 10.836 1 93.06 53 SER B O 1
ATOM 2788 N N . VAL B 1 54 ? -5.422 29.531 12.43 1 93.56 54 VAL B N 1
ATOM 2789 C CA . VAL B 1 54 ? -4.434 29.844 13.461 1 93.56 54 VAL B CA 1
ATOM 2790 C C . VAL B 1 54 ? -4.719 29.031 14.719 1 93.56 54 VAL B C 1
ATOM 2792 O O . VAL B 1 54 ? -5.801 29.125 15.297 1 93.56 54 VAL B O 1
ATOM 2795 N N . GLU B 1 55 ? -3.697 28.219 15.109 1 93.19 55 GLU B N 1
ATOM 2796 C CA . GLU B 1 55 ? -3.918 27.344 16.266 1 93.19 55 GLU B CA 1
ATOM 2797 C C . GLU B 1 55 ? -2.668 27.266 17.125 1 93.19 55 GLU B C 1
ATOM 2799 O O . GLU B 1 55 ? -1.548 27.375 16.625 1 93.19 55 GLU B O 1
ATOM 2804 N N . ASN B 1 56 ? -2.965 27.078 18.422 1 94.38 56 ASN B N 1
ATOM 2805 C CA . ASN B 1 56 ? -1.864 26.734 19.312 1 94.38 56 ASN B CA 1
ATOM 2806 C C . ASN B 1 56 ? -1.375 25.312 19.078 1 94.38 56 ASN B C 1
ATOM 2808 O O . ASN B 1 56 ? -2.135 24.453 18.625 1 94.38 56 ASN B O 1
ATOM 2812 N N . PHE B 1 57 ? -0.099 25.078 19.328 1 96.19 57 PHE B N 1
ATOM 2813 C CA . PHE B 1 57 ? 0.421 23.719 19.375 1 96.19 57 PHE B CA 1
ATOM 2814 C C . PHE B 1 57 ? 1.267 23.5 20.625 1 96.19 57 PHE B C 1
ATOM 2816 O O . PHE B 1 57 ? 1.776 24.453 21.219 1 96.19 57 PHE B O 1
ATOM 2823 N N . SER B 1 58 ? 1.312 22.312 21.094 1 95.88 58 SER B N 1
ATOM 2824 C CA . SER B 1 58 ? 2.113 21.859 22.219 1 95.88 58 SER B CA 1
ATOM 2825 C C . SER B 1 58 ? 2.586 20.422 22.031 1 95.88 58 SER B C 1
ATOM 2827 O O . SER B 1 58 ? 2.311 19.812 21 1 95.88 58 SER B O 1
ATOM 2829 N N . ALA B 1 59 ? 3.357 19.922 22.984 1 96.75 59 ALA B N 1
ATOM 2830 C CA . ALA B 1 59 ? 3.82 18.531 22.906 1 96.75 59 ALA B CA 1
ATOM 2831 C C . ALA B 1 59 ? 2.654 17.578 22.703 1 96.75 59 ALA B C 1
ATOM 2833 O O . ALA B 1 59 ? 1.623 17.688 23.375 1 96.75 59 ALA B O 1
ATOM 2834 N N . GLY B 1 60 ? 2.842 16.719 21.672 1 97.06 60 GLY B N 1
ATOM 2835 C CA . GLY B 1 60 ? 1.811 15.742 21.359 1 97.06 60 GLY B CA 1
ATOM 2836 C C . GLY B 1 60 ? 0.986 16.125 20.141 1 97.06 60 GLY B C 1
ATOM 2837 O O . GLY B 1 60 ? 0.276 15.281 19.578 1 97.06 60 GLY B O 1
ATOM 2838 N N . ASP B 1 61 ? 1.089 17.328 19.75 1 97.69 61 ASP B N 1
ATOM 2839 C CA . ASP B 1 61 ? 0.32 17.797 18.609 1 97.69 61 ASP B CA 1
ATOM 2840 C C . ASP B 1 61 ? 0.729 17.047 17.328 1 97.69 61 ASP B C 1
ATOM 2842 O O . ASP B 1 61 ? 1.92 16.875 17.078 1 97.69 61 ASP B O 1
ATOM 2846 N N . LEU B 1 62 ? -0.266 16.547 16.594 1 98.56 62 LEU B N 1
ATOM 2847 C CA . LEU B 1 62 ? -0.05 15.82 15.352 1 98.56 62 LEU B CA 1
ATOM 2848 C C . LEU B 1 62 ? -0.88 16.422 14.219 1 98.56 62 LEU B C 1
ATOM 2850 O O . LEU B 1 62 ? -2.111 16.375 14.266 1 98.56 62 LEU B O 1
ATOM 2854 N N . VAL B 1 63 ? -0.196 16.922 13.219 1 98.69 63 VAL B N 1
ATOM 2855 C CA . VAL B 1 63 ? -0.861 17.562 12.086 1 98.69 63 VAL B CA 1
ATOM 2856 C C . VAL B 1 63 ? -0.359 16.938 10.781 1 98.69 63 VAL B C 1
ATOM 2858 O O . VAL B 1 63 ? 0.825 16.625 10.656 1 98.69 63 VAL B O 1
ATOM 2861 N N . ILE B 1 64 ? -1.218 16.781 9.844 1 98.62 64 ILE B N 1
ATOM 2862 C CA . ILE B 1 64 ? -0.883 16.328 8.5 1 98.62 64 ILE B CA 1
ATOM 2863 C C . ILE B 1 64 ? -1.385 17.344 7.477 1 98.62 64 ILE B C 1
ATOM 2865 O O . ILE B 1 64 ? -2.545 17.766 7.523 1 98.62 64 ILE B O 1
ATOM 2869 N N . MET B 1 65 ? -0.527 17.766 6.602 1 97.69 65 MET B N 1
ATOM 2870 C CA . MET B 1 65 ? -0.83 18.797 5.625 1 97.69 65 MET B CA 1
ATOM 2871 C C . MET B 1 65 ? -0.579 18.312 4.207 1 97.69 65 MET B C 1
ATOM 2873 O O . MET B 1 65 ? 0.392 17.594 3.955 1 97.69 65 MET B O 1
ATOM 2877 N N . GLY B 1 66 ? -1.433 18.75 3.32 1 95.62 66 GLY B N 1
ATOM 2878 C CA . GLY B 1 66 ? -1.315 18.328 1.935 1 95.62 66 GLY B CA 1
ATOM 2879 C C . GLY B 1 66 ? -0.415 19.219 1.11 1 95.62 66 GLY B C 1
ATOM 2880 O O . GLY B 1 66 ? 0.109 20.219 1.616 1 95.62 66 GLY B O 1
ATOM 2881 N N . PRO B 1 67 ? -0.198 18.812 -0.149 1 93.31 67 PRO B N 1
ATOM 2882 C CA . PRO B 1 67 ? 0.635 19.609 -1.058 1 93.31 67 PRO B CA 1
ATOM 2883 C C . PRO B 1 67 ? 0.103 21.016 -1.265 1 93.31 67 PRO B C 1
ATOM 2885 O O . PRO B 1 67 ? -1.111 21.219 -1.338 1 93.31 67 PRO B O 1
ATOM 2888 N N . ASP B 1 68 ? 1.024 21.938 -1.229 1 89.31 68 ASP B N 1
ATOM 2889 C CA . ASP B 1 68 ? 0.798 23.328 -1.627 1 89.31 68 ASP B CA 1
ATOM 2890 C C . ASP B 1 68 ? -0.006 24.078 -0.568 1 89.31 68 ASP B C 1
ATOM 2892 O O . ASP B 1 68 ? -0.523 25.172 -0.831 1 89.31 68 ASP B O 1
ATOM 2896 N N . LEU B 1 69 ? -0.19 23.516 0.507 1 91.88 69 LEU B N 1
ATOM 2897 C CA . LEU B 1 69 ? -0.855 24.203 1.614 1 91.88 69 LEU B CA 1
ATOM 2898 C C . LEU B 1 69 ? 0.134 25.047 2.406 1 91.88 69 LEU B C 1
ATOM 2900 O O . LEU B 1 69 ? 1.002 24.516 3.1 1 91.88 69 LEU B O 1
ATOM 2904 N N . PRO B 1 70 ? 0.042 26.344 2.352 1 92.06 70 PRO B N 1
ATOM 2905 C CA . PRO B 1 70 ? 0.976 27.203 3.094 1 92.06 70 PRO B CA 1
ATOM 2906 C C . PRO B 1 70 ? 0.861 27.031 4.605 1 92.06 70 PRO B C 1
ATOM 2908 O O . PRO B 1 70 ? -0.246 26.891 5.133 1 92.06 70 PRO B O 1
ATOM 2911 N N . HIS B 1 71 ? 2 26.984 5.246 1 94.31 71 HIS B N 1
ATOM 2912 C CA . HIS B 1 71 ? 1.998 26.812 6.695 1 94.31 71 HIS B CA 1
ATOM 2913 C C . HIS B 1 71 ? 3.256 27.406 7.32 1 94.31 71 HIS B C 1
ATOM 2915 O O . HIS B 1 71 ? 4.266 27.594 6.637 1 94.31 71 HIS B O 1
ATOM 2921 N N . VAL B 1 72 ? 3.156 27.734 8.586 1 95.19 72 VAL B N 1
ATOM 2922 C CA . VAL B 1 72 ? 4.266 28.281 9.367 1 95.19 72 VAL B CA 1
ATOM 2923 C C . VAL B 1 72 ? 4 28.062 10.852 1 95.19 72 VAL B C 1
ATOM 2925 O O . VAL B 1 72 ? 2.846 28 11.281 1 95.19 72 VAL B O 1
ATOM 2928 N N . MET B 1 73 ? 5.027 27.844 11.57 1 96.25 73 MET B N 1
ATOM 2929 C CA . MET B 1 73 ? 4.941 27.672 13.023 1 96.25 73 MET B CA 1
ATOM 2930 C C . MET B 1 73 ? 5.828 28.688 13.742 1 96.25 73 MET B C 1
ATOM 2932 O O . MET B 1 73 ? 6.945 28.969 13.297 1 96.25 73 MET B O 1
ATOM 2936 N N . TYR B 1 74 ? 5.32 29.203 14.797 1 94.94 74 TYR B N 1
ATOM 2937 C CA . TYR B 1 74 ? 6.035 30.125 15.664 1 94.94 74 TYR B CA 1
ATOM 2938 C C . TYR B 1 74 ? 6.09 29.609 17.094 1 94.94 74 TYR B C 1
ATOM 2940 O O . TYR B 1 74 ? 5.07 29.188 17.6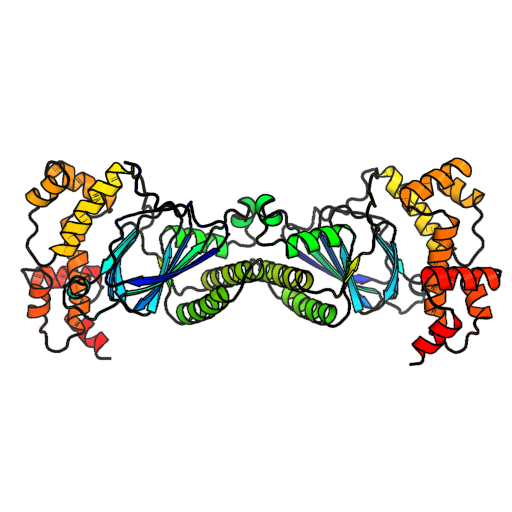41 1 94.94 74 TYR B O 1
ATOM 2948 N N . ASN B 1 75 ? 7.262 29.656 17.672 1 95.62 75 ASN B N 1
ATOM 2949 C CA . ASN B 1 75 ? 7.348 29.328 19.094 1 95.62 75 ASN B CA 1
ATOM 2950 C C . ASN B 1 75 ? 6.859 30.484 19.969 1 95.62 75 ASN B C 1
ATOM 2952 O O . ASN B 1 75 ? 6.797 31.625 19.516 1 95.62 75 ASN B O 1
ATOM 2956 N N . ASP B 1 76 ? 6.516 30.141 21.203 1 91.88 76 ASP B N 1
ATOM 2957 C CA . ASP B 1 76 ? 6.285 31.188 22.203 1 91.88 76 ASP B CA 1
ATOM 2958 C C . ASP B 1 76 ? 7.547 32 22.438 1 91.88 76 ASP B C 1
ATOM 2960 O O . ASP B 1 76 ? 8.656 31.531 22.203 1 91.88 76 ASP B O 1
ATOM 2964 N N . LYS B 1 77 ? 7.414 33.156 22.906 1 88.69 77 LYS B N 1
ATOM 2965 C CA . LYS B 1 77 ? 8.461 34.188 23.016 1 88.69 77 LYS B CA 1
ATOM 2966 C C . LYS B 1 77 ? 9.664 33.656 23.797 1 88.69 77 LYS B C 1
ATOM 2968 O O . LYS B 1 77 ? 10.805 34 23.5 1 88.69 77 LYS B O 1
ATOM 2973 N N . GLU B 1 78 ? 9.414 32.844 24.781 1 89.75 78 GLU B N 1
ATOM 2974 C CA . GLU B 1 78 ? 10.461 32.344 25.672 1 89.75 78 GLU B CA 1
ATOM 2975 C C . GLU B 1 78 ? 11.516 31.562 24.891 1 89.75 78 GLU B C 1
ATOM 2977 O O . GLU B 1 78 ? 12.695 31.547 25.281 1 89.75 78 GLU B O 1
ATOM 2982 N N . TYR B 1 79 ? 11.125 30.984 23.766 1 92.75 79 TYR B N 1
ATOM 2983 C CA . TYR B 1 79 ? 12.031 30.156 22.984 1 92.75 79 TYR B CA 1
ATOM 2984 C C . TYR B 1 79 ? 13.039 31.031 22.234 1 92.75 79 TYR B C 1
ATOM 2986 O O . TYR B 1 79 ? 14.078 30.531 21.781 1 92.75 79 TYR B O 1
ATOM 2994 N N . TYR B 1 80 ? 12.719 32.281 22.094 1 89.56 80 TYR B N 1
ATOM 2995 C CA . TYR B 1 80 ? 13.578 33.156 21.297 1 89.56 80 TYR B CA 1
ATOM 2996 C C . TYR B 1 80 ? 14.5 33.969 22.203 1 89.56 80 TYR B C 1
ATOM 2998 O O . TYR B 1 80 ? 15.359 34.719 21.719 1 89.56 80 TYR B O 1
ATOM 3006 N N . GLU B 1 81 ? 14.359 33.75 23.453 1 88.62 81 GLU B N 1
ATOM 3007 C CA . GLU B 1 81 ? 15.219 34.469 24.406 1 88.62 81 GLU B CA 1
ATOM 3008 C C . GLU B 1 81 ? 16.609 33.844 24.438 1 88.62 81 GLU B C 1
ATOM 3010 O O . GLU B 1 81 ? 16.766 32.625 24.359 1 88.62 81 GLU B O 1
ATOM 3015 N N . ALA B 1 82 ? 17.656 34.625 24.516 1 83.75 82 ALA B N 1
ATOM 3016 C CA . ALA B 1 82 ? 19.062 34.219 24.453 1 83.75 82 ALA B CA 1
ATOM 3017 C C . ALA B 1 82 ? 19.391 33.219 25.562 1 83.75 82 ALA B C 1
ATOM 3019 O O . ALA B 1 82 ? 20.109 32.25 25.328 1 83.75 82 ALA B O 1
ATOM 3020 N N . GLU B 1 83 ? 18.938 33.375 26.688 1 84 83 GLU B N 1
ATOM 3021 C CA . GLU B 1 83 ? 19.359 32.562 27.828 1 84 83 GLU B CA 1
ATOM 3022 C C . GLU B 1 83 ? 18.375 31.422 28.094 1 84 83 GLU B C 1
ATOM 3024 O O . GLU B 1 83 ? 18.469 30.734 29.109 1 84 83 GLU B O 1
ATOM 3029 N N . ASN B 1 84 ? 17.625 31.125 27.078 1 82.06 84 ASN B N 1
ATOM 3030 C CA . ASN B 1 84 ? 16.609 30.125 27.344 1 82.06 84 ASN B CA 1
ATOM 3031 C C . ASN B 1 84 ? 17.203 28.719 27.328 1 82.06 84 ASN B C 1
ATOM 3033 O O . ASN B 1 84 ? 18.188 28.453 26.641 1 82.06 84 ASN B O 1
ATOM 3037 N N . LYS B 1 85 ? 16.672 27.812 28.125 1 89.81 85 LYS B N 1
ATOM 3038 C CA . LYS B 1 85 ? 17.125 26.422 28.188 1 89.81 85 LYS B CA 1
ATOM 3039 C C . LYS B 1 85 ? 16.125 25.5 27.484 1 89.81 85 LYS B C 1
ATOM 3041 O O . LYS B 1 85 ? 16.234 24.281 27.578 1 89.81 85 LYS B O 1
ATOM 3046 N N . LEU B 1 86 ? 15.141 26.156 26.797 1 91.12 86 LEU B N 1
ATOM 3047 C CA . LEU B 1 86 ? 14.117 25.375 26.109 1 91.12 86 LEU B CA 1
ATOM 3048 C C . LEU B 1 86 ? 14.617 24.875 24.766 1 91.12 86 LEU B C 1
ATOM 3050 O O . LEU B 1 86 ? 15.531 25.469 24.172 1 91.12 86 LEU B O 1
ATOM 3054 N N . GLU B 1 87 ? 14.086 23.734 24.344 1 93.56 87 GLU B N 1
ATOM 3055 C CA . GLU B 1 87 ? 14.422 23.172 23.031 1 93.56 87 GLU B CA 1
ATOM 3056 C C . GLU B 1 87 ? 13.164 22.688 22.297 1 93.56 87 GLU B C 1
ATOM 3058 O O . GLU B 1 87 ? 12.18 22.312 22.938 1 93.56 87 GLU B O 1
ATOM 3063 N N . VAL B 1 88 ? 13.203 22.812 21.078 1 95.69 88 VAL B N 1
ATOM 3064 C CA . VAL B 1 88 ? 12.141 22.312 20.203 1 95.69 88 VAL B CA 1
ATOM 3065 C C . VAL B 1 88 ? 12.508 20.922 19.672 1 95.69 88 VAL B C 1
ATOM 3067 O O . VAL B 1 88 ? 13.609 20.734 19.156 1 95.69 88 VAL B O 1
ATOM 3070 N N . SER B 1 89 ? 11.609 20 19.859 1 97.31 89 SER B N 1
ATOM 3071 C CA . SER B 1 89 ? 11.766 18.672 19.266 1 97.31 89 SER B CA 1
ATOM 3072 C C . SER B 1 89 ? 10.508 18.25 18.516 1 97.31 89 SER B C 1
ATOM 3074 O O . SER B 1 89 ? 9.391 18.469 18.984 1 97.31 89 SER B O 1
ATOM 3076 N N . ALA B 1 90 ? 10.68 17.719 17.359 1 96.94 90 ALA B N 1
ATOM 3077 C CA . ALA B 1 90 ? 9.57 17.266 16.531 1 96.94 90 ALA B CA 1
ATOM 3078 C C . ALA B 1 90 ? 10.008 16.172 15.57 1 96.94 90 ALA B C 1
ATOM 3080 O O . ALA B 1 90 ? 11.203 16.016 15.297 1 96.94 90 ALA B O 1
ATOM 3081 N N . ILE B 1 91 ? 9.141 15.344 15.172 1 96.5 91 ILE B N 1
ATOM 3082 C CA . ILE B 1 91 ? 9.336 14.406 14.078 1 96.5 91 ILE B CA 1
ATOM 3083 C C . ILE B 1 91 ? 8.562 14.875 12.844 1 96.5 91 ILE B C 1
ATOM 3085 O O . ILE B 1 91 ? 7.348 15.055 12.906 1 96.5 91 ILE B O 1
ATOM 3089 N N . VAL B 1 92 ? 9.258 15.109 11.789 1 96.56 92 VAL B N 1
ATOM 3090 C CA . VAL B 1 92 ? 8.648 15.578 10.547 1 96.56 92 VAL B CA 1
ATOM 3091 C C . VAL B 1 92 ? 8.766 14.492 9.477 1 96.56 92 VAL B C 1
ATOM 3093 O O . VAL B 1 92 ? 9.867 14.008 9.188 1 96.56 92 VAL B O 1
ATOM 3096 N N . THR B 1 93 ? 7.676 14.125 8.906 1 96.12 93 THR B N 1
ATOM 3097 C CA . THR B 1 93 ? 7.629 13.133 7.844 1 96.12 93 THR B CA 1
ATOM 3098 C C . THR B 1 93 ? 7.094 13.742 6.555 1 96.12 93 THR B C 1
ATOM 3100 O O . THR B 1 93 ? 5.957 14.211 6.508 1 96.12 93 THR B O 1
ATOM 3103 N N . TYR B 1 94 ? 7.914 13.758 5.574 1 96.12 94 TYR B N 1
ATOM 3104 C CA . TYR B 1 94 ? 7.465 14.094 4.227 1 96.12 94 TYR B CA 1
ATOM 3105 C C . TYR B 1 94 ? 7.152 12.836 3.428 1 96.12 94 TYR B C 1
ATOM 3107 O O . TYR B 1 94 ? 7.867 11.836 3.527 1 96.12 94 TYR B O 1
ATOM 3115 N N . PHE B 1 95 ? 6.102 12.875 2.67 1 96 95 PHE B N 1
ATOM 3116 C CA . PHE B 1 95 ? 5.828 11.711 1.832 1 96 95 PHE B CA 1
ATOM 3117 C C . PHE B 1 95 ? 5.09 12.117 0.565 1 96 95 PHE B C 1
ATOM 3119 O O . PHE B 1 95 ? 4.496 13.203 0.506 1 96 95 PHE B O 1
ATOM 3126 N N . ARG B 1 96 ? 5.195 11.32 -0.409 1 94.75 96 ARG B N 1
ATOM 3127 C CA . ARG B 1 96 ? 4.527 11.492 -1.695 1 94.75 96 ARG B CA 1
ATOM 3128 C C . ARG B 1 96 ? 3.553 10.352 -1.965 1 94.75 96 ARG B C 1
ATOM 3130 O O . ARG B 1 96 ? 3.719 9.25 -1.436 1 94.75 96 ARG B O 1
ATOM 3137 N N . LEU B 1 97 ? 2.559 10.633 -2.76 1 96.19 97 LEU B N 1
ATOM 3138 C CA . LEU B 1 97 ? 1.598 9.609 -3.148 1 96.19 97 LEU B CA 1
ATOM 3139 C C . LEU B 1 97 ? 1.459 9.539 -4.664 1 96.19 97 LEU B C 1
ATOM 3141 O O . LEU B 1 97 ? 0.527 8.922 -5.18 1 96.19 97 LEU B O 1
ATOM 3145 N N . ASP B 1 98 ? 2.424 10.148 -5.328 1 93.56 98 ASP B N 1
ATOM 3146 C CA . ASP B 1 98 ? 2.338 10.219 -6.785 1 93.56 98 ASP B CA 1
ATOM 3147 C C . ASP B 1 98 ? 2.611 8.859 -7.418 1 93.56 98 ASP B C 1
ATOM 3149 O O . ASP B 1 98 ? 2.453 8.688 -8.625 1 93.56 98 ASP B O 1
ATOM 3153 N N . TRP B 1 99 ? 3.053 7.918 -6.637 1 94.44 99 TRP B N 1
ATOM 3154 C CA . TRP B 1 99 ? 3.246 6.555 -7.121 1 94.44 99 TRP B CA 1
ATOM 3155 C C . TRP B 1 99 ? 1.909 5.836 -7.27 1 94.44 99 TRP B C 1
ATOM 3157 O O . TRP B 1 99 ? 1.832 4.781 -7.902 1 94.44 99 TRP B O 1
ATOM 3167 N N . LEU B 1 100 ? 0.834 6.344 -6.711 1 95.81 100 LEU B N 1
ATOM 3168 C CA . LEU B 1 100 ? -0.529 5.879 -6.938 1 95.81 100 LEU B CA 1
ATOM 3169 C C . LEU B 1 100 ? -1.135 6.551 -8.164 1 95.81 100 LEU B C 1
ATOM 3171 O O . LEU B 1 100 ? -1.051 7.773 -8.312 1 95.81 100 LEU B O 1
ATOM 3175 N N . ASN B 1 101 ? -1.746 5.82 -8.938 1 92.38 101 ASN B N 1
ATOM 3176 C CA . ASN B 1 101 ? -2.361 6.453 -10.10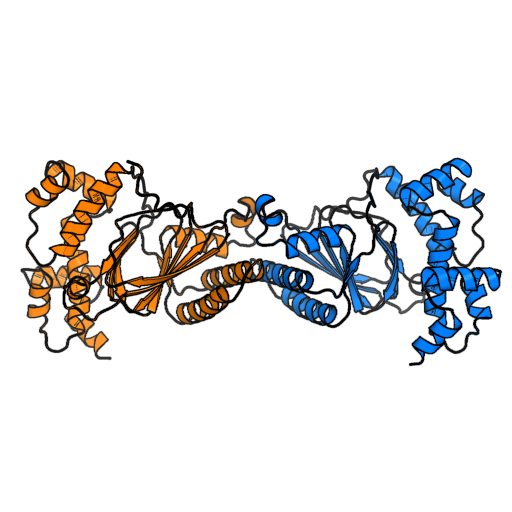2 1 92.38 101 ASN B CA 1
ATOM 3177 C C . ASN B 1 101 ? -3.66 7.164 -9.734 1 92.38 101 ASN B C 1
ATOM 3179 O O . ASN B 1 101 ? -4.336 6.773 -8.781 1 92.38 101 ASN B O 1
ATOM 3183 N N . GLU B 1 102 ? -4.066 8.117 -10.523 1 91.56 102 GLU B N 1
ATOM 3184 C CA . GLU B 1 102 ? -5.215 8.969 -10.227 1 91.56 102 GLU B CA 1
ATOM 3185 C C . GLU B 1 102 ? -6.516 8.172 -10.258 1 91.56 102 GLU B C 1
ATOM 3187 O O . GLU B 1 102 ? -7.43 8.438 -9.469 1 91.56 102 GLU B O 1
ATOM 3192 N N . ASP B 1 103 ? -6.59 7.27 -11.172 1 91.12 103 ASP B N 1
ATOM 3193 C CA . ASP B 1 103 ? -7.789 6.445 -11.281 1 91.12 103 ASP B CA 1
ATOM 3194 C C . ASP B 1 103 ? -8.008 5.621 -10.016 1 91.12 103 ASP B C 1
ATOM 3196 O O . ASP B 1 103 ? -9.148 5.438 -9.578 1 91.12 103 ASP B O 1
ATOM 3200 N N . PHE B 1 104 ? -6.902 5.176 -9.477 1 93.19 104 PHE B N 1
ATOM 3201 C CA . PHE B 1 104 ? -6.984 4.402 -8.242 1 93.19 104 PHE B CA 1
ATOM 3202 C C . PHE B 1 104 ? -7.492 5.266 -7.098 1 93.19 104 PHE B C 1
ATOM 3204 O O . PHE B 1 104 ? -8.422 4.879 -6.383 1 93.19 104 PHE B O 1
ATOM 3211 N N . VAL B 1 105 ? -6.918 6.395 -6.957 1 94.25 105 VAL B N 1
ATOM 3212 C CA . VAL B 1 105 ? -7.242 7.293 -5.852 1 94.25 105 VAL B CA 1
ATOM 3213 C C . VAL B 1 105 ? -8.703 7.734 -5.957 1 94.25 105 VAL B C 1
ATOM 3215 O O . VAL B 1 105 ? -9.367 7.926 -4.938 1 94.25 105 VAL B O 1
ATOM 3218 N N . ALA B 1 106 ? -9.188 7.793 -7.117 1 92.5 106 ALA B N 1
ATOM 3219 C CA . ALA B 1 106 ? -10.539 8.289 -7.348 1 92.5 106 ALA B CA 1
ATOM 3220 C C . ALA B 1 106 ? -11.555 7.145 -7.305 1 92.5 106 ALA B C 1
ATOM 3222 O O . ALA B 1 106 ? -12.766 7.379 -7.363 1 92.5 106 ALA B O 1
ATOM 3223 N N . SER B 1 107 ? -11.109 5.957 -7.23 1 92.81 107 SER B N 1
ATOM 3224 C CA . SER B 1 107 ? -11.992 4.797 -7.336 1 92.81 107 SER B CA 1
ATOM 3225 C C . SER B 1 107 ? -12.898 4.684 -6.117 1 92.81 107 SER B C 1
ATOM 3227 O O . SER B 1 107 ? -12.523 5.09 -5.016 1 92.81 107 SER B O 1
ATOM 3229 N N . SER B 1 108 ? -14.078 4.098 -6.305 1 92.75 108 SER B N 1
ATOM 3230 C CA . SER B 1 108 ? -15.023 3.871 -5.215 1 92.75 108 SER B CA 1
ATOM 3231 C C . SER B 1 108 ? -14.477 2.859 -4.215 1 92.75 108 SER B C 1
ATOM 3233 O O . SER B 1 108 ? -14.867 2.857 -3.047 1 92.75 108 SER B O 1
ATOM 3235 N N . GLU B 1 109 ? -13.5 2.129 -4.668 1 92.38 109 GLU B N 1
ATOM 3236 C CA . GLU B 1 109 ? -12.891 1.098 -3.834 1 92.38 109 GLU B CA 1
ATOM 3237 C C . GLU B 1 109 ? -12.18 1.71 -2.631 1 92.38 109 GLU B C 1
ATOM 3239 O O . GLU B 1 109 ? -12.172 1.124 -1.545 1 92.38 109 GLU B O 1
ATOM 3244 N N . VAL B 1 110 ? -11.664 2.873 -2.859 1 96.25 110 VAL B N 1
ATOM 3245 C CA . VAL B 1 110 ? -10.93 3.529 -1.786 1 96.25 110 VAL B CA 1
ATOM 3246 C C . VAL B 1 110 ? -11.523 4.91 -1.52 1 96.25 110 VAL B C 1
ATOM 3248 O O . VAL B 1 110 ? -10.789 5.883 -1.338 1 96.25 110 VAL B O 1
ATOM 3251 N N . SER B 1 111 ? -12.797 5.039 -1.453 1 96.12 111 SER B N 1
ATOM 3252 C CA . SER B 1 111 ? -13.508 6.305 -1.348 1 96.12 111 SER B CA 1
ATOM 3253 C C . SER B 1 111 ? -13.172 7.02 -0.042 1 96.12 111 SER B C 1
ATOM 3255 O O . SER B 1 111 ? -13.023 8.242 -0.019 1 96.12 111 SER B O 1
ATOM 3257 N N . GLN B 1 112 ? -13.094 6.281 1.047 1 96.69 112 GLN B N 1
ATOM 3258 C CA . GLN B 1 112 ? -12.773 6.891 2.334 1 96.69 112 GLN B CA 1
ATOM 3259 C C . GLN B 1 112 ? -11.359 7.453 2.336 1 96.69 112 GLN B C 1
ATOM 3261 O O . GLN B 1 112 ? -11.102 8.5 2.932 1 96.69 112 GLN B O 1
ATOM 3266 N N . PHE B 1 113 ? -10.531 6.75 1.719 1 97.75 113 PHE B N 1
ATOM 3267 C CA . PHE B 1 113 ? -9.156 7.215 1.546 1 97.75 113 PHE B CA 1
ATOM 3268 C C . PHE B 1 113 ? -9.125 8.508 0.742 1 97.75 113 PHE B C 1
ATOM 3270 O O . PHE B 1 113 ? -8.414 9.453 1.105 1 97.75 113 PHE B O 1
ATOM 3277 N N . ASN B 1 114 ? -9.828 8.516 -0.316 1 97.31 114 ASN B N 1
ATOM 3278 C CA . ASN B 1 114 ? -9.922 9.703 -1.148 1 97.31 114 ASN B CA 1
ATOM 3279 C C . ASN B 1 114 ? -10.453 10.898 -0.358 1 97.31 114 ASN B C 1
ATOM 3281 O O . ASN B 1 114 ? -9.953 12.016 -0.505 1 97.31 114 ASN B O 1
ATOM 3285 N N . GLN B 1 115 ? -11.422 10.656 0.404 1 97.06 115 GLN B N 1
ATOM 3286 C CA . GLN B 1 115 ? -11.969 11.719 1.242 1 97.06 115 GLN B CA 1
ATOM 3287 C C . GLN B 1 115 ? -10.938 12.227 2.24 1 97.06 115 GLN B C 1
ATOM 3289 O O . GLN B 1 115 ? -10.828 13.43 2.471 1 97.06 115 GLN B O 1
ATOM 3294 N N . LEU B 1 116 ? -10.227 11.32 2.842 1 98 116 LEU B N 1
ATOM 3295 C CA . LEU B 1 116 ? -9.18 11.711 3.77 1 98 116 LEU B CA 1
ATOM 3296 C C . LEU B 1 116 ? -8.164 12.625 3.086 1 98 116 LEU B C 1
ATOM 3298 O O . LEU B 1 116 ? -7.734 13.633 3.666 1 98 116 LEU B O 1
ATOM 3302 N N . LEU B 1 117 ? -7.734 12.258 1.862 1 97.25 117 LEU B N 1
ATOM 3303 C CA . LEU B 1 117 ? -6.746 13.055 1.14 1 97.25 117 LEU B CA 1
ATOM 3304 C C . LEU B 1 117 ? -7.266 14.469 0.89 1 97.25 117 LEU B C 1
ATOM 3306 O O . LEU B 1 117 ? -6.504 15.43 0.963 1 97.25 117 LEU B O 1
ATOM 3310 N N . LYS B 1 118 ? -8.539 14.555 0.608 1 95.75 118 LYS B N 1
ATOM 3311 C CA . LYS B 1 118 ? -9.148 15.867 0.443 1 95.75 118 LYS B CA 1
ATOM 3312 C C . LYS B 1 118 ? -9.094 16.672 1.74 1 95.75 118 LYS B C 1
ATOM 3314 O O . LYS B 1 118 ? -8.812 17.875 1.721 1 95.75 118 LYS B O 1
ATOM 3319 N N . ASP B 1 119 ? -9.359 16 2.781 1 97.12 119 ASP B N 1
ATOM 3320 C CA . ASP B 1 119 ? -9.297 16.656 4.082 1 97.12 119 ASP B CA 1
ATOM 3321 C C . ASP B 1 119 ? -7.867 17.078 4.414 1 97.12 119 ASP B C 1
ATOM 3323 O O . ASP B 1 119 ? -7.645 18.188 4.918 1 97.12 119 ASP B O 1
ATOM 3327 N N . ILE B 1 120 ? -6.934 16.234 4.105 1 97.44 120 ILE B N 1
ATOM 3328 C CA . ILE B 1 120 ? -5.531 16.516 4.383 1 97.44 120 ILE B CA 1
ATOM 3329 C C . ILE B 1 120 ? -5.086 17.734 3.57 1 97.44 120 ILE B C 1
ATOM 3331 O O . ILE B 1 120 ? -4.246 18.516 4.023 1 97.44 120 ILE B O 1
ATOM 3335 N N . ASN B 1 121 ? -5.672 17.922 2.455 1 95.19 121 ASN B N 1
ATOM 3336 C CA . ASN B 1 121 ? -5.352 19.078 1.638 1 95.19 121 ASN B CA 1
ATOM 3337 C C . ASN B 1 121 ? -5.738 20.391 2.336 1 95.19 121 ASN B C 1
ATOM 3339 O O . ASN B 1 121 ? -5.246 21.453 1.98 1 95.19 121 ASN B O 1
ATOM 3343 N N . MET B 1 122 ? -6.555 20.266 3.314 1 95.31 122 MET B N 1
ATOM 3344 C CA . MET B 1 122 ? -6.93 21.391 4.148 1 95.31 122 MET B CA 1
ATOM 3345 C C . MET B 1 122 ? -6.164 21.375 5.465 1 95.31 122 MET B C 1
ATOM 3347 O O . MET B 1 122 ? -6.453 22.172 6.367 1 95.31 122 MET B O 1
ATOM 3351 N N . GLY B 1 123 ? -5.262 20.484 5.559 1 97.25 123 GLY B N 1
ATOM 3352 C CA . GLY B 1 123 ? -4.605 20.266 6.836 1 97.25 123 GLY B CA 1
ATOM 3353 C C . GLY B 1 123 ? -5.512 19.625 7.871 1 97.25 123 GLY B C 1
ATOM 3354 O O . GLY B 1 123 ? -6.664 20.031 8.031 1 97.25 123 GLY B O 1
ATOM 3355 N N . ILE B 1 124 ? -4.957 18.594 8.547 1 98.31 124 ILE B N 1
ATOM 3356 C CA . ILE B 1 124 ? -5.777 17.984 9.594 1 98.31 124 ILE B CA 1
ATOM 3357 C C . ILE B 1 124 ? -4.969 17.875 10.883 1 98.31 124 ILE B C 1
ATOM 3359 O O . ILE B 1 124 ? -3.758 17.641 10.844 1 98.31 124 ILE B O 1
ATOM 3363 N N . ARG B 1 125 ? -5.602 18.047 12 1 98.56 125 ARG B N 1
ATOM 3364 C CA . ARG B 1 125 ? -5.059 17.766 13.32 1 98.56 125 ARG B CA 1
ATOM 3365 C C . ARG B 1 125 ? -5.695 16.5 13.906 1 98.56 125 ARG B C 1
ATOM 3367 O O . ARG B 1 125 ? -6.918 16.422 14.039 1 98.56 125 ARG B O 1
ATOM 3374 N N . VAL B 1 126 ? -4.895 15.555 14.188 1 98.62 126 VAL B N 1
ATOM 3375 C CA . VAL B 1 126 ? -5.363 14.258 14.672 1 98.62 126 VAL B CA 1
ATOM 3376 C C . VAL B 1 126 ? -5.395 14.258 16.203 1 98.62 126 VAL B C 1
ATOM 3378 O O . VAL B 1 126 ? -4.484 14.789 16.844 1 98.62 126 VAL B O 1
ATOM 3381 N N . TYR B 1 127 ? -6.465 13.719 16.781 1 97.69 127 TYR B N 1
ATOM 3382 C CA . TYR B 1 127 ? -6.586 13.68 18.234 1 97.69 127 TYR B CA 1
ATOM 3383 C C . TYR B 1 127 ? -7.184 12.359 18.703 1 97.69 127 TYR B C 1
ATOM 3385 O O . TYR B 1 127 ? -7.395 11.445 17.891 1 97.69 127 TYR B O 1
ATOM 3393 N N . GLY B 1 128 ? -7.168 12.148 19.969 1 97.19 128 GLY B N 1
ATOM 3394 C CA . GLY B 1 128 ? -7.824 10.977 20.531 1 97.19 128 GLY B CA 1
ATOM 3395 C C . GLY B 1 128 ? -7 9.711 20.391 1 97.19 128 GLY B C 1
ATOM 3396 O O . GLY B 1 128 ? -5.766 9.766 20.406 1 97.19 128 GLY B O 1
ATOM 3397 N N . ASP B 1 129 ? -7.664 8.617 20.375 1 97.62 129 ASP B N 1
ATOM 3398 C CA . ASP B 1 129 ? -7.02 7.316 20.25 1 97.62 129 ASP B CA 1
ATOM 3399 C C . ASP B 1 129 ? -6.289 7.18 18.922 1 97.62 129 ASP B C 1
ATOM 3401 O O . ASP B 1 129 ? -5.25 6.52 18.844 1 97.62 129 ASP B O 1
ATOM 3405 N N . SER B 1 130 ? -6.848 7.797 17.922 1 98.19 130 SER B N 1
ATOM 3406 C CA . SER B 1 130 ? -6.211 7.75 16.609 1 98.19 130 SER B CA 1
ATOM 3407 C C . SER B 1 130 ? -4.824 8.383 16.641 1 98.19 130 SER B C 1
ATOM 3409 O O . SER B 1 130 ? -3.891 7.879 16.016 1 98.19 130 SER B O 1
ATOM 3411 N N . ARG B 1 131 ? -4.719 9.438 17.359 1 98.44 131 ARG B N 1
ATOM 3412 C CA . ARG B 1 131 ? -3.414 10.078 17.5 1 98.44 131 ARG B CA 1
ATOM 3413 C C . ARG B 1 131 ? -2.404 9.117 18.125 1 98.44 131 ARG B C 1
ATOM 3415 O O . ARG B 1 131 ? -1.275 9 17.641 1 98.44 131 ARG B O 1
ATOM 3422 N N . LYS B 1 132 ? -2.799 8.438 19.188 1 98 132 LYS B N 1
ATOM 3423 C CA . LYS B 1 132 ? -1.932 7.465 19.844 1 98 132 LYS B CA 1
ATOM 3424 C C . LYS B 1 132 ? -1.509 6.355 18.891 1 98 132 LYS B C 1
ATOM 3426 O O . LYS B 1 132 ? -0.339 5.973 18.859 1 98 132 LYS B O 1
ATOM 3431 N N . LYS B 1 133 ? -2.443 5.891 18.156 1 98.19 133 LYS B N 1
ATOM 3432 C CA . LYS B 1 133 ? -2.182 4.812 17.203 1 98.19 133 LYS B CA 1
ATOM 3433 C C . LYS B 1 133 ? -1.248 5.273 16.078 1 98.19 133 LYS B C 1
ATOM 3435 O O . LYS B 1 133 ? -0.34 4.539 15.688 1 98.19 133 LYS B O 1
ATOM 3440 N N . VAL B 1 134 ? -1.475 6.473 15.586 1 98.38 134 VAL B N 1
ATOM 3441 C CA . VAL B 1 134 ? -0.624 7.008 14.531 1 98.38 134 VAL B CA 1
ATOM 3442 C C . VAL B 1 134 ? 0.803 7.176 15.047 1 98.38 134 VAL B C 1
ATOM 3444 O O . VAL B 1 134 ? 1.767 6.859 14.352 1 98.38 134 VAL B O 1
ATOM 3447 N N . ILE B 1 135 ? 0.915 7.637 16.25 1 97.31 135 ILE B N 1
ATOM 3448 C CA . ILE B 1 135 ? 2.236 7.836 16.844 1 97.31 135 ILE B CA 1
ATOM 3449 C C . ILE B 1 135 ? 2.965 6.5 16.938 1 97.31 135 ILE B C 1
ATOM 3451 O O . ILE B 1 135 ? 4.156 6.41 16.641 1 97.31 135 ILE B O 1
ATOM 3455 N N . LYS B 1 136 ? 2.275 5.496 17.344 1 97 136 LYS B N 1
ATOM 3456 C CA . LYS B 1 136 ? 2.857 4.156 17.391 1 97 136 LYS B CA 1
ATOM 3457 C C . LYS B 1 136 ? 3.324 3.705 16.016 1 97 136 LYS B C 1
ATOM 3459 O O . LYS B 1 136 ? 4.426 3.176 15.859 1 97 136 LYS B O 1
ATOM 3464 N N . LEU B 1 137 ? 2.506 3.879 14.992 1 96.94 137 LEU B N 1
ATOM 3465 C CA . LEU B 1 137 ? 2.83 3.477 13.625 1 96.94 137 LEU B CA 1
ATOM 3466 C C . LEU B 1 137 ? 3.984 4.305 13.07 1 96.94 137 LEU B C 1
ATOM 3468 O O . LEU B 1 137 ? 4.793 3.807 12.281 1 96.94 137 LEU B O 1
ATOM 3472 N N . LEU B 1 138 ? 4.02 5.594 13.492 1 95.62 138 LEU B N 1
ATOM 3473 C CA . LEU B 1 138 ? 5.113 6.465 13.086 1 95.62 138 LEU B CA 1
ATOM 3474 C C . LEU B 1 138 ? 6.453 5.926 13.578 1 95.62 138 LEU B C 1
ATOM 3476 O O . LEU B 1 138 ? 7.461 6.016 12.875 1 95.62 138 LEU B O 1
ATOM 3480 N N . ASN B 1 139 ? 6.441 5.41 14.742 1 92.81 139 ASN B N 1
ATOM 3481 C CA . ASN B 1 139 ? 7.656 4.805 15.273 1 92.81 139 ASN B CA 1
ATOM 3482 C C . ASN B 1 139 ? 8.094 3.604 14.445 1 92.81 139 ASN B C 1
ATOM 3484 O O . ASN B 1 139 ? 9.289 3.383 14.25 1 92.81 139 ASN B O 1
ATOM 3488 N N . GLU B 1 140 ? 7.152 2.857 13.984 1 93 140 GLU B N 1
ATOM 3489 C CA . GLU B 1 140 ? 7.457 1.739 13.094 1 93 140 GLU B CA 1
ATOM 3490 C C . GLU B 1 140 ? 7.992 2.23 11.758 1 93 140 GLU B C 1
ATOM 3492 O O . GLU B 1 140 ? 8.883 1.606 11.172 1 93 140 GLU B O 1
ATOM 3497 N N . LEU B 1 141 ? 7.402 3.275 11.328 1 92 141 LEU B N 1
ATOM 3498 C CA . LEU B 1 141 ? 7.809 3.885 10.07 1 92 141 LEU B CA 1
ATOM 3499 C C . LEU B 1 141 ? 9.289 4.262 10.102 1 92 141 LEU B C 1
ATOM 3501 O O . LEU B 1 141 ? 9.984 4.121 9.094 1 92 141 LEU B O 1
ATOM 3505 N N . LEU B 1 142 ? 9.766 4.672 11.219 1 90.19 142 LEU B N 1
ATOM 3506 C CA . LEU B 1 142 ? 11.148 5.086 11.422 1 90.19 142 LEU B CA 1
ATOM 3507 C C . LEU B 1 142 ? 12.094 3.893 11.305 1 90.19 142 LEU B C 1
ATOM 3509 O O . LEU B 1 142 ? 13.234 4.039 10.883 1 90.19 142 LEU B O 1
ATOM 3513 N N . LEU B 1 143 ? 11.586 2.725 11.578 1 90.88 143 LEU B N 1
ATOM 3514 C CA . LEU B 1 143 ? 12.422 1.533 11.664 1 90.88 143 LEU B CA 1
ATOM 3515 C C . LEU B 1 143 ? 12.406 0.76 10.352 1 90.88 143 LEU B C 1
ATOM 3517 O O . LEU B 1 143 ? 13.258 -0.111 10.125 1 90.88 143 LEU B O 1
ATOM 3521 N N . ASN B 1 144 ? 11.484 1.061 9.531 1 92.25 144 ASN B N 1
ATOM 3522 C CA . ASN B 1 144 ? 11.297 0.277 8.312 1 92.25 144 ASN B CA 1
ATOM 3523 C C . ASN B 1 144 ? 11.883 0.988 7.098 1 92.25 144 ASN B C 1
ATOM 3525 O O . ASN B 1 144 ? 12.156 2.189 7.145 1 92.25 144 ASN B O 1
ATOM 3529 N N . THR B 1 145 ? 12.141 0.228 6.113 1 91.25 145 THR B N 1
ATOM 3530 C CA . THR B 1 145 ? 12.586 0.738 4.82 1 91.25 145 THR B CA 1
ATOM 3531 C C . THR B 1 145 ? 11.852 0.041 3.68 1 91.25 145 THR B C 1
ATOM 3533 O O . THR B 1 145 ? 11.078 -0.888 3.91 1 91.25 145 THR B O 1
ATOM 3536 N N . GLY B 1 146 ? 12.016 0.607 2.488 1 92.12 146 GLY B N 1
ATOM 3537 C CA . GLY B 1 146 ? 11.492 -0.035 1.294 1 92.12 146 GLY B CA 1
ATOM 3538 C C . GLY B 1 146 ? 9.977 -0.161 1.297 1 92.12 146 GLY B C 1
ATOM 3539 O O . GLY B 1 146 ? 9.273 0.761 1.714 1 92.12 146 GLY B O 1
ATOM 3540 N N . LEU B 1 147 ? 9.508 -1.279 0.803 1 95.88 147 LEU B N 1
ATOM 3541 C CA . LEU B 1 147 ? 8.07 -1.488 0.654 1 95.88 147 LEU B CA 1
ATOM 3542 C C . LEU B 1 147 ? 7.383 -1.533 2.014 1 95.88 147 LEU B C 1
ATOM 3544 O O . LEU B 1 147 ? 6.25 -1.071 2.158 1 95.88 147 LEU B O 1
ATOM 3548 N N . LYS B 1 148 ? 8.07 -2.057 2.982 1 96.56 148 LYS B N 1
ATOM 3549 C CA . LYS B 1 148 ? 7.508 -2.137 4.328 1 96.56 148 LYS B CA 1
ATOM 3550 C C . LYS B 1 148 ? 7.191 -0.748 4.875 1 96.56 148 LYS B C 1
ATOM 3552 O O . LYS B 1 148 ? 6.18 -0.556 5.551 1 96.56 148 LYS B O 1
ATOM 3557 N N . ARG B 1 149 ? 8.07 0.183 4.668 1 96.19 149 ARG B N 1
ATOM 3558 C CA . ARG B 1 149 ? 7.855 1.559 5.109 1 96.19 149 ARG B CA 1
ATOM 3559 C C . ARG B 1 149 ? 6.648 2.176 4.41 1 96.19 149 ARG B C 1
ATOM 3561 O O . ARG B 1 149 ? 5.852 2.879 5.035 1 96.19 149 ARG B O 1
ATOM 3568 N N . ILE B 1 150 ? 6.52 1.872 3.158 1 96.69 150 ILE B N 1
ATOM 3569 C CA . ILE B 1 150 ? 5.402 2.375 2.36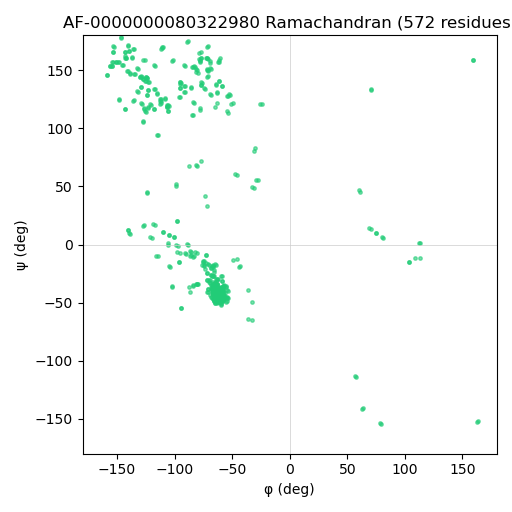9 1 96.69 150 ILE B CA 1
ATOM 3570 C C . ILE B 1 150 ? 4.098 1.771 2.881 1 96.69 150 ILE B C 1
ATOM 3572 O O . ILE B 1 150 ? 3.094 2.475 3.021 1 96.69 150 ILE B O 1
ATOM 3576 N N . ILE B 1 151 ? 4.125 0.538 3.156 1 97.5 151 ILE B N 1
ATOM 3577 C CA . ILE B 1 151 ? 2.957 -0.149 3.701 1 97.5 151 ILE B CA 1
ATOM 3578 C C . ILE B 1 151 ? 2.564 0.481 5.035 1 97.5 151 ILE B C 1
ATOM 3580 O O . ILE B 1 151 ? 1.379 0.691 5.305 1 97.5 151 ILE B O 1
ATOM 3584 N N . ASN B 1 152 ? 3.543 0.773 5.859 1 97.38 152 ASN B N 1
ATOM 3585 C CA . ASN B 1 152 ? 3.266 1.405 7.148 1 97.38 152 ASN B CA 1
ATOM 3586 C C . ASN B 1 152 ? 2.625 2.777 6.969 1 97.38 152 ASN B C 1
ATOM 3588 O O . ASN B 1 152 ? 1.733 3.154 7.734 1 97.38 152 ASN B O 1
ATOM 3592 N N . LEU B 1 153 ? 3.105 3.531 6.039 1 97.88 153 LEU B N 1
ATOM 3593 C CA . LEU B 1 153 ? 2.463 4.801 5.719 1 97.88 153 LEU B CA 1
ATOM 3594 C C . LEU B 1 153 ? 1.004 4.59 5.328 1 97.88 153 LEU B C 1
ATOM 3596 O O . LEU B 1 153 ? 0.118 5.293 5.824 1 97.88 153 LEU B O 1
ATOM 3600 N N . LEU B 1 154 ? 0.744 3.598 4.453 1 98.12 154 LEU B N 1
ATOM 3601 C CA . LEU B 1 154 ? -0.619 3.32 4.012 1 98.12 154 LEU B CA 1
ATOM 3602 C C . LEU B 1 154 ? -1.491 2.883 5.184 1 98.12 154 LEU B C 1
ATOM 3604 O O . LEU B 1 154 ? -2.686 3.184 5.219 1 98.12 154 LEU B O 1
ATOM 3608 N N . ASN B 1 155 ? -0.899 2.189 6.113 1 97.88 155 ASN B N 1
ATOM 3609 C CA . ASN B 1 155 ? -1.628 1.809 7.316 1 97.88 155 ASN B CA 1
ATOM 3610 C C . ASN B 1 155 ? -2.078 3.031 8.109 1 97.88 155 ASN B C 1
ATOM 3612 O O . ASN B 1 155 ? -3.197 3.064 8.625 1 97.88 155 ASN B O 1
ATOM 3616 N N . ILE B 1 156 ? -1.205 3.996 8.219 1 98.38 156 ILE B N 1
ATOM 3617 C CA . ILE B 1 156 ? -1.543 5.238 8.906 1 98.38 156 ILE B CA 1
ATOM 3618 C C . ILE B 1 156 ? -2.707 5.922 8.195 1 98.38 156 ILE B C 1
ATOM 3620 O O . ILE B 1 156 ? -3.693 6.301 8.828 1 98.38 156 ILE B O 1
ATOM 3624 N N . LEU B 1 157 ? -2.586 6.023 6.926 1 98.5 157 LEU B N 1
ATOM 3625 C CA . LEU B 1 157 ? -3.611 6.707 6.148 1 98.5 157 LEU B CA 1
ATOM 3626 C C . LEU B 1 157 ? -4.926 5.934 6.184 1 98.5 157 LEU B C 1
ATOM 3628 O O . LEU B 1 157 ? -6.004 6.535 6.234 1 98.5 157 LEU B O 1
ATOM 3632 N N . ASN B 1 158 ? -4.828 4.617 6.141 1 98.12 158 ASN B N 1
ATOM 3633 C CA . ASN B 1 158 ? -6.031 3.799 6.246 1 98.12 158 ASN B CA 1
ATOM 3634 C C . ASN B 1 158 ? -6.723 3.994 7.594 1 98.12 158 ASN B C 1
ATOM 3636 O O . ASN B 1 158 ? -7.949 4.105 7.656 1 98.12 158 ASN B O 1
ATOM 3640 N N . LEU B 1 159 ? -5.938 3.979 8.664 1 98.12 159 LEU B N 1
ATOM 3641 C CA . LEU B 1 159 ? -6.465 4.211 10.008 1 98.12 159 LEU B CA 1
ATOM 3642 C C . LEU B 1 159 ? -7.238 5.523 10.062 1 98.12 159 LEU B C 1
ATOM 3644 O O . LEU B 1 159 ? -8.367 5.562 10.562 1 98.12 159 LEU B O 1
ATOM 3648 N N . LEU B 1 160 ? -6.68 6.582 9.508 1 98.5 160 LEU B N 1
ATOM 3649 C CA . LEU B 1 160 ? -7.277 7.91 9.562 1 98.5 160 LEU B CA 1
ATOM 3650 C C . LEU B 1 160 ? -8.5 7.992 8.656 1 98.5 160 LEU B C 1
ATOM 3652 O O . LEU B 1 160 ? -9.438 8.75 8.938 1 98.5 160 LEU B O 1
ATOM 3656 N N . SER B 1 161 ? -8.453 7.211 7.586 1 97.81 161 SER B N 1
ATOM 3657 C CA . SER B 1 161 ? -9.586 7.211 6.672 1 97.81 161 SER B CA 1
ATOM 3658 C C . SER B 1 161 ? -10.812 6.578 7.32 1 97.81 161 SER B C 1
ATOM 3660 O O . SER B 1 161 ? -11.945 6.844 6.914 1 97.81 161 SER B O 1
ATOM 3662 N N . GLU B 1 162 ? -10.57 5.816 8.336 1 95.5 162 GLU B N 1
ATOM 3663 C CA . GLU B 1 162 ? -11.664 5.059 8.938 1 95.5 162 GLU B CA 1
ATOM 3664 C C . GLU B 1 162 ? -12.094 5.672 10.266 1 95.5 162 GLU B C 1
ATOM 3666 O O . GLU B 1 162 ? -13 5.156 10.93 1 95.5 162 GLU B O 1
ATOM 3671 N N . THR B 1 163 ? -11.445 6.738 10.609 1 95.06 163 THR B N 1
ATOM 3672 C CA . THR B 1 163 ? -11.758 7.336 11.906 1 95.06 163 THR B CA 1
ATOM 3673 C C . THR B 1 163 ? -12.445 8.688 11.727 1 95.06 163 THR B C 1
ATOM 3675 O O . THR B 1 163 ? -12.555 9.188 10.609 1 95.06 163 THR B O 1
ATOM 3678 N N . ARG B 1 164 ? -12.977 9.234 12.719 1 90.38 164 ARG B N 1
ATOM 3679 C CA . ARG B 1 164 ? -13.531 10.578 12.75 1 90.38 164 ARG B CA 1
ATOM 3680 C C . ARG B 1 164 ? -12.781 11.461 13.742 1 90.38 164 ARG B C 1
ATOM 3682 O O . ARG B 1 164 ? -13.266 12.531 14.117 1 90.38 164 ARG B O 1
ATOM 3689 N N . GLU B 1 165 ? -11.609 11.023 14.117 1 97.44 165 GLU B N 1
ATOM 3690 C CA . GLU B 1 165 ? -10.875 11.711 15.172 1 97.44 165 GLU B CA 1
ATOM 3691 C C . GLU B 1 165 ? -9.82 12.648 14.586 1 97.44 165 GLU B C 1
ATOM 3693 O O . GLU B 1 165 ? -8.641 12.578 14.945 1 97.44 165 GLU B O 1
ATOM 3698 N N . TYR B 1 166 ? -10.188 13.461 13.734 1 97.75 166 TYR B N 1
ATOM 3699 C CA . TYR B 1 166 ? -9.375 14.578 13.258 1 97.75 166 TYR B CA 1
ATOM 3700 C C . TYR B 1 166 ? -10.258 15.758 12.859 1 97.75 166 TYR B C 1
ATOM 3702 O O . TYR B 1 166 ? -11.469 15.602 12.68 1 97.75 166 TYR B O 1
ATOM 3710 N N . GLU B 1 167 ? -9.742 16.922 12.859 1 96.44 167 GLU B N 1
ATOM 3711 C CA . GLU B 1 167 ? -10.438 18.125 12.383 1 96.44 167 GLU B CA 1
ATOM 3712 C C . GLU B 1 167 ? -9.625 18.844 11.312 1 96.44 167 GLU B C 1
ATOM 3714 O O . GLU B 1 167 ? -8.398 18.906 11.398 1 96.44 167 GLU B O 1
ATOM 3719 N N . CYS B 1 168 ? -10.297 19.344 10.328 1 96.25 168 CYS B N 1
ATOM 3720 C CA . CYS B 1 168 ? -9.656 20.156 9.305 1 96.25 168 CYS B CA 1
ATOM 3721 C C . CYS B 1 168 ? -9.258 21.516 9.852 1 96.25 168 CYS B C 1
ATOM 3723 O O . CYS B 1 168 ? -9.961 22.078 10.695 1 96.25 168 CYS B O 1
ATOM 3725 N N . LEU B 1 169 ? -8.188 21.938 9.352 1 95.31 169 LEU B N 1
ATOM 3726 C CA . LEU B 1 169 ? -7.648 23.203 9.859 1 95.31 169 LEU B CA 1
ATOM 3727 C C . LEU B 1 169 ? -8.102 24.375 8.984 1 95.31 169 LEU B C 1
ATOM 3729 O O . LEU B 1 169 ? -8.781 25.281 9.453 1 95.31 169 LEU B O 1
ATOM 3733 N N . SER B 1 170 ? -7.832 24.266 7.711 1 92.12 170 SER B N 1
ATOM 3734 C CA . SER B 1 170 ? -8.18 25.359 6.812 1 92.12 170 SER B CA 1
ATOM 3735 C C . SER B 1 170 ? -9.633 25.266 6.363 1 92.12 170 SER B C 1
ATOM 3737 O O . SER B 1 170 ? -10.227 24.188 6.375 1 92.12 170 SER B O 1
ATOM 3739 N N . SER B 1 171 ? -10.25 26.391 6.039 1 86.56 171 SER B N 1
ATOM 3740 C CA . SER B 1 171 ? -11.633 26.453 5.582 1 86.56 171 SER B CA 1
ATOM 3741 C C . SER B 1 171 ? -11.781 25.844 4.191 1 86.56 171 SER B C 1
ATOM 3743 O O . SER B 1 171 ? -10.812 25.766 3.43 1 86.56 171 SER B O 1
ATOM 3745 N N . LEU B 1 172 ? -13.086 25.5 4.078 1 79.12 172 LEU B N 1
ATOM 3746 C CA . LEU B 1 172 ? -13.43 25.031 2.738 1 79.12 172 LEU B CA 1
ATOM 3747 C C . LEU B 1 172 ? -13.281 26.156 1.722 1 79.12 172 LEU B C 1
ATOM 3749 O O . LEU B 1 172 ? -13.656 27.312 1.995 1 79.12 172 LEU B O 1
ATOM 3753 N N . GLY B 1 173 ? -12.531 26.156 0.78 1 72.38 173 GLY B N 1
ATOM 3754 C CA . GLY B 1 173 ? -12.422 27.203 -0.22 1 72.38 173 GLY B CA 1
ATOM 3755 C C . GLY B 1 173 ? -11.094 27.938 -0.176 1 72.38 173 GLY B C 1
ATOM 3756 O O . GLY B 1 173 ? -10.82 28.797 -1.016 1 72.38 173 GLY B O 1
ATOM 3757 N N . TYR B 1 174 ? -10.453 27.625 0.921 1 78.25 174 TYR B N 1
ATOM 3758 C CA . TYR B 1 174 ? -9.133 28.234 0.944 1 78.25 174 TYR B CA 1
ATOM 3759 C C . TYR B 1 174 ? -8.344 27.891 -0.31 1 78.25 174 TYR B C 1
ATOM 3761 O O . TYR B 1 174 ? -8.234 26.703 -0.671 1 78.25 174 TYR B O 1
ATOM 3769 N N . VAL B 1 175 ? -8.078 28.828 -1.123 1 68.12 175 VAL B N 1
ATOM 3770 C CA . VAL B 1 175 ? -7.281 28.641 -2.332 1 68.12 175 VAL B CA 1
ATOM 3771 C C . VAL B 1 175 ? -5.949 29.375 -2.197 1 68.12 175 VAL B C 1
ATOM 3773 O O . VAL B 1 175 ? -5.914 30.547 -1.836 1 68.12 175 VAL B O 1
ATOM 3776 N N . ASN B 1 176 ? -4.895 28.578 -2.365 1 66.88 176 ASN B N 1
ATOM 3777 C CA . ASN B 1 176 ? -3.564 29.156 -2.264 1 66.88 176 ASN B CA 1
ATOM 3778 C C . ASN B 1 176 ? -3.156 29.859 -3.562 1 66.88 176 ASN B C 1
ATOM 3780 O O . ASN B 1 176 ? -2.625 29.219 -4.473 1 66.88 176 ASN B O 1
ATOM 3784 N N . PRO B 1 177 ? -3.77 30.953 -3.969 1 57.06 177 PRO B N 1
ATOM 3785 C CA . PRO B 1 177 ? -3.332 31.547 -5.23 1 57.06 177 PRO B CA 1
ATOM 3786 C C . PRO B 1 177 ? -1.979 32.25 -5.109 1 57.06 177 PRO B C 1
ATOM 3788 O O . PRO B 1 177 ? -1.7 33.188 -5.852 1 57.06 177 PRO B O 1
ATOM 3791 N N . HIS B 1 178 ? -1.004 31.656 -4.402 1 66.19 178 HIS B N 1
ATOM 3792 C CA . HIS B 1 178 ? -0.142 32.781 -4.125 1 66.19 178 HIS B CA 1
ATOM 3793 C C . HIS B 1 178 ? 1.214 32.625 -4.805 1 66.19 178 HIS B C 1
ATOM 3795 O O . HIS B 1 178 ? 1.719 31.531 -4.945 1 66.19 178 HIS B O 1
ATOM 3801 N N . THR B 1 179 ? 1.52 33.719 -5.48 1 71.69 179 THR B N 1
ATOM 3802 C CA . THR B 1 179 ? 2.873 33.938 -5.984 1 71.69 179 THR B CA 1
ATOM 3803 C C . THR B 1 179 ? 3.871 34 -4.832 1 71.69 179 THR B C 1
ATOM 3805 O O . THR B 1 179 ? 3.482 34.156 -3.674 1 71.69 179 THR B O 1
ATOM 3808 N N . GLN B 1 180 ? 4.992 33.781 -5.168 1 76.69 180 GLN B N 1
ATOM 3809 C CA . GLN B 1 180 ? 6.066 33.906 -4.184 1 76.69 180 GLN B CA 1
ATOM 3810 C C . GLN B 1 180 ? 6.043 35.281 -3.508 1 76.69 180 GLN B C 1
ATOM 3812 O O . GLN B 1 180 ? 6.289 35.375 -2.305 1 76.69 180 GLN B O 1
ATOM 3817 N N . LYS B 1 181 ? 5.781 36.219 -4.285 1 78.69 181 LYS B N 1
ATOM 3818 C CA . LYS B 1 181 ? 5.734 37.594 -3.762 1 78.69 181 LYS B CA 1
ATOM 3819 C C . LYS B 1 181 ? 4.637 37.75 -2.711 1 78.69 181 LYS B C 1
ATOM 3821 O O . LYS B 1 181 ? 4.832 38.406 -1.691 1 78.69 181 LYS B O 1
ATOM 3826 N N . ASP B 1 182 ? 3.566 37.156 -2.961 1 82.62 182 ASP B N 1
ATOM 3827 C CA . ASP B 1 182 ? 2.445 37.219 -2.027 1 82.62 182 ASP B CA 1
ATOM 3828 C C . ASP B 1 182 ? 2.768 36.469 -0.734 1 82.62 182 ASP B C 1
ATOM 3830 O O . ASP B 1 182 ? 2.398 36.906 0.354 1 82.62 182 ASP B O 1
ATOM 3834 N N . VAL B 1 183 ? 3.498 35.438 -0.919 1 85.5 183 VAL B N 1
ATOM 3835 C CA . VAL B 1 183 ? 3.875 34.656 0.246 1 85.5 183 VAL B CA 1
ATOM 3836 C C . VAL B 1 183 ? 4.832 35.469 1.128 1 85.5 183 VAL B C 1
ATOM 3838 O O . VAL B 1 183 ? 4.691 35.469 2.354 1 85.5 183 VAL B O 1
ATOM 3841 N N . GLN B 1 184 ? 5.742 36.062 0.544 1 87.94 184 GLN B N 1
ATOM 3842 C CA . GLN B 1 184 ? 6.707 36.875 1.295 1 87.94 184 GLN B CA 1
ATOM 3843 C C . GLN B 1 184 ? 6.023 38.031 2.004 1 87.94 184 GLN B C 1
ATOM 3845 O O . GLN B 1 184 ? 6.363 38.344 3.143 1 87.94 184 GLN B O 1
ATOM 3850 N N . ARG B 1 185 ? 5.156 38.625 1.324 1 91.12 185 ARG B N 1
ATOM 3851 C CA . ARG B 1 185 ? 4.43 39.781 1.887 1 91.12 185 ARG B CA 1
ATOM 3852 C C . ARG B 1 185 ? 3.604 39.344 3.098 1 91.12 185 ARG B C 1
ATOM 3854 O O . ARG B 1 185 ? 3.684 39.969 4.156 1 91.12 185 ARG B O 1
ATOM 3861 N N . ILE B 1 186 ? 2.885 38.344 2.904 1 92.5 186 ILE B N 1
ATOM 3862 C CA . ILE B 1 186 ? 2.021 37.906 3.994 1 92.5 186 ILE B CA 1
ATOM 3863 C C . ILE B 1 186 ? 2.871 37.344 5.133 1 92.5 186 ILE B C 1
ATOM 3865 O O . ILE B 1 186 ? 2.514 37.469 6.305 1 92.5 186 ILE B O 1
ATOM 3869 N N . ASP B 1 187 ? 3.979 36.781 4.797 1 93.44 187 ASP B N 1
ATOM 3870 C CA . ASP B 1 187 ? 4.902 36.281 5.812 1 93.44 187 ASP B CA 1
ATOM 3871 C C . ASP B 1 187 ? 5.375 37.406 6.727 1 93.44 187 ASP B C 1
ATOM 3873 O O . ASP B 1 187 ? 5.457 37.219 7.945 1 93.44 187 ASP B O 1
ATOM 3877 N N . LYS B 1 188 ? 5.707 38.469 6.148 1 94.19 188 LYS B N 1
ATOM 3878 C CA . LYS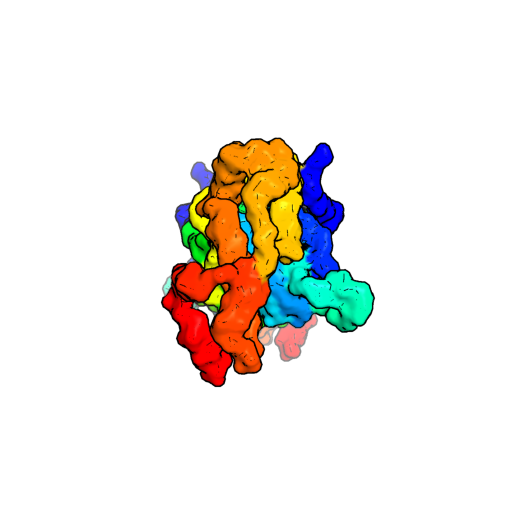 B 1 188 ? 6.133 39.625 6.922 1 94.19 188 LYS B CA 1
ATOM 3879 C C . LYS B 1 188 ? 5.035 40.094 7.879 1 94.19 188 LYS B C 1
ATOM 3881 O O . LYS B 1 188 ? 5.312 40.438 9.023 1 94.19 188 LYS B O 1
ATOM 3886 N N . VAL B 1 189 ? 3.9 40.062 7.387 1 95.44 189 VAL B N 1
ATOM 3887 C CA . VAL B 1 189 ? 2.746 40.469 8.172 1 95.44 189 VAL B CA 1
ATOM 3888 C C . VAL B 1 189 ? 2.533 39.5 9.336 1 95.44 189 VAL B C 1
ATOM 3890 O O . VAL B 1 189 ? 2.391 39.938 10.484 1 95.44 189 VAL B O 1
ATOM 3893 N N . TYR B 1 190 ? 2.57 38.219 9.039 1 95.12 190 TYR B N 1
ATOM 3894 C CA . TYR B 1 190 ? 2.404 37.188 10.07 1 95.12 190 TYR B CA 1
ATOM 3895 C C . TYR B 1 190 ? 3.475 37.312 11.148 1 95.12 190 TYR B C 1
ATOM 3897 O O . TYR B 1 190 ? 3.17 37.281 12.344 1 95.12 190 TYR B O 1
ATOM 3905 N N . ASN B 1 191 ? 4.625 37.469 10.703 1 94.38 191 ASN B N 1
ATOM 3906 C CA . ASN B 1 191 ? 5.738 37.594 11.633 1 94.38 191 ASN B CA 1
ATOM 3907 C C . ASN B 1 191 ? 5.551 38.781 12.57 1 94.38 191 ASN B C 1
ATOM 3909 O O . ASN B 1 191 ? 5.785 38.688 13.773 1 94.38 191 ASN B O 1
ATOM 3913 N N . TYR B 1 192 ? 5.188 39.844 12.047 1 95.44 192 TYR B N 1
ATOM 3914 C CA . TYR B 1 192 ? 4.965 41.062 12.859 1 95.44 192 TYR B CA 1
ATOM 3915 C C . TYR B 1 192 ? 3.855 40.812 13.875 1 95.44 192 TYR B C 1
ATOM 3917 O O . TYR B 1 192 ? 4.008 41.156 15.055 1 95.44 192 TYR B O 1
ATOM 3925 N N . ILE B 1 193 ? 2.783 40.281 13.406 1 95.62 193 ILE B N 1
ATOM 3926 C CA . ILE B 1 193 ? 1.641 40.031 14.281 1 95.62 193 ILE B CA 1
ATOM 3927 C C . ILE B 1 193 ? 2.053 39.125 15.422 1 95.62 193 ILE B C 1
ATOM 3929 O O . ILE B 1 193 ? 1.782 39.406 16.594 1 95.62 193 ILE B O 1
ATOM 3933 N N . MET B 1 194 ? 2.736 38.062 15.102 1 94.44 194 MET B N 1
ATOM 3934 C CA . MET B 1 194 ? 3.072 37.031 16.094 1 94.44 194 MET B CA 1
ATOM 3935 C C . MET B 1 194 ? 4.031 37.594 17.141 1 94.44 194 MET B C 1
ATOM 3937 O O . MET B 1 194 ? 4.023 37.125 18.281 1 94.44 194 MET B O 1
ATOM 3941 N N . ASN B 1 195 ? 4.707 38.594 16.75 1 92.44 195 ASN B N 1
ATOM 3942 C CA . ASN B 1 195 ? 5.676 39.188 17.688 1 92.44 195 ASN B CA 1
ATOM 3943 C C . ASN B 1 195 ? 5.094 40.375 18.438 1 92.44 195 ASN B C 1
ATOM 3945 O O . ASN B 1 195 ? 5.668 40.844 19.422 1 92.44 195 ASN B O 1
ATOM 3949 N N . ASN B 1 196 ? 3.854 40.812 18.031 1 94.38 196 ASN B N 1
ATOM 3950 C CA . ASN B 1 196 ? 3.398 42.094 18.578 1 94.38 196 ASN B CA 1
ATOM 3951 C C . ASN B 1 196 ? 1.918 42.062 18.953 1 94.38 196 ASN B C 1
ATOM 3953 O O . ASN B 1 196 ? 1.324 43.062 19.297 1 94.38 196 ASN B O 1
ATOM 3957 N N . PHE B 1 197 ? 1.312 40.938 18.922 1 95.12 197 PHE B N 1
ATOM 3958 C CA . PHE B 1 197 ? -0.141 40.844 19.016 1 95.12 197 PHE B CA 1
ATOM 3959 C C . PHE B 1 197 ? -0.62 41.281 20.406 1 95.12 197 PHE B C 1
ATOM 3961 O O . PHE B 1 197 ? -1.805 41.562 20.594 1 95.12 197 PHE B O 1
ATOM 3968 N N . THR B 1 198 ? 0.203 41.312 21.406 1 95.75 198 THR B N 1
ATOM 3969 C CA . THR B 1 198 ? -0.217 41.719 22.734 1 95.75 198 THR B CA 1
ATOM 3970 C C . THR B 1 198 ? -0.23 43.219 22.859 1 95.75 198 THR B C 1
ATOM 3972 O O . THR B 1 198 ? -0.667 43.781 23.875 1 95.75 198 THR B O 1
ATOM 3975 N N . GLU B 1 199 ? 0.248 43.875 21.859 1 95.31 199 GLU B N 1
ATOM 3976 C CA . GLU B 1 199 ? 0.266 45.344 21.781 1 95.31 199 GLU B CA 1
ATOM 3977 C C . GLU B 1 199 ? -0.707 45.844 20.734 1 95.31 199 GLU B C 1
ATOM 3979 O O . GLU B 1 199 ? -1.304 45.062 20 1 95.31 199 GLU B O 1
ATOM 3984 N N . GLN B 1 200 ? -0.891 47.188 20.781 1 94.56 200 GLN B N 1
ATOM 3985 C CA . GLN B 1 200 ? -1.686 47.781 19.719 1 94.56 200 GLN B CA 1
ATOM 3986 C C . GLN B 1 200 ? -0.947 47.719 18.391 1 94.56 200 GLN B C 1
ATOM 3988 O O . GLN B 1 200 ? 0.239 48.062 18.312 1 94.56 200 GLN B O 1
ATOM 3993 N N . ILE B 1 201 ? -1.645 47.219 17.359 1 95.06 201 ILE B N 1
ATOM 3994 C CA . ILE B 1 201 ? -1.088 47.188 16.016 1 95.06 201 ILE B CA 1
ATOM 3995 C C . ILE B 1 201 ? -1.903 48.094 15.086 1 95.06 201 ILE B C 1
ATOM 3997 O O . ILE B 1 201 ? -2.898 47.656 14.5 1 95.06 201 ILE B O 1
ATOM 4001 N N . PRO B 1 202 ? -1.457 49.281 14.953 1 94.88 202 PRO B N 1
ATOM 4002 C CA . PRO B 1 202 ? -2.215 50.156 14.062 1 94.88 202 PRO B CA 1
ATOM 4003 C C . PRO B 1 202 ? -2.268 49.656 12.625 1 94.88 202 PRO B C 1
ATOM 4005 O O . PRO B 1 202 ? -1.263 49.156 12.102 1 94.88 202 PRO B O 1
ATOM 4008 N N . LEU B 1 203 ? -3.438 49.812 12.008 1 95.38 203 LEU B N 1
ATOM 4009 C CA . LEU B 1 203 ? -3.648 49.375 10.641 1 95.38 203 LEU B CA 1
ATOM 4010 C C . LEU B 1 203 ? -2.682 50.062 9.68 1 95.38 203 LEU B C 1
ATOM 4012 O O . LEU B 1 203 ? -2.205 49.438 8.727 1 95.38 203 LEU B O 1
ATOM 4016 N N . LYS B 1 204 ? -2.428 51.25 9.953 1 95.44 204 LYS B N 1
ATOM 4017 C CA . LYS B 1 204 ? -1.528 52.031 9.102 1 95.44 204 LYS B CA 1
ATOM 4018 C C . LYS B 1 204 ? -0.123 51.438 9.102 1 95.44 204 LYS B C 1
ATOM 4020 O O . LYS B 1 204 ? 0.53 51.375 8.055 1 95.44 204 LYS B O 1
ATOM 4025 N N . ASP B 1 205 ? 0.363 51.062 10.211 1 94.94 205 ASP B N 1
ATOM 4026 C CA . ASP B 1 205 ? 1.709 50.5 10.359 1 94.94 205 ASP B CA 1
ATOM 4027 C C . ASP B 1 205 ? 1.841 49.188 9.633 1 94.94 205 ASP B C 1
ATOM 4029 O O . ASP B 1 205 ? 2.84 48.938 8.953 1 94.94 205 ASP B O 1
ATOM 4033 N N . ILE B 1 206 ? 0.815 48.375 9.82 1 95.31 206 ILE B N 1
ATOM 4034 C CA . ILE B 1 206 ? 0.86 47.031 9.195 1 95.31 206 ILE B CA 1
ATOM 4035 C C . ILE B 1 206 ? 0.706 47.188 7.684 1 95.31 206 ILE B C 1
ATOM 4037 O O . ILE B 1 206 ? 1.274 46.406 6.922 1 95.31 206 ILE B O 1
ATOM 4041 N N . ALA B 1 207 ? -0.103 48.062 7.25 1 96.94 207 ALA B N 1
ATOM 4042 C CA . ALA B 1 207 ? -0.244 48.312 5.824 1 96.94 207 ALA B CA 1
ATOM 4043 C C . ALA B 1 207 ? 1.084 48.75 5.215 1 96.94 207 ALA B C 1
ATOM 4045 O O . ALA B 1 207 ? 1.442 48.344 4.113 1 96.94 207 ALA B O 1
ATOM 4046 N N . MET B 1 208 ? 1.747 49.594 5.945 1 96.19 208 MET B N 1
ATOM 4047 C CA . MET B 1 208 ? 3.055 50.062 5.496 1 96.19 208 MET B CA 1
ATOM 4048 C C . MET B 1 208 ? 4.043 48.906 5.402 1 96.19 208 MET B C 1
ATOM 4050 O O . MET B 1 208 ? 4.844 48.844 4.469 1 96.19 208 MET B O 1
ATOM 4054 N N . LEU B 1 209 ? 3.973 48.094 6.367 1 94.94 209 LEU B N 1
ATOM 4055 C CA . LEU B 1 209 ? 4.824 46.906 6.371 1 94.94 209 LEU B CA 1
ATOM 4056 C C . LEU B 1 209 ? 4.59 46.062 5.117 1 94.94 209 LEU B C 1
ATOM 4058 O O . LEU B 1 209 ? 5.527 45.469 4.59 1 94.94 209 LEU B O 1
ATOM 4062 N N . ALA B 1 210 ? 3.367 46.031 4.641 1 95 210 ALA B N 1
ATOM 4063 C CA . ALA B 1 210 ? 2.986 45.25 3.453 1 95 210 ALA B CA 1
ATOM 4064 C C . ALA B 1 210 ? 3.166 46.094 2.188 1 95 210 ALA B C 1
ATOM 4066 O O . ALA B 1 210 ? 2.867 45.625 1.084 1 95 210 ALA B O 1
ATOM 4067 N N . ASN B 1 211 ? 3.615 47.312 2.334 1 95.25 211 ASN B N 1
ATOM 4068 C CA . ASN B 1 211 ? 3.809 48.25 1.238 1 95.25 211 ASN B CA 1
ATOM 4069 C C . ASN B 1 211 ? 2.498 48.562 0.508 1 95.25 211 ASN B C 1
ATOM 4071 O O . ASN B 1 211 ? 2.445 48.5 -0.722 1 95.25 211 ASN B O 1
ATOM 4075 N N . MET B 1 212 ? 1.477 48.812 1.345 1 96.5 212 MET B N 1
ATOM 4076 C CA . MET B 1 212 ? 0.149 49.094 0.803 1 96.5 212 MET B CA 1
ATOM 4077 C C . MET B 1 212 ? -0.507 50.25 1.543 1 96.5 212 MET B C 1
ATOM 4079 O O . MET B 1 212 ? -0.079 50.594 2.639 1 96.5 212 MET B O 1
ATOM 4083 N N . THR B 1 213 ? -1.521 50.781 0.836 1 97.19 213 THR B N 1
ATOM 4084 C CA . THR B 1 213 ? -2.418 51.656 1.584 1 97.19 213 THR B CA 1
ATOM 4085 C C . THR B 1 213 ? -3.283 50.844 2.547 1 97.19 213 THR B C 1
ATOM 4087 O O . THR B 1 213 ? -3.432 49.656 2.387 1 97.19 213 THR B O 1
ATOM 4090 N N . THR B 1 214 ? -3.805 51.5 3.51 1 97.19 214 THR B N 1
ATOM 4091 C CA . THR B 1 214 ? -4.625 50.812 4.504 1 97.19 214 THR B CA 1
ATOM 4092 C C . THR B 1 214 ? -5.809 50.125 3.842 1 97.19 214 THR B C 1
ATOM 4094 O O . THR B 1 214 ? -6.113 48.969 4.156 1 97.19 214 THR B O 1
ATOM 4097 N N . ALA B 1 215 ? -6.418 50.781 2.9 1 97 215 ALA B N 1
ATOM 4098 C CA . ALA B 1 215 ? -7.582 50.25 2.217 1 97 215 ALA B CA 1
ATOM 4099 C C . ALA B 1 215 ? -7.203 49 1.393 1 97 215 ALA B C 1
ATOM 4101 O O . ALA B 1 215 ? -7.895 48 1.428 1 97 215 ALA B O 1
ATOM 4102 N N . SER B 1 216 ? -6.16 49.125 0.675 1 96.81 216 SER B N 1
ATOM 4103 C CA . SER B 1 216 ? -5.684 48.031 -0.145 1 96.81 216 SER B CA 1
ATOM 4104 C C . SER B 1 216 ? -5.258 46.844 0.719 1 96.81 216 SER B C 1
ATOM 4106 O O . SER B 1 216 ? -5.484 45.688 0.354 1 96.81 216 SER B O 1
ATOM 4108 N N . PHE B 1 217 ? -4.637 47.156 1.818 1 96.62 217 PHE B N 1
ATOM 4109 C CA . PHE B 1 217 ? -4.188 46.094 2.732 1 96.62 217 PHE B CA 1
ATOM 4110 C C . PHE B 1 217 ? -5.371 45.312 3.285 1 96.62 217 PHE B C 1
ATOM 4112 O O . PHE B 1 217 ? -5.336 44.094 3.344 1 96.62 217 PHE B O 1
ATOM 4119 N N . CYS B 1 218 ? -6.379 46.031 3.748 1 96.94 218 CYS B N 1
ATOM 4120 C CA . CYS B 1 218 ? -7.543 45.344 4.312 1 96.94 218 CYS B CA 1
ATOM 4121 C C . CYS B 1 218 ? -8.164 44.406 3.299 1 96.94 218 CYS B C 1
ATOM 4123 O O . CYS B 1 218 ? -8.508 43.25 3.635 1 96.94 218 CYS B O 1
ATOM 4125 N N . LYS B 1 219 ? -8.266 44.781 2.041 1 95.94 219 LYS B N 1
ATOM 4126 C CA . LYS B 1 219 ? -8.812 43.938 0.985 1 95.94 219 LYS B CA 1
ATOM 4127 C C . LYS B 1 219 ? -7.906 42.75 0.717 1 95.94 219 LYS B C 1
ATOM 4129 O O . LYS B 1 219 ? -8.383 41.625 0.582 1 95.94 219 LYS B O 1
ATOM 4134 N N . TYR B 1 220 ? -6.68 43.062 0.631 1 92.12 220 TYR B N 1
ATOM 4135 C CA . TYR B 1 220 ? -5.668 42.062 0.385 1 92.12 220 TYR B CA 1
ATOM 4136 C C . TYR B 1 220 ? -5.672 41 1.49 1 92.12 220 TYR B C 1
ATOM 4138 O O . TYR B 1 220 ? -5.707 39.812 1.214 1 92.12 220 TYR B O 1
ATOM 4146 N N . PHE B 1 221 ? -5.605 41.469 2.717 1 94.06 221 PHE B N 1
ATOM 4147 C CA . PHE B 1 221 ? -5.512 40.562 3.867 1 94.06 221 PHE B CA 1
ATOM 4148 C C . PHE B 1 221 ? -6.734 39.656 3.957 1 94.06 221 PHE B C 1
ATOM 4150 O O . PHE B 1 221 ? -6.613 38.469 4.215 1 94.06 221 PHE B O 1
ATOM 4157 N N . LYS B 1 222 ? -7.867 40.219 3.742 1 93.12 222 LYS B N 1
ATOM 4158 C CA . LYS B 1 222 ? -9.102 39.438 3.766 1 93.12 222 LYS B CA 1
ATOM 4159 C C . LYS B 1 222 ? -9.109 38.375 2.66 1 93.12 222 LYS B C 1
ATOM 4161 O O . LYS B 1 222 ? -9.531 37.25 2.879 1 93.12 222 LYS B O 1
ATOM 4166 N N . ALA B 1 223 ? -8.633 38.781 1.562 1 88.69 223 ALA B N 1
ATOM 4167 C CA . ALA B 1 223 ? -8.57 37.875 0.438 1 88.69 223 ALA B CA 1
ATOM 4168 C C . ALA B 1 223 ? -7.625 36.719 0.737 1 88.69 223 ALA B C 1
ATOM 4170 O O . ALA B 1 223 ? -7.887 35.562 0.347 1 88.69 223 ALA B O 1
ATOM 4171 N N . GLN B 1 224 ? -6.535 37.031 1.445 1 87 224 GLN B N 1
ATOM 4172 C CA . GLN B 1 224 ? -5.5 36.031 1.712 1 87 224 GLN B CA 1
ATOM 4173 C C . GLN B 1 224 ? -5.891 35.125 2.877 1 87 224 GLN B C 1
ATOM 4175 O O . GLN B 1 224 ? -5.527 33.938 2.904 1 87 224 GLN B O 1
ATOM 4180 N N . THR B 1 225 ? -6.59 35.688 3.861 1 89.88 225 THR B N 1
ATOM 4181 C CA . THR B 1 225 ? -6.77 34.969 5.113 1 89.88 225 THR B CA 1
ATOM 4182 C C . THR B 1 225 ? -8.242 34.625 5.332 1 89.88 225 THR B C 1
ATOM 4184 O O . THR B 1 225 ? -8.586 33.875 6.262 1 89.88 225 THR B O 1
ATOM 4187 N N . GLN B 1 226 ? -9.133 35.156 4.539 1 88.88 226 GLN B N 1
ATOM 4188 C CA . GLN B 1 226 ? -10.578 34.969 4.59 1 88.88 226 GLN B CA 1
ATOM 4189 C C . GLN B 1 226 ? -11.18 35.625 5.824 1 88.88 226 GLN B C 1
ATOM 4191 O O . GLN B 1 226 ? -12.312 35.312 6.211 1 88.88 226 GLN B O 1
ATOM 4196 N N . LYS B 1 227 ? -10.383 36.469 6.438 1 92.25 227 LYS B N 1
ATOM 4197 C CA . LYS B 1 227 ? -10.852 37.25 7.59 1 92.25 227 LYS B CA 1
ATOM 4198 C C . LYS B 1 227 ? -10.258 38.656 7.594 1 92.25 227 LYS B C 1
ATOM 4200 O O . LYS B 1 227 ? -9.266 38.906 6.918 1 92.25 227 LYS B O 1
ATOM 4205 N N . THR B 1 228 ? -10.914 39.531 8.367 1 95.44 228 THR B N 1
ATOM 4206 C CA . THR B 1 228 ? -10.352 40.875 8.508 1 95.44 228 THR B CA 1
ATOM 4207 C C . THR B 1 228 ? -9.094 40.844 9.383 1 95.44 228 THR B C 1
ATOM 4209 O O . THR B 1 228 ? -8.891 39.906 10.148 1 95.44 228 THR B O 1
ATOM 4212 N N . PHE B 1 229 ? -8.328 41.906 9.219 1 96.12 229 PHE B N 1
ATOM 4213 C CA . PHE B 1 229 ? -7.102 42 10 1 96.12 229 PHE B CA 1
ATOM 4214 C C . PHE B 1 229 ? -7.406 41.969 11.492 1 96.12 229 PHE B C 1
ATOM 4216 O O . PHE B 1 229 ? -6.758 41.25 12.242 1 96.12 229 PHE B O 1
ATOM 4223 N N . THR B 1 230 ? -8.383 42.656 11.922 1 94.88 230 THR B N 1
ATOM 4224 C CA . THR B 1 230 ? -8.758 42.719 13.328 1 94.88 230 THR B CA 1
ATOM 4225 C C . THR B 1 230 ? -9.188 41.344 13.844 1 94.88 230 THR B C 1
ATOM 4227 O O . THR B 1 230 ? -8.805 40.938 14.945 1 94.88 230 THR B O 1
ATOM 4230 N N . HIS B 1 231 ? -9.969 40.688 13.039 1 94.81 231 HIS B N 1
ATOM 4231 C CA . HIS B 1 231 ? -10.414 39.375 13.43 1 94.81 231 HIS B CA 1
ATOM 4232 C C . HIS B 1 231 ? -9.234 38.406 13.586 1 94.81 231 HIS B C 1
ATOM 4234 O O . HIS B 1 231 ? -9.203 37.594 14.508 1 94.81 231 HIS B O 1
ATOM 4240 N N . PHE B 1 232 ? -8.328 38.562 12.656 1 95.44 232 PHE B N 1
ATOM 4241 C CA . PHE B 1 232 ? -7.145 37.719 12.695 1 95.44 232 PHE B CA 1
ATOM 4242 C C . PHE B 1 232 ? -6.34 37.969 13.961 1 95.44 232 PHE B C 1
ATOM 4244 O O . PHE B 1 232 ? -5.969 37 14.664 1 95.44 232 PHE B O 1
ATOM 4251 N N . VAL B 1 233 ? -6.055 39.188 14.273 1 96.56 233 VAL B N 1
ATOM 4252 C CA . VAL B 1 233 ? -5.281 39.562 15.453 1 96.56 233 VAL B CA 1
ATOM 4253 C C . VAL B 1 233 ? -6.004 39.094 16.719 1 96.56 233 VAL B C 1
ATOM 4255 O O . VAL B 1 233 ? -5.379 38.562 17.641 1 96.56 233 VAL B O 1
ATOM 4258 N N . ASN B 1 234 ? -7.301 39.281 16.75 1 96.19 234 ASN B N 1
ATOM 4259 C CA . ASN B 1 234 ? -8.078 38.844 17.891 1 96.19 234 ASN B CA 1
ATOM 4260 C C . ASN B 1 234 ? -8.031 37.312 18.078 1 96.19 234 ASN B C 1
ATOM 4262 O O . ASN B 1 234 ? -8.016 36.812 19.203 1 96.19 234 ASN B O 1
ATOM 4266 N N . GLU B 1 235 ? -8.055 36.656 16.969 1 95.31 235 GLU B N 1
ATOM 4267 C CA . GLU B 1 235 ? -7.938 35.188 17.016 1 95.31 235 GLU B CA 1
ATOM 4268 C C . GLU B 1 235 ? -6.613 34.75 17.641 1 95.31 235 GLU B C 1
ATOM 4270 O O . GLU B 1 235 ? -6.574 33.844 18.469 1 95.31 235 GLU B O 1
ATOM 4275 N N . VAL B 1 236 ? -5.547 35.406 17.219 1 96.44 236 VAL B N 1
ATOM 4276 C CA . VAL B 1 236 ? -4.227 35.125 17.781 1 96.44 236 VAL B CA 1
ATOM 4277 C C . VAL B 1 236 ? -4.234 35.438 19.281 1 96.44 236 VAL B C 1
ATOM 4279 O O . VAL B 1 236 ? -3.74 34.625 20.078 1 96.44 236 VAL B O 1
ATOM 4282 N N . ARG B 1 237 ? -4.82 36.531 19.641 1 97 237 ARG B N 1
ATOM 4283 C CA . ARG B 1 237 ? -4.883 36.938 21.031 1 97 237 ARG B CA 1
ATOM 4284 C C . ARG B 1 237 ? -5.691 35.969 21.875 1 97 237 ARG B C 1
ATOM 4286 O O . ARG B 1 237 ? -5.316 35.656 23 1 97 237 ARG B O 1
ATOM 4293 N N . ILE B 1 238 ? -6.789 35.531 21.344 1 96.31 238 ILE B N 1
ATOM 4294 C CA . ILE B 1 238 ? -7.629 34.562 22.062 1 96.31 238 ILE B CA 1
ATOM 4295 C C . ILE B 1 238 ? -6.859 33.25 22.281 1 96.31 238 ILE B C 1
ATOM 4297 O O . ILE B 1 238 ? -6.961 32.656 23.344 1 96.31 238 ILE B O 1
ATOM 4301 N N . GLY B 1 239 ? -6.141 32.844 21.266 1 94.56 239 GLY B N 1
ATOM 4302 C CA . GLY B 1 239 ? -5.289 31.688 21.453 1 94.56 239 GLY B CA 1
ATOM 4303 C C . GLY B 1 239 ? -4.332 31.828 22.625 1 94.56 239 GLY B C 1
ATOM 4304 O O . GLY B 1 239 ? -4.18 30.906 23.422 1 94.56 239 GLY B O 1
ATOM 4305 N N . TYR B 1 240 ? -3.764 32.906 22.688 1 94.38 240 TYR B N 1
ATOM 4306 C CA . TYR B 1 240 ? -2.836 33.188 23.766 1 94.38 240 TYR B CA 1
ATOM 4307 C C . TYR B 1 240 ? -3.566 33.281 25.109 1 94.38 240 TYR B C 1
ATOM 4309 O O . TYR B 1 240 ? -3.057 32.781 26.125 1 94.38 240 TYR B O 1
ATOM 4317 N N . ALA B 1 241 ? -4.703 33.812 25.062 1 95.75 241 ALA B N 1
ATOM 4318 C CA . ALA B 1 241 ? -5.516 33.906 26.266 1 95.75 241 ALA B CA 1
ATOM 4319 C C . ALA B 1 241 ? -5.836 32.5 26.812 1 95.75 241 ALA B C 1
ATOM 4321 O O . ALA B 1 241 ? -5.781 32.281 28.016 1 95.75 241 ALA B O 1
ATOM 4322 N N . CYS B 1 242 ? -6.188 31.688 25.922 1 94.19 242 CYS B N 1
ATOM 4323 C CA . CYS B 1 242 ? -6.48 30.312 26.328 1 94.19 242 CYS B CA 1
ATOM 4324 C C . CYS B 1 242 ? -5.277 29.672 27.016 1 94.19 242 CYS B C 1
ATOM 4326 O O . CYS B 1 242 ? -5.438 28.953 28.016 1 94.19 242 CYS B O 1
ATOM 4328 N N . LYS B 1 243 ? -4.176 29.953 26.578 1 91.75 243 LYS B N 1
ATOM 4329 C CA . LYS B 1 243 ? -2.951 29.453 27.203 1 91.75 243 LYS B CA 1
ATOM 4330 C C . LYS B 1 243 ? -2.766 30.031 28.594 1 91.75 243 LYS B C 1
ATOM 4332 O O . LYS B 1 243 ? -2.395 29.312 29.531 1 91.75 243 LYS B O 1
ATOM 4337 N N . LEU B 1 244 ? -3.059 31.266 28.688 1 93.44 244 LEU B N 1
ATOM 4338 C CA . LEU B 1 244 ? -2.891 31.969 29.969 1 93.44 244 LEU B CA 1
ATOM 4339 C C . LEU B 1 244 ? -3.865 31.438 31 1 93.44 244 LEU B C 1
ATOM 4341 O O . LEU B 1 244 ? -3.561 31.422 32.188 1 93.44 244 LEU B O 1
ATOM 4345 N N . LEU B 1 245 ? -4.938 30.953 30.547 1 94 245 LEU B N 1
ATOM 4346 C CA . LEU B 1 245 ? -6 30.531 31.438 1 94 245 LEU B CA 1
ATOM 4347 C C . LEU B 1 245 ? -5.625 29.234 32.156 1 94 245 LEU B C 1
ATOM 4349 O O . LEU B 1 245 ? -6.25 28.859 33.156 1 94 245 LEU B O 1
ATOM 4353 N N . TYR B 1 246 ? -4.66 28.625 31.625 1 89.12 246 TYR B N 1
ATOM 4354 C CA . TYR B 1 246 ? -4.152 27.438 32.312 1 89.12 246 TYR B CA 1
ATOM 4355 C C . TYR B 1 246 ? -3.486 27.828 33.625 1 89.12 246 TYR B C 1
ATOM 4357 O O . TYR B 1 246 ? -3.365 27 34.531 1 89.12 246 TYR B O 1
ATOM 4365 N N . ASN B 1 247 ? -2.979 29.062 33.656 1 88.62 247 ASN B N 1
ATOM 4366 C CA . ASN B 1 247 ? -2.408 29.594 34.906 1 88.62 247 ASN B CA 1
ATOM 4367 C C . ASN B 1 247 ? -3.494 30.047 35.875 1 88.62 247 ASN B C 1
ATOM 4369 O O . ASN B 1 247 ? -4.059 31.125 35.719 1 88.62 247 ASN B O 1
ATOM 4373 N N . ASP B 1 248 ? -3.574 29.469 36.969 1 86.12 248 ASP B N 1
ATOM 4374 C CA . ASP B 1 248 ? -4.668 29.656 37.906 1 86.12 248 ASP B CA 1
ATOM 4375 C C . ASP B 1 248 ? -4.52 30.984 38.625 1 86.12 248 ASP B C 1
ATOM 4377 O O . ASP B 1 248 ? -5.488 31.5 39.188 1 86.12 248 ASP B O 1
ATOM 4381 N N . SER B 1 249 ? -3.475 31.531 38.625 1 92.12 249 SER B N 1
ATOM 4382 C CA . SER B 1 249 ? -3.227 32.75 39.406 1 92.12 249 SER B CA 1
ATOM 4383 C C . SER B 1 249 ? -3.703 34 38.656 1 92.12 249 SER B C 1
ATOM 4385 O O . SER B 1 249 ? -3.822 35.062 39.25 1 92.12 249 SER B O 1
ATOM 4387 N N . LEU B 1 250 ? -4.023 33.812 37.469 1 94.5 250 LEU B N 1
ATOM 4388 C CA . LEU B 1 250 ? -4.426 35 36.688 1 94.5 250 LEU B CA 1
ATOM 4389 C C . LEU B 1 250 ? -5.941 35.156 36.688 1 94.5 250 LEU B C 1
ATOM 4391 O O . LEU B 1 250 ? -6.676 34.188 36.531 1 94.5 250 LEU B O 1
ATOM 4395 N N . SER B 1 251 ? -6.359 36.344 36.906 1 95.31 251 SER B N 1
ATOM 4396 C CA . SER B 1 251 ? -7.777 36.656 36.781 1 95.31 251 SER B CA 1
ATOM 4397 C C . SER B 1 251 ? -8.164 36.812 35.312 1 95.31 251 SER B C 1
ATOM 4399 O O . SER B 1 251 ? -7.301 36.969 34.438 1 95.31 251 SER B O 1
ATOM 4401 N N . ILE B 1 252 ? -9.438 36.781 35.094 1 96.06 252 ILE B N 1
ATOM 4402 C CA . ILE B 1 252 ? -9.938 36.938 33.719 1 96.06 252 ILE B CA 1
ATOM 4403 C C . ILE B 1 252 ? -9.523 38.312 33.188 1 96.06 252 ILE B C 1
ATOM 4405 O O . ILE B 1 252 ? -9.164 38.438 32 1 96.06 252 ILE B O 1
ATOM 4409 N N . SER B 1 253 ? -9.586 39.25 34 1 96.44 253 SER B N 1
ATOM 4410 C CA . SER B 1 253 ? -9.195 40.594 33.594 1 96.44 253 SER B CA 1
ATOM 4411 C C . SER B 1 253 ? -7.715 40.656 33.25 1 96.44 253 SER B C 1
ATOM 4413 O O . SER B 1 253 ? -7.34 41.25 32.25 1 96.44 253 SER B O 1
ATOM 4415 N N . GLN B 1 254 ? -6.918 40.031 34.031 1 96.69 254 GLN B N 1
ATOM 4416 C CA . GLN B 1 254 ? -5.484 40 33.75 1 96.69 254 GLN B CA 1
ATOM 4417 C C . GLN B 1 254 ? -5.207 39.281 32.406 1 96.69 254 GLN B C 1
ATOM 4419 O O . GLN B 1 254 ? -4.371 39.75 31.625 1 96.69 254 GLN B O 1
ATOM 4424 N N . VAL B 1 255 ? -5.895 38.188 32.219 1 97.25 255 VAL B N 1
ATOM 4425 C CA . VAL B 1 255 ? -5.746 37.438 30.984 1 97.25 255 VAL B CA 1
ATOM 4426 C C . VAL B 1 255 ? -6.152 38.312 29.797 1 97.25 255 VAL B C 1
ATOM 4428 O O . VAL B 1 255 ? -5.477 38.344 28.766 1 97.25 255 VAL B O 1
ATOM 4431 N N . CYS B 1 256 ? -7.227 39.062 29.938 1 97.19 256 CYS B N 1
ATOM 4432 C CA . CYS B 1 256 ? -7.723 39.969 28.906 1 97.19 256 CYS B CA 1
ATOM 4433 C C . CYS B 1 256 ? -6.648 40.938 28.484 1 97.19 256 CYS B C 1
ATOM 4435 O O . CYS B 1 256 ? -6.301 41.031 27.312 1 97.19 256 CYS B O 1
ATOM 4437 N N . PHE B 1 257 ? -6.016 41.562 29.438 1 96.88 257 PHE B N 1
ATOM 4438 C CA . PHE B 1 257 ? -5.074 42.625 29.141 1 96.88 257 PHE B CA 1
ATOM 4439 C C . PHE B 1 257 ? -3.729 42.031 28.703 1 96.88 257 PHE B C 1
ATOM 4441 O O . PHE B 1 257 ? -3.08 42.594 27.812 1 96.88 257 PHE B O 1
ATOM 4448 N N . ARG B 1 258 ? -3.365 40.969 29.219 1 95.5 258 ARG B N 1
ATOM 4449 C CA . ARG B 1 258 ? -2.094 40.344 28.875 1 95.5 258 ARG B CA 1
ATOM 4450 C C . ARG B 1 258 ? -2.139 39.75 27.469 1 95.5 258 ARG B C 1
ATOM 4452 O O . ARG B 1 258 ? -1.104 39.625 26.812 1 95.5 258 ARG B O 1
ATOM 4459 N N . SER B 1 259 ? -3.293 39.469 27.078 1 96.56 259 SER B N 1
ATOM 4460 C CA . SER B 1 259 ? -3.432 38.844 25.75 1 96.56 259 SER B CA 1
ATOM 4461 C C . SER B 1 259 ? -3.512 39.938 24.672 1 96.56 259 SER B C 1
ATOM 4463 O O . SER B 1 259 ? -3.51 39.625 23.469 1 96.56 259 SER B O 1
ATOM 4465 N N . GLY B 1 260 ? -3.654 41.188 25.062 1 96.38 260 GLY B N 1
ATOM 4466 C CA . GLY B 1 260 ? -3.584 42.281 24.094 1 96.38 260 GLY B CA 1
ATOM 4467 C C . GLY B 1 260 ? -4.902 43 23.922 1 96.38 260 GLY B C 1
ATOM 4468 O O . GLY B 1 260 ? -4.996 43.938 23.141 1 96.38 260 GLY B O 1
ATOM 4469 N N . PHE B 1 261 ? -5.945 42.562 24.688 1 96.94 261 PHE B N 1
ATOM 4470 C CA . PHE B 1 261 ? -7.219 43.25 24.656 1 96.94 261 PHE B CA 1
ATOM 4471 C C . PHE B 1 261 ? -7.199 44.469 25.594 1 96.94 261 PHE B C 1
ATOM 4473 O O . PHE B 1 261 ? -6.461 44.469 26.578 1 96.94 261 PHE B O 1
ATOM 4480 N N . ASN B 1 262 ? -8.008 45.438 25.281 1 94.44 262 ASN B N 1
ATOM 4481 C CA . ASN B 1 262 ? -8.039 46.625 26.125 1 94.44 262 ASN B CA 1
ATOM 4482 C C . ASN B 1 262 ? -9.438 46.875 26.703 1 94.44 262 ASN B C 1
ATOM 4484 O O . ASN B 1 262 ? -9.68 47.875 27.328 1 94.44 262 ASN B O 1
ATOM 4488 N N . ASN B 1 263 ? -10.258 45.906 26.422 1 94.12 263 ASN B N 1
ATOM 4489 C CA . ASN B 1 263 ? -11.656 46 26.828 1 94.12 263 ASN B CA 1
ATOM 4490 C C . ASN B 1 263 ? -12.242 44.625 27.141 1 94.12 263 ASN B C 1
ATOM 4492 O O . ASN B 1 263 ? -12.273 43.719 26.281 1 94.12 263 ASN B O 1
ATOM 4496 N N . LEU B 1 264 ? -12.812 44.5 28.391 1 96.06 264 LEU B N 1
ATOM 4497 C CA . LEU B 1 264 ? -13.297 43.188 28.859 1 96.06 264 LEU B CA 1
ATOM 4498 C C . LEU B 1 264 ? -14.5 42.719 28.047 1 96.06 264 LEU B C 1
ATOM 4500 O O . LEU B 1 264 ? -14.672 41.531 27.797 1 96.06 264 LEU B O 1
ATOM 4504 N N . THR B 1 265 ? -15.32 43.656 27.719 1 96.5 265 THR B N 1
ATOM 4505 C CA . THR B 1 265 ? -16.5 43.312 26.938 1 96.5 265 THR B CA 1
ATOM 4506 C C . THR B 1 265 ? -16.109 42.75 25.578 1 96.5 265 THR B C 1
ATOM 4508 O O . THR B 1 265 ? -16.641 41.719 25.156 1 96.5 265 THR B O 1
ATOM 4511 N N . ASN B 1 266 ? -15.164 43.406 24.969 1 96.06 266 ASN B N 1
ATOM 4512 C CA . ASN B 1 266 ? -14.664 42.938 23.688 1 96.06 266 ASN B CA 1
ATOM 4513 C C . ASN B 1 266 ? -13.969 41.594 23.812 1 96.06 266 ASN B C 1
ATOM 4515 O O . ASN B 1 266 ? -14.125 40.75 22.938 1 96.06 266 ASN B O 1
ATOM 4519 N N . PHE B 1 267 ? -13.203 41.469 24.875 1 97.69 267 PHE B N 1
ATOM 4520 C CA . PHE B 1 267 ? -12.508 40.219 25.141 1 97.69 267 PHE B CA 1
ATOM 4521 C C . PHE B 1 267 ? -13.508 39.062 25.297 1 97.69 267 PHE B C 1
ATOM 4523 O O . PHE B 1 267 ? -13.383 38.031 24.641 1 97.69 267 PHE B O 1
ATOM 4530 N N . ASN B 1 268 ? -14.477 39.25 26.094 1 97 268 ASN B N 1
ATOM 4531 C CA . ASN B 1 268 ? -15.461 38.219 26.359 1 97 268 ASN B CA 1
ATOM 4532 C C . ASN B 1 268 ? -16.234 37.812 25.109 1 97 268 ASN B C 1
ATOM 4534 O O . ASN B 1 268 ? -16.516 36.656 24.891 1 97 268 ASN B O 1
ATOM 4538 N N . ARG B 1 269 ? -16.531 38.781 24.359 1 96.69 269 ARG B N 1
ATOM 4539 C CA . ARG B 1 269 ? -17.281 38.531 23.125 1 96.69 269 ARG B CA 1
ATOM 4540 C C . ARG B 1 269 ? -16.453 37.688 22.141 1 96.69 269 ARG B C 1
ATOM 4542 O O . ARG B 1 269 ? -16.938 36.719 21.594 1 96.69 269 ARG B O 1
ATOM 4549 N N . ASN B 1 270 ? -15.234 38.125 21.906 1 96.06 270 ASN B N 1
ATOM 4550 C CA . ASN B 1 270 ? -14.352 37.406 20.984 1 96.06 270 ASN B CA 1
ATOM 4551 C C . ASN B 1 270 ? -14.031 36 21.5 1 96.06 270 ASN B C 1
ATOM 4553 O O . ASN B 1 270 ? -13.992 35.031 20.719 1 96.06 270 ASN B O 1
ATOM 4557 N N . PHE B 1 271 ? -13.773 35.875 22.797 1 97.19 271 PHE B N 1
ATOM 4558 C CA . PHE B 1 271 ? -13.461 34.594 23.391 1 97.19 271 PHE B CA 1
ATOM 4559 C C . PHE B 1 271 ? -14.594 33.594 23.156 1 97.19 271 PHE B C 1
ATOM 4561 O O . PHE B 1 271 ? -14.352 32.469 22.719 1 97.19 271 PHE B O 1
ATOM 4568 N N . LYS B 1 272 ? -15.758 34.031 23.375 1 95.62 272 LYS B N 1
ATOM 4569 C CA . LYS B 1 272 ? -16.922 33.188 23.172 1 95.62 272 LYS B CA 1
ATOM 4570 C C . LYS B 1 272 ? -17.109 32.844 21.703 1 95.62 272 LYS B C 1
ATOM 4572 O O . LYS B 1 272 ? -17.484 31.719 21.375 1 95.62 272 LYS B O 1
ATOM 4577 N N . HIS B 1 273 ? -16.906 33.812 20.953 1 93.75 273 HIS B N 1
ATOM 4578 C CA . HIS B 1 273 ? -17.047 33.594 19.516 1 93.75 273 HIS B CA 1
ATOM 4579 C C . HIS B 1 273 ? -16.109 32.5 19.031 1 93.75 273 HIS B C 1
ATOM 4581 O O . HIS B 1 273 ? -16.531 31.609 18.297 1 93.75 273 HIS B O 1
ATOM 4587 N N . TYR B 1 274 ? -14.867 32.531 19.438 1 90.69 274 TYR B N 1
ATOM 4588 C CA . TYR B 1 274 ? -13.836 31.625 18.906 1 90.69 274 TYR B CA 1
ATOM 4589 C C . TYR B 1 274 ? -13.867 30.281 19.625 1 90.69 274 TYR B C 1
ATOM 4591 O O . TYR B 1 274 ? -13.625 29.25 19 1 90.69 274 TYR B O 1
ATOM 4599 N N . THR B 1 275 ? -14.164 30.234 20.922 1 91.62 275 THR B N 1
ATOM 4600 C CA . THR B 1 275 ? -14.07 29 21.688 1 91.62 275 THR B CA 1
ATOM 4601 C C . THR B 1 275 ? -15.453 28.422 21.953 1 91.62 275 THR B C 1
ATOM 4603 O O . THR B 1 275 ? -15.578 27.266 22.359 1 91.62 275 THR B O 1
ATOM 4606 N N . LYS B 1 276 ? -16.469 29.234 21.812 1 93.19 276 LYS B N 1
ATOM 4607 C CA . LYS B 1 276 ? -17.875 28.875 21.953 1 93.19 276 LYS B CA 1
ATOM 4608 C C . LYS B 1 276 ? -18.281 28.812 23.422 1 93.19 276 LYS B C 1
ATOM 4610 O O . LYS B 1 276 ? -19.422 28.469 23.75 1 93.19 276 LYS B O 1
ATOM 4615 N N . ILE B 1 277 ? -17.391 29.203 24.328 1 93.69 277 ILE B N 1
ATOM 4616 C CA . ILE B 1 277 ? -17.703 29.281 25.75 1 93.69 277 ILE B CA 1
ATOM 4617 C C . ILE B 1 277 ? -17.062 30.547 26.344 1 93.69 277 ILE B C 1
ATOM 4619 O O . ILE B 1 277 ? -16.188 31.156 25.703 1 93.69 277 ILE B O 1
ATOM 4623 N N . SER B 1 278 ? -17.484 30.875 27.516 1 95.75 278 SER B N 1
ATOM 4624 C CA . SER B 1 278 ? -16.906 32.062 28.172 1 95.75 278 SER B CA 1
ATOM 4625 C C . SER B 1 278 ? -15.531 31.75 28.75 1 95.75 278 SER B C 1
ATOM 4627 O O . SER B 1 278 ? -15.203 30.578 29.016 1 95.75 278 SER B O 1
ATOM 4629 N N . PRO B 1 279 ? -14.766 32.844 28.953 1 95.25 279 PRO B N 1
ATOM 4630 C CA . PRO B 1 279 ? -13.469 32.594 29.578 1 95.25 279 PRO B CA 1
ATOM 4631 C C . PRO B 1 279 ? -13.594 31.906 30.938 1 95.25 279 PRO B C 1
ATOM 4633 O O . PRO B 1 279 ? -12.781 31.031 31.266 1 95.25 279 PRO B O 1
ATOM 4636 N N . SER B 1 280 ? -14.57 32.312 31.688 1 93.88 280 SER B N 1
ATOM 4637 C CA . SER B 1 280 ? -14.773 31.719 33 1 93.88 280 SER B CA 1
ATOM 4638 C C . SER B 1 280 ? -15.109 30.234 32.875 1 93.88 280 SER B C 1
ATOM 4640 O O . SER B 1 280 ? -14.578 29.422 33.656 1 93.88 280 SER B O 1
ATOM 4642 N N . ASP B 1 281 ? -15.945 29.922 32 1 94.06 281 ASP B N 1
ATOM 4643 C CA . ASP B 1 281 ? -16.312 28.531 31.766 1 94.06 281 ASP B CA 1
ATOM 4644 C C . ASP B 1 281 ? -15.117 27.719 31.266 1 94.06 281 ASP B C 1
ATOM 4646 O O . ASP B 1 281 ? -14.945 26.547 31.641 1 94.06 281 ASP B O 1
ATOM 4650 N N . PHE B 1 282 ? -14.414 28.344 30.422 1 93.44 282 PHE B N 1
ATOM 4651 C CA . PHE B 1 282 ? -13.211 27.703 29.906 1 93.44 282 PHE B CA 1
ATOM 4652 C C . PHE B 1 282 ? -12.25 27.375 31.047 1 93.44 282 PHE B C 1
ATOM 4654 O O . PHE B 1 282 ? -11.727 26.25 31.109 1 93.44 282 PHE B O 1
ATOM 4661 N N . LYS B 1 283 ? -11.992 28.266 31.875 1 91.62 283 LYS B N 1
ATOM 4662 C CA . LYS B 1 283 ? -11.109 28.078 33.031 1 91.62 283 LYS B CA 1
ATOM 4663 C C . LYS B 1 283 ? -11.617 26.969 33.938 1 91.62 283 LYS B C 1
ATOM 4665 O O . LYS B 1 283 ? -10.828 26.172 34.469 1 91.62 283 LYS B O 1
ATOM 4670 N N . LYS B 1 284 ? -12.859 26.906 34.062 1 89.62 284 LYS B N 1
ATOM 4671 C CA . LYS B 1 284 ? -13.477 25.859 34.906 1 89.62 284 LYS B CA 1
ATOM 4672 C C . LYS B 1 284 ? -13.258 24.484 34.281 1 89.62 284 LYS B C 1
ATOM 4674 O O . LYS B 1 284 ? -13.039 23.516 35 1 89.62 284 LYS B O 1
ATOM 4679 N N . LYS B 1 285 ? -13.398 24.469 33 1 87.38 285 LYS B N 1
ATOM 4680 C CA . LYS B 1 285 ? -13.234 23.219 32.281 1 87.38 285 LYS B CA 1
ATOM 4681 C C . LYS B 1 285 ? -11.797 22.703 32.375 1 87.38 285 LYS B C 1
ATOM 4683 O O . LYS B 1 285 ? -11.555 21.5 32.344 1 87.38 285 LYS B O 1
ATOM 4688 N N . LEU B 1 286 ? -10.969 23.641 32.406 1 82.5 286 LEU B N 1
ATOM 4689 C CA . LEU B 1 286 ? -9.562 23.266 32.5 1 82.5 286 LEU B CA 1
ATOM 4690 C C . LEU B 1 286 ? -9.258 22.656 33.875 1 82.5 286 LEU B C 1
ATOM 4692 O O . LEU B 1 286 ? -8.281 21.922 34.031 1 82.5 286 LEU B O 1
ATOM 4696 N N . LYS B 1 287 ? -9.914 23.062 35.031 1 72.06 287 LYS B N 1
ATOM 4697 C CA . LYS B 1 287 ? -9.703 22.578 36.375 1 72.06 287 LYS B CA 1
ATOM 4698 C C . LYS B 1 287 ? -10.234 21.156 36.531 1 72.06 287 LYS B C 1
ATOM 4700 O O . LYS B 1 287 ? -9.836 20.422 37.438 1 72.06 287 LYS B O 1
ATOM 4705 N N . ILE B 1 288 ? -11.086 20.75 35.562 1 62.44 288 ILE B N 1
ATOM 4706 C CA . ILE B 1 288 ? -11.609 19.391 35.719 1 62.44 288 ILE B CA 1
ATOM 4707 C C . ILE B 1 288 ? -10.703 18.406 35 1 62.44 288 ILE B C 1
ATOM 4709 O O . ILE B 1 288 ? -10.281 18.641 33.844 1 62.44 288 ILE B O 1
#

Nearest PDB structures (foldseek):
  3oou-assembly1_A  TM=9.267E-01  e=1.261E-06  Listeria innocua
  3lsg-assembly1_A  TM=8.959E-01  e=1.056E-05  Fusobacterium nucleatum subsp. nucleatum
  3w6v-assembly1_A  TM=9.079E-01  e=4.522E-05  Streptomyces griseus
  3oio-assembly1_A  TM=8.829E-01  e=3.616E-05  Chromobacterium violaceum
  1xs9-assembly1_A  TM=7.564E-01  e=3.616E-05  Escherichia coli

Secondary structure (DSSP, 8-state):
--------TTT-SSSEEEEEEEESS--PPSB--SSEEEEEEEE--EEEEETTEEEEE-TT-EEEE-TT--EEEEE-GGGGSTT----EEEEEEEE--TTB-HHHHTSGGGHHHHHHHHHHTT-EEE-HHHHHHHHHHHHHHHH--HHHHHHHHHHHHHHHHT---EEE-SPTT------HHHHHHHHHHHHHHHHHTTS---HHHHHHHTTS-HHHHHHHHHHHHSS-HHHHHHHHHHHHHHHHTT-TT--HHHHHHHTT-S-HHHHHHHHHHHHSS-HHHHHHHHH-/--------TTT-SSSEEEEEEEESS--PPSB--SSEEEEEEEE--EEEEETTEEEEE-TT-EEEE-TT--EEEEE-GGGGSTT----EEEEEEEE--TTB-HHHHTSGGGHHHHHHHHHHTT-EEE-HHHHHHHHHHHHHHHH--HHHHHHHHHHHHHHHHT---EEE-SPTT------HHHHHHHHHHHHHHHHHTTS---HHHHHHHTTS-HHHHHHHHHHHHSS-HHHHHHHHHHHHHHHHTT-TT--HHHHHHHTT-S-HHHHHHHHHHHHSS-HHHHHHHHH-

Organism: NCBI:txid1503925

Radius of gyration: 34.24 Å; Cα contacts (8 Å, |Δi|>4): 935; chains: 2; bounding box: 38×104×80 Å

Solvent-accessible surface area (backbone atoms only — not comparable to full-atom values): 30394 Å² total; per-residue (Å²): 132,69,47,67,53,67,59,53,69,77,63,54,85,45,62,61,43,75,46,75,45,77,41,52,58,65,79,62,64,60,34,42,44,81,42,29,38,36,41,38,30,66,31,47,47,30,40,33,35,38,65,55,24,76,43,73,45,38,57,70,39,34,37,35,34,22,50,55,40,41,34,34,53,41,53,43,72,66,43,72,42,87,86,49,88,57,55,31,30,32,43,40,35,37,34,63,64,78,43,46,35,68,69,50,50,68,27,78,61,29,42,49,48,38,51,40,52,56,42,24,46,31,22,27,39,43,37,70,70,57,36,56,52,43,54,55,47,50,58,49,37,72,74,42,58,47,58,60,22,51,50,42,52,51,48,45,51,50,53,56,32,74,48,80,51,55,45,66,51,23,58,90,78,71,68,77,81,66,49,34,67,52,42,55,44,50,33,54,51,49,52,49,43,77,74,39,44,52,44,92,73,55,61,62,59,56,12,49,74,58,72,38,53,52,71,57,31,49,54,50,43,22,72,71,44,75,39,47,65,67,58,49,49,48,50,53,23,42,50,49,28,57,59,47,50,70,42,80,85,56,49,70,67,53,37,36,45,67,23,33,41,92,43,67,69,59,39,48,50,52,35,22,68,77,72,70,42,45,65,69,56,49,41,53,56,67,78,100,131,69,49,67,53,69,62,52,68,79,62,54,86,45,62,61,41,76,46,76,44,75,42,53,56,66,78,62,65,62,33,44,44,80,42,29,38,35,41,37,30,66,31,48,50,29,40,32,36,38,64,57,23,78,42,72,45,37,58,68,38,33,37,35,32,23,50,55,42,42,33,36,53,41,54,43,72,67,42,74,41,88,86,49,88,58,57,30,32,30,43,40,35,38,35,62,64,78,43,47,35,68,69,50,52,68,27,79,62,28,43,49,47,39,50,40,54,58,41,23,46,30,21,28,40,44,37,70,69,57,35,57,52,42,52,54,48,49,56,49,38,72,74,42,59,47,59,60,23,51,49,41,50,50,49,46,50,50,55,58,32,73,50,82,49,55,45,65,50,23,58,91,78,72,67,77,80,66,49,36,67,52,44,54,43,51,34,53,50,50,54,50,44,75,74,39,46,52,44,90,75,56,62,61,60,54,13,50,74,59,72,37,53,51,69,56,33,50,56,49,44,22,71,72,45,76,37,48,66,65,57,50,50,48,50,54,21,42,50,49,28,58,58,47,50,71,42,80,87,56,50,72,67,55,37,36,45,66,23,32,40,90,43,68,69,59,39,47,51,51,36,22,67,76,70,70,42,44,65,69,57,49,40,52,55,67,76,98

InterPro domains:
  IPR009057 Homedomain-like superfamily [SSF46689] (183-234)
  IPR009057 Homedomain-like superfamily [SSF46689] (236-285)
  IPR011051 RmlC-like cupin domain superfamily [SSF51182] (28-76)
  IPR014710 RmlC-like jelly roll fold [G3DSA:2.60.120.10] (9-90)
  IPR018060 AraC-like, DNA binding HTH domain [PF12833] (207-284)
  IPR018060 AraC-like, DNA binding HTH domain [PS01124] (187-285)
  IPR018060 AraC-like, DNA binding HTH domain [SM00342] (200-283)
  IPR018062 HTH domain AraC-type, conserved site [PS00041] (237-279)

Foldseek 3Di:
DFQCQVCCVVPPPDQKDKDKDKFLWFDDFWGFAQWKKKKAWQAFWFWKDWQLFIAIDGHLKIKIAHGPTIMDTGGDPLSVDPPHPGMTIMMMMTGDDVVDDPCVLVDPVCVLLVVLNVLRNQMKIFDDPLSVVLVVLVVVLVVDDDPVNVVSVVVNSVSVSPDPGMDGGHDDPRDPPDTSLLRVLVRQLVVVLRVALLEDDDLCNSCVSSVHHSVVVQVSVCVRNVDGPVLSSLLQLLNQLLVCLLPPVDDLVRSCNRSNHDDSVVNQVSNCVNVVDGSVVSSVVSVD/DAQCQVCCVVPPPDQKDKDKDKFLWFDDFWGFAQWKKKKAWQAFWFWKDWQLFIAIDGHLKIKIAHGPTIMDTGGDPLSVDPPHPGMTIMMMMTGDDVVDDPCVLVDPVCVLLVVLNVLRNQMKIFDDPLSVVLVVLVVVLVVDDDPVNVVSVVVNSVSVSPDPGMDGGHDDPRDNPDGSLLRVLVRQLVVVLRVDLLEDDDLCNSCVSSVHGSVVVQVSVCVRNVDGPVLSSLLQLLNQLLVCLLPPPDDLVRSCNRSNHDDSVVNQVSNCVNVVDGSVVSSVVSVD